Protein AF-0000000085032405 (afdb_homodimer)

Foldseek 3Di:
DVLALVLLVVCVVQVQKDFALPDFDADPVRFTARMDHHLLVQVVPVVNLVSFLVLLLVVCCVQVVVAQEEEEEPDQRVVSSVVNCVVVVHHYKYFYQWFDPDDPRQRIGDDDDLAGEYEYEHAEAELCVSSVSRVVSNVVVNYHYQAYEYAEYQQAPNNVVVCVVVVHDYYHSYYNLSSLVSCVVVVVDDPVSSVLNVVCSHPRRPRD/DVLALVLLVVCVVQVQKDFALPDFDADPVRFTARMDHHLLVQVVPVVNLVSFLVLLLVVCCVQVVVAQEEEAEPDQRVVSSVVNCVVVVHHYKYFYQWFDPDDPRQRIGDDDDLAGEYEYEHAEDELCVSRVSRVVSNVVVNYHYQAYEYAEYQQAPNNVVVCVVVVHDYYHSYYNLSSLVSCVVVVVDDPVSSVLNVVCSHPRRPRD

Radius of gyration: 22.58 Å; Cα contacts (8 Å, |Δi|>4): 851; chains: 2; bounding box: 47×70×52 Å

Structure (mmCIF, N/CA/C/O backbone):
data_AF-0000000085032405-model_v1
#
loop_
_entity.id
_entity.type
_entity.pdbx_description
1 polymer 'Orotate phosphoribosyltransferase'
#
loop_
_atom_site.group_PDB
_atom_site.id
_atom_site.type_symbol
_atom_site.label_atom_id
_atom_site.label_alt_id
_atom_site.label_comp_id
_atom_site.label_asym_id
_atom_site.label_entity_id
_atom_site.label_seq_id
_atom_site.pdbx_PDB_ins_code
_atom_site.Cartn_x
_atom_site.Cartn_y
_atom_site.Cartn_z
_atom_site.occupancy
_atom_site.B_iso_or_equiv
_atom_site.auth_seq_id
_atom_site.auth_comp_id
_atom_site.auth_asym_id
_atom_site.auth_atom_id
_atom_site.pdbx_PDB_model_num
ATOM 1 N N . MET A 1 1 ? -3.85 -12.906 -22.938 1 56.19 1 MET A N 1
ATOM 2 C CA . MET A 1 1 ? -2.646 -13.633 -23.344 1 56.19 1 MET A CA 1
ATOM 3 C C . MET A 1 1 ? -1.404 -12.766 -23.156 1 56.19 1 MET A C 1
ATOM 5 O O . MET A 1 1 ? -0.348 -13.266 -22.766 1 56.19 1 MET A O 1
ATOM 9 N N . GLU A 1 2 ? -1.451 -11.344 -23.359 1 80.38 2 GLU A N 1
ATOM 10 C CA . GLU A 1 2 ? -0.291 -10.477 -23.547 1 80.38 2 GLU A CA 1
ATOM 11 C C . GLU A 1 2 ? 0.461 -10.273 -22.234 1 80.38 2 GLU A C 1
ATOM 13 O O . GLU A 1 2 ? 1.678 -10.461 -22.172 1 80.38 2 GLU A O 1
ATOM 18 N N . PHE A 1 3 ? -0.269 -10.312 -21.031 1 94.56 3 PHE A N 1
ATOM 19 C CA . PHE A 1 3 ? 0.467 -9.984 -19.812 1 94.56 3 PHE A CA 1
ATOM 20 C C . PHE A 1 3 ? 0.967 -11.25 -19.125 1 94.56 3 PHE A C 1
ATOM 22 O O . PHE A 1 3 ? 1.973 -11.219 -18.406 1 94.56 3 PHE A O 1
ATOM 29 N N . GLU A 1 4 ? 0.32 -12.336 -19.406 1 97.12 4 GLU A N 1
ATOM 30 C CA . GLU A 1 4 ? 0.562 -13.578 -18.672 1 97.12 4 GLU A CA 1
ATOM 31 C C . GLU A 1 4 ? 1.997 -14.055 -18.859 1 97.12 4 GLU A C 1
ATOM 33 O O . GLU A 1 4 ? 2.723 -14.258 -17.875 1 97.12 4 GLU A O 1
ATOM 38 N N . GLN A 1 5 ? 2.441 -14.156 -20.078 1 97.69 5 GLN A N 1
ATOM 39 C CA . GLN A 1 5 ? 3.795 -14.625 -20.359 1 97.69 5 GLN A CA 1
ATOM 40 C C . GLN A 1 5 ? 4.828 -13.555 -20 1 97.69 5 GLN A C 1
ATOM 42 O O . GLN A 1 5 ? 5.914 -13.875 -19.516 1 97.69 5 GLN A O 1
ATOM 47 N N . THR A 1 6 ? 4.48 -12.328 -20.328 1 98.25 6 THR A N 1
ATOM 48 C CA . THR A 1 6 ? 5.379 -11.219 -20.031 1 98.25 6 THR A CA 1
ATOM 49 C C . THR A 1 6 ? 5.684 -11.148 -18.547 1 98.25 6 THR A C 1
ATOM 51 O O . THR A 1 6 ? 6.848 -11.047 -18.141 1 98.25 6 THR A O 1
ATOM 54 N N . VAL A 1 7 ? 4.633 -11.25 -17.719 1 98.75 7 VAL A N 1
ATOM 55 C CA . VAL A 1 7 ? 4.809 -11.125 -16.281 1 98.75 7 VAL A CA 1
ATOM 56 C C . VAL A 1 7 ? 5.527 -12.367 -15.742 1 98.75 7 VAL A C 1
ATOM 58 O O . VAL A 1 7 ? 6.367 -12.258 -14.844 1 98.75 7 VAL A O 1
ATOM 61 N N . ALA A 1 8 ? 5.215 -13.531 -16.281 1 98.56 8 ALA A N 1
ATOM 62 C CA . ALA A 1 8 ? 5.965 -14.727 -15.898 1 98.56 8 ALA A CA 1
ATOM 63 C C . ALA A 1 8 ? 7.461 -14.539 -16.156 1 98.56 8 ALA A C 1
ATOM 65 O O . ALA A 1 8 ? 8.281 -14.852 -15.289 1 98.56 8 ALA A O 1
ATOM 66 N N . ASN A 1 9 ? 7.816 -14.039 -17.328 1 98.12 9 ASN A N 1
ATOM 67 C CA . ASN A 1 9 ? 9.211 -13.742 -17.672 1 98.12 9 ASN A CA 1
ATOM 68 C C . ASN A 1 9 ? 9.812 -12.727 -16.703 1 98.12 9 ASN A C 1
ATOM 70 O O . ASN A 1 9 ? 10.953 -12.875 -16.281 1 98.12 9 ASN A O 1
ATOM 74 N N . ASP A 1 10 ? 9.07 -11.695 -16.422 1 98.69 10 ASP A N 1
ATOM 75 C CA . ASP A 1 10 ? 9.531 -10.648 -15.531 1 98.69 10 ASP A CA 1
ATOM 76 C C . ASP A 1 10 ? 9.867 -11.211 -14.148 1 98.69 10 ASP A C 1
ATOM 78 O O . ASP A 1 10 ? 10.906 -10.883 -13.578 1 98.69 10 ASP A O 1
ATOM 82 N N . LEU A 1 11 ? 8.938 -12.062 -13.594 1 98.81 11 LEU A N 1
ATOM 83 C CA . LEU A 1 11 ? 9.109 -12.625 -12.258 1 98.81 11 LEU A CA 1
ATOM 84 C C . LEU A 1 11 ? 10.383 -13.469 -12.188 1 98.81 11 LEU A C 1
ATOM 86 O O . LEU A 1 11 ? 11.109 -13.422 -11.188 1 98.81 11 LEU A O 1
ATOM 90 N N . LEU A 1 12 ? 10.641 -14.195 -13.227 1 98.19 12 LEU A N 1
ATOM 91 C CA . LEU A 1 12 ? 11.859 -15 -13.297 1 98.19 12 LEU A CA 1
ATOM 92 C C . LEU A 1 12 ? 13.086 -14.102 -13.445 1 98.19 12 LEU A C 1
ATOM 94 O O . LEU A 1 12 ? 14.094 -14.305 -12.766 1 98.19 12 LEU A O 1
ATOM 98 N N . ARG A 1 13 ? 13.008 -13.125 -14.281 1 98 13 ARG A N 1
ATOM 99 C CA . ARG A 1 13 ? 14.109 -12.227 -14.594 1 98 13 ARG A CA 1
ATOM 100 C C . ARG A 1 13 ? 14.602 -11.5 -13.344 1 98 13 ARG A C 1
ATOM 102 O O . ARG A 1 13 ? 15.812 -11.406 -13.109 1 98 13 ARG A O 1
ATOM 109 N N . ILE A 1 14 ? 13.688 -11.055 -12.547 1 98.38 14 ILE A N 1
ATOM 110 C CA . ILE A 1 14 ? 14.094 -10.25 -11.398 1 98.38 14 ILE A CA 1
ATOM 111 C C . ILE A 1 14 ? 14.242 -11.148 -10.164 1 98.38 14 ILE A C 1
ATOM 113 O O . ILE A 1 14 ? 14.461 -10.656 -9.055 1 98.38 14 ILE A O 1
ATOM 117 N N . ARG A 1 15 ? 13.969 -12.438 -10.281 1 97.69 15 ARG A N 1
ATOM 118 C CA . ARG A 1 15 ? 14.125 -13.453 -9.242 1 97.69 15 ARG A CA 1
ATOM 119 C C . ARG A 1 15 ? 13.094 -13.266 -8.133 1 97.69 15 ARG A C 1
ATOM 121 O O . ARG A 1 15 ? 13.375 -13.523 -6.965 1 97.69 15 ARG A O 1
ATOM 128 N N . ALA A 1 16 ? 11.977 -12.617 -8.539 1 98.69 16 ALA A N 1
ATOM 129 C CA . ALA A 1 16 ? 10.828 -12.648 -7.629 1 98.69 16 ALA A CA 1
ATOM 130 C C . ALA A 1 16 ? 10.328 -14.078 -7.441 1 98.69 16 ALA A C 1
ATOM 132 O O . ALA A 1 16 ? 9.773 -14.414 -6.391 1 98.69 16 ALA A O 1
ATOM 133 N N . VAL A 1 17 ? 10.516 -14.891 -8.43 1 98 17 VAL A N 1
ATOM 134 C CA . VAL A 1 17 ? 10.25 -16.328 -8.375 1 98 17 VAL A CA 1
ATOM 135 C C . VAL A 1 17 ? 11.516 -17.094 -8.719 1 98 17 VAL A C 1
ATOM 137 O O . VAL A 1 17 ? 12.195 -16.781 -9.695 1 98 17 VAL A O 1
ATOM 140 N N . THR A 1 18 ? 11.836 -18.031 -7.895 1 96.62 18 THR A N 1
ATOM 141 C CA . THR A 1 18 ? 12.977 -18.906 -8.125 1 96.62 18 THR A CA 1
ATOM 142 C C . THR A 1 18 ? 12.539 -20.375 -8.102 1 96.62 18 THR A C 1
ATOM 144 O O . THR A 1 18 ? 11.789 -20.781 -7.211 1 96.62 18 THR A O 1
ATOM 147 N N . LEU A 1 19 ? 12.977 -21.125 -9.07 1 96.12 19 LEU A N 1
ATOM 148 C CA . LEU A 1 19 ? 12.695 -22.562 -9.164 1 96.12 19 LEU A CA 1
ATOM 149 C C . LEU A 1 19 ? 13.938 -23.375 -8.828 1 96.12 19 LEU A C 1
ATOM 151 O O . LEU A 1 19 ? 15.016 -23.125 -9.367 1 96.12 19 LEU A O 1
ATOM 155 N N . ARG A 1 20 ? 13.719 -24.281 -7.895 1 94.19 20 ARG A N 1
ATOM 156 C CA . ARG A 1 20 ? 14.789 -25.203 -7.523 1 94.19 20 ARG A CA 1
ATOM 157 C C . ARG A 1 20 ? 14.25 -26.625 -7.332 1 94.19 20 ARG A C 1
ATOM 159 O O . ARG A 1 20 ? 14.227 -27.141 -6.211 1 94.19 20 ARG A O 1
ATOM 166 N N . PRO A 1 21 ? 13.969 -27.281 -8.359 1 93 21 PRO A N 1
ATOM 167 C CA . PRO A 1 21 ? 13.367 -28.609 -8.234 1 93 21 PRO A CA 1
ATOM 168 C C . PRO A 1 21 ? 14.336 -29.641 -7.648 1 93 21 PRO A C 1
ATOM 170 O O . PRO A 1 21 ? 13.906 -30.594 -6.988 1 93 21 PRO A O 1
ATOM 173 N N . ASP A 1 22 ? 15.633 -29.5 -7.797 1 93.44 22 ASP A N 1
ATOM 174 C CA . ASP A 1 22 ? 16.609 -30.5 -7.355 1 93.44 22 ASP A CA 1
ATOM 175 C C . ASP A 1 22 ? 17.125 -30.172 -5.953 1 93.44 22 ASP A C 1
ATOM 177 O O . ASP A 1 22 ? 17.734 -31.031 -5.301 1 93.44 22 ASP A O 1
ATOM 181 N N . HIS A 1 23 ? 16.969 -29.016 -5.484 1 94.19 23 HIS A N 1
ATOM 182 C CA . HIS A 1 23 ? 17.312 -28.562 -4.141 1 94.19 23 HIS A CA 1
ATOM 183 C C . HIS A 1 23 ? 16.172 -27.75 -3.523 1 94.19 23 HIS A C 1
ATOM 185 O O . HIS A 1 23 ? 16.297 -26.531 -3.363 1 94.19 23 HIS A O 1
ATOM 191 N N . PRO A 1 24 ? 15.172 -28.438 -3.148 1 95.62 24 PRO A N 1
ATOM 192 C CA . PRO A 1 24 ? 13.914 -27.781 -2.797 1 95.62 24 PRO A CA 1
ATOM 193 C C . PRO A 1 24 ? 14.039 -26.875 -1.573 1 95.62 24 PRO A C 1
ATOM 195 O O . PRO A 1 24 ? 14.93 -27.078 -0.74 1 95.62 24 PRO A O 1
ATOM 198 N N . PHE A 1 25 ? 13.195 -25.891 -1.532 1 96 25 PHE A N 1
ATOM 199 C CA . PHE A 1 25 ? 13.016 -25.047 -0.358 1 96 25 PHE A CA 1
ATOM 200 C C . PHE A 1 25 ? 12.164 -25.75 0.691 1 96 25 PHE A C 1
ATOM 202 O O . PHE A 1 25 ? 11.492 -26.734 0.388 1 96 25 PHE A O 1
ATOM 209 N N . THR A 1 26 ? 12.273 -25.297 1.871 1 93.88 26 THR A N 1
ATOM 210 C CA . THR A 1 26 ? 11.367 -25.719 2.936 1 93.88 26 THR A CA 1
ATOM 211 C C . THR A 1 26 ? 10.516 -24.547 3.416 1 93.88 26 THR A C 1
ATOM 213 O O . THR A 1 26 ? 11.047 -23.547 3.922 1 93.88 26 THR A O 1
ATOM 216 N N . TRP A 1 27 ? 9.328 -24.719 3.242 1 89.94 27 TRP A N 1
ATOM 217 C CA . TRP A 1 27 ? 8.406 -23.672 3.686 1 89.94 27 TRP A CA 1
ATOM 218 C C . TRP A 1 27 ? 8.18 -23.75 5.191 1 89.94 27 TRP A C 1
ATOM 220 O O . TRP A 1 27 ? 8.523 -24.75 5.828 1 89.94 27 TRP A O 1
ATOM 230 N N . ALA A 1 28 ? 7.664 -22.656 5.746 1 83.38 28 ALA A N 1
ATOM 231 C CA . ALA A 1 28 ? 7.406 -22.578 7.18 1 83.38 28 ALA A CA 1
ATOM 232 C C . ALA A 1 28 ? 6.52 -23.734 7.641 1 83.38 28 ALA A C 1
ATOM 234 O O . ALA A 1 28 ? 6.641 -24.203 8.773 1 83.38 28 ALA A O 1
ATOM 235 N N . SER A 1 29 ? 5.719 -24.234 6.816 1 84.44 29 SER A N 1
ATOM 236 C CA . SER A 1 29 ? 4.801 -25.344 7.105 1 84.44 29 SER A CA 1
ATOM 237 C C . SER A 1 29 ? 5.543 -26.672 7.172 1 84.44 29 SER A C 1
ATOM 239 O O . SER A 1 29 ? 4.977 -27.688 7.602 1 84.44 29 SER A O 1
ATOM 241 N N . GLY A 1 30 ? 6.781 -26.609 6.727 1 88.69 30 GLY A N 1
ATOM 242 C CA . GLY A 1 30 ? 7.543 -27.844 6.637 1 88.69 30 GLY A CA 1
ATOM 243 C C . GLY A 1 30 ? 7.484 -28.484 5.266 1 88.69 30 GLY A C 1
ATOM 244 O O . GLY A 1 30 ? 8.242 -29.406 4.969 1 88.69 30 GLY A O 1
ATOM 245 N N . ILE A 1 31 ? 6.672 -27.953 4.457 1 90.69 31 ILE A N 1
ATOM 246 C CA . ILE A 1 31 ? 6.496 -28.484 3.107 1 90.69 31 ILE A CA 1
ATOM 247 C C . ILE A 1 31 ? 7.734 -28.188 2.268 1 90.69 31 ILE A C 1
ATOM 249 O O . ILE A 1 31 ? 8.258 -27.078 2.299 1 90.69 31 ILE A O 1
ATOM 253 N N . LYS A 1 32 ? 8.203 -29.234 1.589 1 94 32 LYS A N 1
ATOM 254 C CA . LYS A 1 32 ? 9.25 -29.016 0.596 1 94 32 LYS A CA 1
ATOM 255 C C . LYS A 1 32 ? 8.672 -28.484 -0.709 1 94 32 LYS A C 1
ATOM 257 O O . LYS A 1 32 ? 7.652 -28.984 -1.193 1 94 32 LYS A O 1
ATOM 262 N N . ALA A 1 33 ? 9.289 -27.469 -1.162 1 95.56 33 ALA A N 1
ATOM 263 C CA . ALA A 1 33 ? 8.758 -26.844 -2.371 1 95.56 33 ALA A CA 1
ATOM 264 C C . ALA A 1 33 ? 9.875 -26.516 -3.359 1 95.56 33 ALA A C 1
ATOM 266 O O . ALA A 1 33 ? 10.945 -26.047 -2.963 1 95.56 33 ALA A O 1
ATOM 267 N N . PRO A 1 34 ? 9.688 -26.797 -4.602 1 96.56 34 PRO A N 1
ATOM 268 C CA . PRO A 1 34 ? 10.68 -26.469 -5.629 1 96.56 34 PRO A CA 1
ATOM 269 C C . PRO A 1 34 ? 10.648 -25 -6.039 1 96.56 34 PRO A C 1
ATOM 271 O O . PRO A 1 34 ? 11.336 -24.609 -6.988 1 96.56 34 PRO A O 1
ATOM 274 N N . ILE A 1 35 ? 9.859 -24.25 -5.414 1 96.56 35 ILE A N 1
ATOM 275 C CA . ILE A 1 35 ? 9.617 -22.875 -5.828 1 96.56 35 ILE A CA 1
ATOM 276 C C . ILE A 1 35 ? 9.633 -21.953 -4.605 1 96.56 35 ILE A C 1
ATOM 278 O O . ILE A 1 35 ? 9.117 -22.328 -3.545 1 96.56 35 ILE A O 1
ATOM 282 N N . TYR A 1 36 ? 10.234 -20.828 -4.766 1 96.12 36 TYR A N 1
ATOM 283 C CA . TYR A 1 36 ? 10.164 -19.734 -3.805 1 96.12 36 TYR A CA 1
ATOM 284 C C . TYR A 1 36 ? 9.719 -18.438 -4.484 1 96.12 36 TYR A C 1
ATOM 286 O O . TYR A 1 36 ? 10.141 -18.141 -5.602 1 96.12 36 TYR A O 1
ATOM 294 N N . THR A 1 37 ? 8.766 -17.734 -3.793 1 97.62 37 THR A N 1
ATOM 295 C CA . THR A 1 37 ? 8.195 -16.531 -4.391 1 97.62 37 THR A CA 1
ATOM 296 C C . THR A 1 37 ? 8.234 -15.367 -3.404 1 97.62 37 THR A C 1
ATOM 298 O O . THR A 1 37 ? 7.785 -15.492 -2.264 1 97.62 37 THR A O 1
ATOM 301 N N . ASP A 1 38 ? 8.773 -14.266 -3.795 1 97.12 38 ASP A N 1
ATOM 302 C CA . ASP A 1 38 ? 8.664 -12.977 -3.121 1 97.12 38 ASP A CA 1
ATOM 303 C C . ASP A 1 38 ? 8.242 -11.883 -4.098 1 97.12 38 ASP A C 1
ATOM 305 O O . ASP A 1 38 ? 9.086 -11.133 -4.598 1 97.12 38 ASP A O 1
ATOM 309 N N . ASN A 1 39 ? 6.961 -11.727 -4.203 1 98.31 39 ASN A N 1
ATOM 310 C CA . ASN A 1 39 ? 6.434 -10.797 -5.195 1 98.31 39 ASN A CA 1
ATOM 311 C C . ASN A 1 39 ? 6.578 -9.352 -4.742 1 98.31 39 ASN A C 1
ATOM 313 O O . ASN A 1 39 ? 6.352 -8.422 -5.523 1 98.31 39 ASN A O 1
ATOM 317 N N . ARG A 1 40 ? 6.969 -9.141 -3.471 1 98.31 40 ARG A N 1
ATOM 318 C CA . ARG A 1 40 ? 7.191 -7.781 -2.994 1 98.31 40 ARG A CA 1
ATOM 319 C C . ARG A 1 40 ? 8.367 -7.129 -3.723 1 98.31 40 ARG A C 1
ATOM 321 O O . ARG A 1 40 ? 8.484 -5.902 -3.744 1 98.31 40 ARG A O 1
ATOM 328 N N . LEU A 1 41 ? 9.188 -7.891 -4.402 1 98.62 41 LEU A N 1
ATOM 329 C CA . LEU A 1 41 ? 10.297 -7.359 -5.188 1 98.62 41 LEU A CA 1
ATOM 330 C C . LEU A 1 41 ? 9.789 -6.59 -6.398 1 98.62 41 LEU A C 1
ATOM 332 O O . LEU A 1 41 ? 10.453 -5.668 -6.883 1 98.62 41 LEU A O 1
ATOM 336 N N . THR A 1 42 ? 8.609 -6.926 -6.91 1 98.88 42 THR A N 1
ATOM 337 C CA . THR A 1 42 ? 8.109 -6.391 -8.172 1 98.88 42 THR A CA 1
ATOM 338 C C . THR A 1 42 ? 7.887 -4.883 -8.07 1 98.88 42 THR A C 1
ATOM 340 O O . THR A 1 42 ? 8.023 -4.164 -9.062 1 98.88 42 THR A O 1
ATOM 343 N N . ILE A 1 43 ? 7.633 -4.352 -6.902 1 98.94 43 ILE A N 1
ATOM 344 C CA . ILE A 1 43 ? 7.273 -2.947 -6.754 1 98.94 43 ILE A CA 1
ATOM 345 C C . ILE A 1 43 ? 8.5 -2.072 -6.984 1 98.94 43 ILE A C 1
ATOM 347 O O . ILE A 1 43 ? 8.375 -0.866 -7.211 1 98.94 43 ILE A O 1
ATOM 351 N N . SER A 1 44 ? 9.641 -2.688 -6.996 1 98.88 44 SER A N 1
ATOM 352 C CA . SER A 1 44 ? 10.891 -1.952 -7.145 1 98.88 44 SER A CA 1
ATOM 353 C C . SER A 1 44 ? 11.32 -1.866 -8.609 1 98.88 44 SER A C 1
ATOM 355 O O . SER A 1 44 ? 12.328 -1.243 -8.93 1 98.88 44 SER A O 1
ATOM 357 N N . TYR A 1 45 ? 10.578 -2.463 -9.508 1 98.88 45 TYR A N 1
ATOM 358 C CA . TYR A 1 45 ? 10.867 -2.459 -10.938 1 98.88 45 TYR A CA 1
ATOM 359 C C . TYR A 1 45 ? 9.719 -1.845 -11.727 1 98.88 45 TYR A C 1
ATOM 361 O O . TYR A 1 45 ? 8.727 -2.516 -12 1 98.88 45 TYR A O 1
ATOM 369 N N . PRO A 1 46 ? 9.93 -0.598 -12.164 1 98.88 46 PRO A N 1
ATOM 370 C CA . PRO A 1 46 ? 8.836 0.139 -12.805 1 98.88 46 PRO A CA 1
ATOM 371 C C . PRO A 1 46 ? 8.234 -0.61 -14 1 98.88 46 PRO A C 1
ATOM 373 O O . PRO A 1 46 ? 7.012 -0.67 -14.141 1 98.88 46 PRO A O 1
ATOM 376 N N . ASP A 1 47 ? 9.062 -1.224 -14.797 1 98.69 47 ASP A N 1
ATOM 377 C CA . ASP A 1 47 ? 8.539 -1.938 -15.961 1 98.69 47 ASP A CA 1
ATOM 378 C C . ASP A 1 47 ? 7.723 -3.156 -15.539 1 98.69 47 ASP A C 1
ATOM 380 O O . ASP A 1 47 ? 6.645 -3.404 -16.078 1 98.69 47 ASP A O 1
ATOM 384 N N . VAL A 1 48 ? 8.172 -3.871 -14.492 1 98.81 48 VAL A N 1
ATOM 385 C CA . VAL A 1 48 ? 7.531 -5.094 -14.023 1 98.81 48 VAL A CA 1
ATOM 386 C C . VAL A 1 48 ? 6.203 -4.758 -13.352 1 98.81 48 VAL A C 1
ATOM 388 O O . VAL A 1 48 ? 5.172 -5.367 -13.656 1 98.81 48 VAL A O 1
ATOM 391 N N . ARG A 1 49 ? 6.211 -3.746 -12.461 1 98.88 49 ARG A N 1
ATOM 392 C CA . ARG A 1 49 ? 4.977 -3.398 -11.766 1 98.88 49 ARG A CA 1
ATOM 393 C C . ARG A 1 49 ? 3.934 -2.867 -12.742 1 98.88 49 ARG A C 1
ATOM 395 O O . ARG A 1 49 ? 2.732 -3.07 -12.547 1 98.88 49 ARG A O 1
ATOM 402 N N . GLN A 1 50 ? 4.383 -2.229 -13.828 1 98.81 50 GLN A N 1
ATOM 403 C CA . GLN A 1 50 ? 3.453 -1.715 -14.828 1 98.81 50 GLN A CA 1
ATOM 404 C C . GLN A 1 50 ? 2.795 -2.852 -15.602 1 98.81 50 GLN A C 1
ATOM 406 O O . GLN A 1 50 ? 1.581 -2.84 -15.82 1 98.81 50 GLN A O 1
ATOM 411 N N . HIS A 1 51 ? 3.602 -3.865 -16 1 98.88 51 HIS A N 1
ATOM 412 C CA . HIS A 1 51 ? 3.016 -5.039 -16.641 1 98.88 51 HIS A CA 1
ATOM 413 C C . HIS A 1 51 ? 1.983 -5.703 -15.727 1 98.88 51 HIS A C 1
ATOM 415 O O . HIS A 1 51 ? 0.922 -6.125 -16.188 1 98.88 51 HIS A O 1
ATOM 421 N N . ILE A 1 52 ? 2.252 -5.711 -14.477 1 98.88 52 ILE A N 1
ATOM 422 C CA . ILE A 1 52 ? 1.403 -6.41 -13.523 1 98.88 52 ILE A CA 1
ATOM 423 C C . ILE A 1 52 ? 0.089 -5.652 -13.344 1 98.88 52 ILE A C 1
ATOM 425 O O . ILE A 1 52 ? -0.99 -6.215 -13.547 1 98.88 52 ILE A O 1
ATOM 429 N N . TYR A 1 53 ? 0.152 -4.316 -12.953 1 98.81 53 TYR A N 1
ATOM 430 C CA . TYR A 1 53 ? -1.104 -3.645 -12.633 1 98.81 53 TYR A CA 1
ATOM 431 C C . TYR A 1 53 ? -1.931 -3.41 -13.891 1 98.81 53 TYR A C 1
ATOM 433 O O . TYR A 1 53 ? -3.16 -3.324 -13.828 1 98.81 53 TYR A O 1
ATOM 441 N N . GLN A 1 54 ? -1.252 -3.34 -15.102 1 98.81 54 GLN A N 1
ATOM 442 C CA . GLN A 1 54 ? -2.008 -3.283 -16.344 1 98.81 54 GLN A CA 1
ATOM 443 C C . GLN A 1 54 ? -2.725 -4.602 -16.625 1 98.81 54 GLN A C 1
ATOM 445 O O . GLN A 1 54 ? -3.875 -4.613 -17.062 1 98.81 54 GLN A O 1
ATOM 450 N N . GLY A 1 55 ? -2.008 -5.699 -16.359 1 98.81 55 GLY A N 1
ATOM 451 C CA . GLY A 1 55 ? -2.648 -7.004 -16.469 1 98.81 55 GLY A CA 1
ATOM 452 C C . GLY A 1 55 ? -3.814 -7.172 -15.508 1 98.81 55 GLY A C 1
ATOM 453 O O . GLY A 1 55 ? -4.871 -7.676 -15.898 1 98.81 55 GLY A O 1
ATOM 454 N N . MET A 1 56 ? -3.646 -6.738 -14.273 1 98.88 56 MET A N 1
ATOM 455 C CA . MET A 1 56 ? -4.727 -6.789 -13.289 1 98.88 56 MET A CA 1
ATOM 456 C C . MET A 1 56 ? -5.918 -5.957 -13.75 1 98.88 56 MET A C 1
ATOM 458 O O . MET A 1 56 ? -7.066 -6.387 -13.625 1 98.88 56 MET A O 1
ATOM 462 N N . SER A 1 57 ? -5.602 -4.758 -14.242 1 98.88 57 SER A N 1
ATOM 463 C CA . SER A 1 57 ? -6.652 -3.861 -14.711 1 98.88 57 SER A CA 1
ATOM 464 C C . SER A 1 57 ? -7.434 -4.484 -15.859 1 98.88 57 SER A C 1
ATOM 466 O O . SER A 1 57 ? -8.656 -4.371 -15.922 1 98.88 57 SER A O 1
ATOM 468 N N . ASP A 1 58 ? -6.723 -5.137 -16.766 1 98.69 58 ASP A N 1
ATOM 469 C CA . ASP A 1 58 ? -7.363 -5.824 -17.875 1 98.69 58 ASP A CA 1
ATOM 470 C C . ASP A 1 58 ? -8.289 -6.938 -17.391 1 98.69 58 ASP A C 1
ATOM 472 O O . ASP A 1 58 ? -9.398 -7.098 -17.891 1 98.69 58 ASP A O 1
ATOM 476 N N . LEU A 1 59 ? -7.852 -7.715 -16.406 1 98.81 59 LEU A N 1
ATOM 477 C CA . LEU A 1 59 ? -8.664 -8.773 -15.828 1 98.81 59 LEU A CA 1
ATOM 478 C C . LEU A 1 59 ? -9.938 -8.203 -15.203 1 98.81 59 LEU A C 1
ATOM 480 O O . LEU A 1 59 ? -11.016 -8.773 -15.359 1 98.81 59 LEU A O 1
ATOM 484 N N . ILE A 1 60 ? -9.789 -7.082 -14.508 1 98.88 60 ILE A N 1
ATOM 485 C CA . ILE A 1 60 ? -10.938 -6.48 -13.836 1 98.88 60 ILE A CA 1
ATOM 486 C C . ILE A 1 60 ? -11.938 -5.973 -14.875 1 98.88 60 ILE A C 1
ATOM 488 O O . ILE A 1 60 ? -13.148 -6.164 -14.719 1 98.88 60 ILE A O 1
ATOM 492 N N . ARG A 1 61 ? -11.469 -5.348 -15.938 1 98.75 61 ARG A N 1
ATOM 493 C CA . ARG A 1 61 ? -12.352 -4.887 -17 1 98.75 61 ARG A CA 1
ATOM 494 C C . ARG A 1 61 ? -13.109 -6.051 -17.625 1 98.75 61 ARG A C 1
ATOM 496 O O . ARG A 1 61 ? -14.297 -5.926 -17.953 1 98.75 61 ARG A O 1
ATOM 503 N N . ARG A 1 62 ? -12.516 -7.191 -17.719 1 98.38 62 ARG A N 1
ATOM 504 C CA . ARG A 1 62 ? -13.078 -8.344 -18.422 1 98.38 62 ARG A CA 1
ATOM 505 C C . ARG A 1 62 ? -14.039 -9.109 -17.531 1 98.38 62 ARG A C 1
ATOM 507 O O . ARG A 1 62 ? -15.109 -9.539 -17.969 1 98.38 62 ARG A O 1
ATOM 514 N N . PHE A 1 63 ? -13.688 -9.242 -16.25 1 98.81 63 PHE A N 1
ATOM 515 C CA . PHE A 1 63 ? -14.422 -10.203 -15.43 1 98.81 63 PHE A CA 1
ATOM 516 C C . PHE A 1 63 ? -15.242 -9.484 -14.367 1 98.81 63 PHE A C 1
ATOM 518 O O . PHE A 1 63 ? -16.203 -10.047 -13.828 1 98.81 63 PHE A O 1
ATOM 525 N N . TYR A 1 64 ? -14.805 -8.25 -14.016 1 98.81 64 TYR A N 1
ATOM 526 C CA . TYR A 1 64 ? -15.453 -7.516 -12.93 1 98.81 64 TYR A CA 1
ATOM 527 C C . TYR A 1 64 ? -15.711 -6.066 -13.328 1 98.81 64 TYR A C 1
ATOM 529 O O . TYR A 1 64 ? -15.406 -5.145 -12.57 1 98.81 64 TYR A O 1
ATOM 537 N N . GLY A 1 65 ? -16.219 -5.898 -14.477 1 98.56 65 GLY A N 1
ATOM 538 C CA . GLY A 1 65 ? -16.375 -4.582 -15.07 1 98.56 65 GLY A CA 1
ATOM 539 C C . GLY A 1 65 ? -17.266 -3.668 -14.242 1 98.56 65 GLY A C 1
ATOM 540 O O . GLY A 1 65 ? -17.234 -2.445 -14.406 1 98.56 65 GLY A O 1
ATOM 541 N N . GLU A 1 66 ? -18.062 -4.141 -13.336 1 98.56 66 GLU A N 1
ATOM 542 C CA . GLU A 1 66 ? -19 -3.35 -12.523 1 98.56 66 GLU A CA 1
ATOM 543 C C . GLU A 1 66 ? -18.328 -2.869 -11.234 1 98.56 66 GLU A C 1
ATOM 545 O O . GLU A 1 66 ? -18.969 -2.223 -10.406 1 98.56 66 GLU A O 1
ATOM 550 N N . ALA A 1 67 ? -17.094 -3.143 -11.062 1 98.88 67 ALA A N 1
ATOM 551 C CA . ALA A 1 67 ? -16.391 -2.775 -9.836 1 98.88 67 ALA A CA 1
ATOM 552 C C . ALA A 1 67 ? -16.469 -1.271 -9.586 1 98.88 67 ALA A C 1
ATOM 554 O O . ALA A 1 67 ? -16.328 -0.476 -10.516 1 98.88 67 ALA A O 1
ATOM 555 N N . THR A 1 68 ? -16.672 -0.907 -8.336 1 98.88 68 THR A N 1
ATOM 556 C CA . THR A 1 68 ? -16.734 0.505 -7.973 1 98.88 68 THR A CA 1
ATOM 557 C C . THR A 1 68 ? -15.625 0.852 -6.98 1 98.88 68 THR A C 1
ATOM 559 O O . THR A 1 68 ? -15.336 2.029 -6.746 1 98.88 68 THR A O 1
ATOM 562 N N . VAL A 1 69 ? -14.992 -0.153 -6.363 1 98.94 69 VAL A N 1
ATOM 563 C CA . VAL A 1 69 ? -13.93 0.045 -5.387 1 98.94 69 VAL A CA 1
ATOM 564 C C . VAL A 1 69 ? -12.859 -1.028 -5.566 1 98.94 69 VAL A C 1
ATOM 566 O O . VAL A 1 69 ? -13.172 -2.186 -5.852 1 98.94 69 VAL A O 1
ATOM 569 N N . ILE A 1 70 ? -11.656 -0.686 -5.488 1 98.94 70 ILE A N 1
ATOM 570 C CA . ILE A 1 70 ? -10.523 -1.61 -5.477 1 98.94 70 ILE A CA 1
ATOM 571 C C . ILE A 1 70 ? -9.977 -1.743 -4.055 1 98.94 70 ILE A C 1
ATOM 573 O O . ILE A 1 70 ? -9.703 -0.741 -3.393 1 98.94 70 ILE A O 1
ATOM 577 N N . ALA A 1 71 ? -9.844 -2.924 -3.547 1 98.94 71 ALA A N 1
ATOM 578 C CA . ALA A 1 71 ? -9.336 -3.188 -2.203 1 98.94 71 ALA A CA 1
ATOM 579 C C . ALA A 1 71 ? -7.992 -3.904 -2.258 1 98.94 71 ALA A C 1
ATOM 581 O O . ALA A 1 71 ? -7.84 -4.898 -2.971 1 98.94 71 ALA A O 1
ATOM 582 N N . GLY A 1 72 ? -7.035 -3.346 -1.585 1 98.88 72 GLY A N 1
ATOM 583 C CA . GLY A 1 72 ? -5.762 -4.035 -1.438 1 98.88 72 GLY A CA 1
ATOM 584 C C . GLY A 1 72 ? -5.625 -4.75 -0.108 1 98.88 72 GLY A C 1
ATOM 585 O O . GLY A 1 72 ? -5.949 -4.191 0.941 1 98.88 72 GLY A O 1
ATOM 586 N N . THR A 1 73 ? -5.164 -5.965 -0.127 1 98.75 73 THR A N 1
ATOM 587 C CA . THR A 1 73 ? -4.867 -6.652 1.125 1 98.75 73 THR A CA 1
ATOM 588 C C . THR A 1 73 ? -3.58 -6.113 1.743 1 98.75 73 THR A C 1
ATOM 590 O O . THR A 1 73 ? -2.576 -5.941 1.05 1 98.75 73 THR A O 1
ATOM 593 N N . ALA A 1 74 ? -3.631 -5.734 3.006 1 97.38 74 ALA A N 1
ATOM 594 C CA . ALA A 1 74 ? -2.41 -5.324 3.695 1 97.38 74 ALA A CA 1
ATOM 595 C C . ALA A 1 74 ? -1.471 -6.512 3.896 1 97.38 74 ALA A C 1
ATOM 597 O O . ALA A 1 74 ? -1.902 -7.59 4.309 1 97.38 74 ALA A O 1
ATOM 598 N N . THR A 1 75 ? -0.262 -6.34 3.578 1 96.88 75 THR A N 1
ATOM 599 C CA . THR A 1 75 ? 0.426 -5.137 3.125 1 96.88 75 THR A CA 1
ATOM 600 C C . THR A 1 75 ? 0.817 -5.258 1.654 1 96.88 75 THR A C 1
ATOM 602 O O . THR A 1 75 ? 0.759 -4.281 0.907 1 96.88 75 THR A O 1
ATOM 605 N N . ALA A 1 76 ? 0.976 -6.535 1.216 1 97.75 76 ALA A N 1
ATOM 606 C CA . ALA A 1 76 ? 1.615 -6.77 -0.076 1 97.75 76 ALA A CA 1
ATOM 607 C C . ALA A 1 76 ? 0.67 -6.434 -1.226 1 97.75 76 ALA A C 1
ATOM 609 O O . ALA A 1 76 ? 1.115 -6.164 -2.344 1 97.75 76 ALA A O 1
ATOM 610 N N . GLY A 1 77 ? -0.59 -6.371 -0.983 1 98.75 77 GLY A N 1
ATOM 611 C CA . GLY A 1 77 ? -1.565 -6.07 -2.02 1 98.75 77 GLY A CA 1
ATOM 612 C C . GLY A 1 77 ? -1.77 -4.582 -2.23 1 98.75 77 GLY A C 1
ATOM 613 O O . GLY A 1 77 ? -2.318 -4.164 -3.254 1 98.75 77 GLY A O 1
ATOM 614 N N . ILE A 1 78 ? -1.317 -3.779 -1.365 1 98.94 78 ILE A N 1
ATOM 615 C CA . ILE A 1 78 ? -1.674 -2.367 -1.31 1 98.94 78 ILE A CA 1
ATOM 616 C C . ILE A 1 78 ? -1.033 -1.626 -2.48 1 98.94 78 ILE A C 1
ATOM 618 O O . ILE A 1 78 ? -1.703 -0.867 -3.186 1 98.94 78 ILE A O 1
ATOM 622 N N . PRO A 1 79 ? 0.244 -1.82 -2.811 1 98.94 79 PRO A N 1
ATOM 623 C CA . PRO A 1 79 ? 0.798 -1.083 -3.947 1 98.94 79 PRO A CA 1
ATOM 624 C C . PRO A 1 79 ? 0.075 -1.39 -5.258 1 98.94 79 PRO A C 1
ATOM 626 O O . PRO A 1 79 ? -0.219 -0.476 -6.035 1 98.94 79 PRO A O 1
ATOM 629 N N . HIS A 1 80 ? -0.229 -2.639 -5.461 1 99 80 HIS A N 1
ATOM 630 C CA . HIS A 1 80 ? -0.912 -3.053 -6.684 1 99 80 HIS A CA 1
ATOM 631 C C . HIS A 1 80 ? -2.318 -2.467 -6.754 1 99 80 HIS A C 1
ATOM 633 O O . HIS A 1 80 ? -2.748 -1.998 -7.809 1 99 80 HIS A O 1
ATOM 639 N N . ALA A 1 81 ? -2.982 -2.514 -5.621 1 99 81 ALA A N 1
ATOM 640 C CA . ALA A 1 81 ? -4.316 -1.918 -5.562 1 99 81 ALA A CA 1
ATOM 641 C C . ALA A 1 81 ? -4.262 -0.422 -5.859 1 99 81 ALA A C 1
ATOM 643 O O . ALA A 1 81 ? -5.156 0.122 -6.508 1 99 81 ALA A O 1
ATOM 644 N N . ALA A 1 82 ? -3.219 0.24 -5.363 1 98.94 82 ALA A N 1
ATOM 645 C CA . ALA A 1 82 ? -3.062 1.671 -5.613 1 98.94 82 ALA A CA 1
ATOM 646 C C . ALA A 1 82 ? -2.928 1.956 -7.105 1 98.94 82 ALA A C 1
ATOM 648 O O . ALA A 1 82 ? -3.637 2.809 -7.648 1 98.94 82 ALA A O 1
ATOM 649 N N . TRP A 1 83 ? -2.072 1.243 -7.77 1 98.94 83 TRP A N 1
ATOM 650 C CA . TRP A 1 83 ? -1.85 1.474 -9.195 1 98.94 83 TRP A CA 1
ATOM 651 C C . TRP A 1 83 ? -3.092 1.116 -10 1 98.94 83 TRP A C 1
ATOM 653 O O . TRP A 1 83 ? -3.473 1.847 -10.922 1 98.94 83 TRP A O 1
ATOM 663 N N . VAL A 1 84 ? -3.729 0.016 -9.641 1 98.94 84 VAL A N 1
ATOM 664 C CA . VAL A 1 84 ? -4.922 -0.424 -10.359 1 98.94 84 VAL A CA 1
ATOM 665 C C . VAL A 1 84 ? -6.043 0.595 -10.172 1 98.94 84 VAL A C 1
ATOM 667 O O . VAL A 1 84 ? -6.73 0.955 -11.133 1 98.94 84 VAL A O 1
ATOM 670 N N . ALA A 1 85 ? -6.25 1.017 -8.914 1 98.94 85 ALA A N 1
ATOM 671 C CA . ALA A 1 85 ? -7.297 1.997 -8.641 1 98.94 85 ALA A CA 1
ATOM 672 C C . ALA A 1 85 ? -7.09 3.268 -9.461 1 98.94 85 ALA A C 1
ATOM 674 O O . ALA A 1 85 ? -8.047 3.846 -9.977 1 98.94 85 ALA A O 1
ATOM 675 N N . GLU A 1 86 ? -5.852 3.68 -9.555 1 98.94 86 GLU A N 1
ATOM 676 C CA . GLU A 1 86 ? -5.547 4.871 -10.344 1 98.94 86 GLU A CA 1
ATOM 677 C C . GLU A 1 86 ? -5.805 4.633 -11.828 1 98.94 86 GLU A C 1
ATOM 679 O O . GLU A 1 86 ? -6.406 5.477 -12.5 1 98.94 86 GLU A O 1
ATOM 684 N N . GLU A 1 87 ? -5.328 3.506 -12.32 1 98.81 87 GLU A N 1
ATOM 685 C CA . GLU A 1 87 ? -5.508 3.152 -13.727 1 98.81 87 GLU A CA 1
ATOM 686 C C . GLU A 1 87 ? -6.988 3.125 -14.102 1 98.81 87 GLU A C 1
ATOM 688 O O . GLU A 1 87 ? -7.363 3.559 -15.195 1 98.81 87 GLU A O 1
ATOM 693 N N . LEU A 1 88 ? -7.824 2.637 -13.195 1 98.88 88 LEU A N 1
ATOM 694 C CA . LEU A 1 88 ? -9.242 2.451 -13.477 1 98.88 88 LEU A CA 1
ATOM 695 C C . LEU A 1 88 ? -10.047 3.672 -13.047 1 98.88 88 LEU A C 1
ATOM 697 O O . LEU A 1 88 ? -11.25 3.756 -13.312 1 98.88 88 LEU A O 1
ATOM 701 N N . GLY A 1 89 ? -9.398 4.605 -12.359 1 98.75 89 GLY A N 1
ATOM 702 C CA . GLY A 1 89 ? -10.078 5.793 -11.867 1 98.75 89 GLY A CA 1
ATOM 703 C C . GLY A 1 89 ? -11.109 5.488 -10.797 1 98.75 89 GLY A C 1
ATOM 704 O O . GLY A 1 89 ? -12.156 6.145 -10.727 1 98.75 89 GLY A O 1
ATOM 705 N N . LEU A 1 90 ? -10.891 4.457 -9.977 1 98.88 90 LEU A N 1
ATOM 706 C CA . LEU A 1 90 ? -11.852 4.012 -8.969 1 98.88 90 LEU A CA 1
ATOM 707 C C . LEU A 1 90 ? -11.352 4.32 -7.566 1 98.88 90 LEU A C 1
ATOM 709 O O . LEU A 1 90 ? -10.141 4.426 -7.34 1 98.88 90 LEU A O 1
ATOM 713 N N . PRO A 1 91 ? -12.258 4.453 -6.578 1 98.88 91 PRO A N 1
ATOM 714 C CA . PRO A 1 91 ? -11.875 4.508 -5.164 1 98.88 91 PRO A CA 1
ATOM 715 C C . PRO A 1 91 ? -11.062 3.293 -4.727 1 98.88 91 PRO A C 1
ATOM 717 O O . PRO A 1 91 ? -11.234 2.199 -5.266 1 98.88 91 PRO A O 1
ATOM 720 N N . MET A 1 92 ? -10.211 3.549 -3.803 1 98.88 92 MET A N 1
ATOM 721 C CA . MET A 1 92 ? -9.398 2.488 -3.221 1 98.88 92 MET A CA 1
ATOM 722 C C . MET A 1 92 ? -9.648 2.365 -1.723 1 98.88 92 MET A C 1
ATOM 724 O O . MET A 1 92 ? -9.938 3.359 -1.054 1 98.88 92 MET A O 1
ATOM 728 N N . ILE A 1 93 ? -9.586 1.14 -1.204 1 98.88 93 ILE A N 1
ATOM 729 C CA . ILE A 1 93 ? -9.477 0.851 0.221 1 98.88 93 ILE A CA 1
ATOM 730 C C . ILE A 1 93 ? -8.391 -0.199 0.449 1 98.88 93 ILE A C 1
ATOM 732 O O . ILE A 1 93 ? -7.883 -0.796 -0.504 1 98.88 93 ILE A O 1
ATOM 736 N N . TYR A 1 94 ? -7.93 -0.35 1.633 1 98.75 94 TYR A N 1
ATOM 737 C CA . TYR A 1 94 ? -7.148 -1.544 1.941 1 98.75 94 TYR A CA 1
ATOM 738 C C . TYR A 1 94 ? -7.664 -2.219 3.207 1 98.75 94 TYR A C 1
ATOM 740 O O . TYR A 1 94 ? -8.359 -1.594 4.016 1 98.75 94 TYR A O 1
ATOM 748 N N . VAL A 1 95 ? -7.438 -3.484 3.281 1 98.38 95 VAL A N 1
ATOM 749 C CA . VAL A 1 95 ? -7.977 -4.3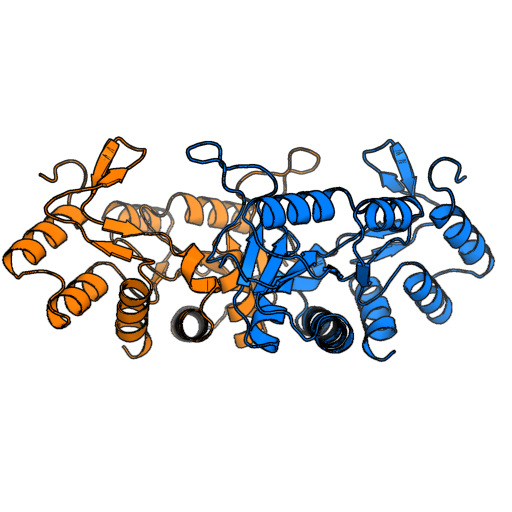36 4.336 1 98.38 95 VAL A CA 1
ATOM 750 C C . VAL A 1 95 ? -6.84 -4.84 5.223 1 98.38 95 VAL A C 1
ATOM 752 O O . VAL A 1 95 ? -5.941 -5.539 4.754 1 98.38 95 VAL A O 1
ATOM 755 N N . ARG A 1 96 ? -6.891 -4.516 6.508 1 96.56 96 ARG A N 1
ATOM 756 C CA . ARG A 1 96 ? -5.914 -4.992 7.48 1 96.56 96 ARG A CA 1
ATOM 757 C C . ARG A 1 96 ? -6.074 -6.488 7.73 1 96.56 96 ARG A C 1
ATOM 759 O O . ARG A 1 96 ? -7.176 -7.027 7.609 1 96.56 96 ARG A O 1
ATOM 766 N N . SER A 1 97 ? -5.016 -7.109 8.164 1 90.31 97 SER A N 1
ATOM 767 C CA . SER A 1 97 ? -5.039 -8.547 8.391 1 90.31 97 SER A CA 1
ATOM 768 C C . SER A 1 97 ? -5.797 -8.891 9.672 1 90.31 97 SER A C 1
ATOM 770 O O . SER A 1 97 ? -6.309 -10.008 9.812 1 90.31 97 SER A O 1
ATOM 772 N N . LYS A 1 98 ? -5.727 -8.016 10.602 1 86.06 98 LYS A N 1
ATOM 773 C CA . LYS A 1 98 ? -6.434 -8.148 11.867 1 86.06 98 LYS A CA 1
ATOM 774 C C . LYS A 1 98 ? -7.113 -6.84 12.266 1 86.06 98 LYS A C 1
ATOM 776 O O . LYS A 1 98 ? -6.703 -5.766 11.82 1 86.06 98 LYS A O 1
ATOM 781 N N . PRO A 1 99 ? -8.188 -7.066 13.055 1 76.5 99 PRO A N 1
ATOM 782 C CA . PRO A 1 99 ? -8.844 -5.84 13.516 1 76.5 99 PRO A CA 1
ATOM 783 C C . PRO A 1 99 ? -7.914 -4.945 14.328 1 76.5 99 PRO A C 1
ATOM 785 O O . PRO A 1 99 ? -6.965 -5.438 14.953 1 76.5 99 PRO A O 1
ATOM 788 N N . LYS A 1 100 ? -8.141 -3.627 14.281 1 68.44 100 LYS A N 1
ATOM 789 C CA . LYS A 1 100 ? -7.34 -2.678 15.047 1 68.44 100 LYS A CA 1
ATOM 790 C C . LYS A 1 100 ? -7.434 -2.965 16.547 1 68.44 100 LYS A C 1
ATOM 792 O O . LYS A 1 100 ? -8.453 -3.461 17.031 1 68.44 100 LYS A O 1
ATOM 797 N N . ASP A 1 101 ? -6.273 -2.939 17.266 1 58.69 101 ASP A N 1
ATOM 798 C CA . ASP A 1 101 ? -6.25 -3.207 18.703 1 58.69 101 ASP A CA 1
ATOM 799 C C . ASP A 1 101 ? -7.297 -2.365 19.438 1 58.69 101 ASP A C 1
ATOM 801 O O . ASP A 1 101 ? -7.945 -2.846 20.375 1 58.69 101 ASP A O 1
ATOM 805 N N . HIS A 1 102 ? -7.215 -0.946 19.188 1 53.88 102 HIS A N 1
ATOM 806 C CA . HIS A 1 102 ? -8.07 0.001 19.891 1 53.88 102 HIS A CA 1
ATOM 807 C C . HIS A 1 102 ? -9.188 0.509 19 1 53.88 102 HIS A C 1
ATOM 809 O O . HIS A 1 102 ? -8.961 0.823 17.828 1 53.88 102 HIS A O 1
ATOM 815 N N . GLY A 1 103 ? -10.617 0.141 19.281 1 48.62 103 GLY A N 1
ATOM 816 C CA . GLY A 1 103 ? -11.797 0.708 18.656 1 48.62 103 GLY A CA 1
ATOM 817 C C . GLY A 1 103 ? -12.734 -0.341 18.078 1 48.62 103 GLY A C 1
ATOM 818 O O . GLY A 1 103 ? -12.555 -1.537 18.312 1 48.62 103 GLY A O 1
ATOM 819 N N . GLN A 1 104 ? -13.789 0.091 17.438 1 52.28 104 GLN A N 1
ATOM 820 C CA . GLN A 1 104 ? -14.789 -0.755 16.797 1 52.28 104 GLN A CA 1
ATOM 821 C C . GLN A 1 104 ? -14.156 -1.641 15.727 1 52.28 104 GLN A C 1
ATOM 823 O O . GLN A 1 104 ? -13.438 -1.15 14.859 1 52.28 104 GLN A O 1
ATOM 828 N N . GLY A 1 105 ? -13.469 -2.613 15.82 1 61.34 105 GLY A N 1
ATOM 829 C CA . GLY A 1 105 ? -12.609 -3.641 15.25 1 61.34 105 GLY A CA 1
ATOM 830 C C . GLY A 1 105 ? -12.633 -3.668 13.734 1 61.34 105 GLY A C 1
ATOM 831 O O . GLY A 1 105 ? -12.812 -4.727 13.133 1 61.34 105 GLY A O 1
ATOM 832 N N . ARG A 1 106 ? -12.719 -2.414 13.094 1 82.56 106 ARG A N 1
ATOM 833 C CA . ARG A 1 106 ? -12.844 -2.389 11.641 1 82.56 106 ARG A CA 1
ATOM 834 C C . ARG A 1 106 ? -11.516 -2.705 10.969 1 82.56 106 ARG A C 1
ATOM 836 O O . ARG A 1 106 ? -10.461 -2.262 11.438 1 82.56 106 ARG A O 1
ATOM 843 N N . GLN A 1 107 ? -11.523 -3.479 10 1 94.12 107 GLN A N 1
ATOM 844 C CA . GLN A 1 107 ? -10.375 -3.934 9.219 1 94.12 107 GLN A CA 1
ATOM 845 C C . GLN A 1 107 ? -10.219 -3.115 7.941 1 94.12 107 GLN A C 1
ATOM 847 O O . GLN A 1 107 ? -9.18 -3.189 7.277 1 94.12 107 GLN A O 1
ATOM 852 N N . ILE A 1 108 ? -11.227 -2.246 7.707 1 97.19 108 ILE A N 1
ATOM 853 C CA . ILE A 1 108 ? -11.227 -1.546 6.426 1 97.19 108 ILE A CA 1
ATOM 854 C C . ILE A 1 108 ? -10.703 -0.122 6.613 1 97.19 108 ILE A C 1
ATOM 856 O O . ILE A 1 108 ? -11.148 0.593 7.516 1 97.19 108 ILE A O 1
ATOM 860 N N . GLU A 1 109 ? -9.75 0.25 5.801 1 97.94 109 GLU A N 1
ATOM 861 C CA . GLU A 1 109 ? -9.289 1.634 5.727 1 97.94 109 GLU A CA 1
ATOM 862 C C . GLU A 1 109 ? -9.734 2.297 4.43 1 97.94 109 GLU A C 1
ATOM 864 O O . GLU A 1 109 ? -9.625 1.704 3.354 1 97.94 109 GLU A O 1
ATOM 869 N N . GLY A 1 110 ? -10.102 3.498 4.48 1 98.19 110 GLY A N 1
ATOM 870 C CA . GLY A 1 110 ? -10.727 4.199 3.371 1 98.19 110 GLY A CA 1
ATOM 871 C C . GLY A 1 110 ? -12.227 4.34 3.525 1 98.19 110 GLY A C 1
ATOM 872 O O . GLY A 1 110 ? -12.75 4.305 4.645 1 98.19 110 GLY A O 1
ATOM 873 N N . VAL A 1 111 ? -12.852 4.68 2.412 1 98.06 111 VAL A N 1
ATOM 874 C CA . VAL A 1 111 ? -14.305 4.867 2.412 1 98.06 111 VAL A CA 1
ATOM 875 C C . VAL A 1 111 ? -14.969 3.715 1.664 1 98.06 111 VAL A C 1
ATOM 877 O O . VAL A 1 111 ? -14.68 3.48 0.488 1 98.06 111 VAL A O 1
ATOM 880 N N . LEU A 1 112 ? -15.82 2.992 2.381 1 97.12 112 LEU A N 1
ATOM 881 C CA . LEU A 1 112 ? -16.547 1.875 1.783 1 97.12 112 LEU A CA 1
ATOM 882 C C . LEU A 1 112 ? -18.047 2.082 1.897 1 97.12 112 LEU A C 1
ATOM 884 O O . LEU A 1 112 ? -18.625 1.942 2.982 1 97.12 112 LEU A O 1
ATOM 888 N N . ALA A 1 113 ? -18.641 2.393 0.776 1 94 113 ALA A N 1
ATOM 889 C CA . ALA A 1 113 ? -20.094 2.561 0.763 1 94 113 ALA A CA 1
ATOM 890 C C . ALA A 1 113 ? -20.812 1.21 0.838 1 94 113 ALA A C 1
ATOM 892 O O . ALA A 1 113 ? -20.281 0.2 0.36 1 94 113 ALA A O 1
ATOM 893 N N . PRO A 1 114 ? -22.016 1.149 1.392 1 89.56 114 PRO A N 1
ATOM 894 C CA . PRO A 1 114 ? -22.75 -0.112 1.518 1 89.56 114 PRO A CA 1
ATOM 895 C C . PRO A 1 114 ? -23.047 -0.761 0.167 1 89.56 114 PRO A C 1
ATOM 897 O O . PRO A 1 114 ? -23.094 -1.99 0.066 1 89.56 114 PRO A O 1
ATOM 900 N N . ASP A 1 115 ? -23.203 -0.005 -0.889 1 95 115 ASP A N 1
ATOM 901 C CA . ASP A 1 115 ? -23.547 -0.574 -2.186 1 95 115 ASP A CA 1
ATOM 902 C C . ASP A 1 115 ? -22.312 -0.778 -3.053 1 95 115 ASP A C 1
ATOM 904 O O . ASP A 1 115 ? -22.422 -1.047 -4.25 1 95 115 ASP A O 1
ATOM 908 N N . ALA A 1 116 ? -21.188 -0.714 -2.352 1 98.19 116 ALA A N 1
ATOM 909 C CA . ALA A 1 116 ? -19.938 -0.821 -3.098 1 98.19 116 ALA A CA 1
ATOM 910 C C . ALA A 1 116 ? -19.781 -2.217 -3.691 1 98.19 116 ALA A C 1
ATOM 912 O O . ALA A 1 116 ? -20.141 -3.213 -3.062 1 98.19 116 ALA A O 1
ATOM 913 N N . LYS A 1 117 ? -19.344 -2.33 -4.91 1 98.88 117 LYS A N 1
ATOM 914 C CA . LYS A 1 117 ? -18.891 -3.549 -5.582 1 98.88 117 LYS A CA 1
ATOM 915 C C . LYS A 1 117 ? -17.375 -3.613 -5.645 1 98.88 117 LYS A C 1
ATOM 917 O O . LYS A 1 117 ? -16.734 -2.859 -6.387 1 98.88 117 LYS A O 1
ATOM 922 N N . VAL A 1 118 ? -16.812 -4.582 -4.93 1 98.94 118 VAL A N 1
ATOM 923 C CA . VAL A 1 118 ? -15.391 -4.523 -4.594 1 98.94 118 VAL A CA 1
ATOM 924 C C . VAL A 1 118 ? -14.648 -5.656 -5.301 1 98.94 118 VAL A C 1
ATOM 926 O O . VAL A 1 118 ? -15.133 -6.785 -5.355 1 98.94 118 VAL A O 1
ATOM 929 N N . VAL A 1 119 ? -13.547 -5.34 -5.879 1 99 119 VAL A N 1
ATOM 930 C CA . VAL A 1 119 ? -12.555 -6.34 -6.262 1 99 119 VAL A CA 1
ATOM 931 C C . VAL A 1 119 ? -11.375 -6.293 -5.293 1 99 119 VAL A C 1
ATOM 933 O O . VAL A 1 119 ? -10.82 -5.223 -5.031 1 99 119 VAL A O 1
ATOM 936 N N . VAL A 1 120 ? -11.008 -7.414 -4.738 1 98.94 120 VAL A N 1
ATOM 937 C CA . VAL A 1 120 ? -9.906 -7.5 -3.783 1 98.94 120 VAL A CA 1
ATOM 938 C C . VAL A 1 120 ? -8.633 -7.93 -4.504 1 98.94 120 VAL A C 1
ATOM 940 O O . VAL A 1 120 ? -8.648 -8.875 -5.297 1 98.94 120 VAL A O 1
ATOM 943 N N . ILE A 1 121 ? -7.582 -7.184 -4.219 1 98.94 121 ILE A N 1
ATOM 944 C CA . ILE A 1 121 ? -6.312 -7.41 -4.902 1 98.94 121 ILE A CA 1
ATOM 945 C C . ILE A 1 121 ? -5.277 -7.926 -3.904 1 98.94 121 ILE A C 1
ATOM 947 O O . ILE A 1 121 ? -5.152 -7.398 -2.797 1 98.94 121 ILE A O 1
ATOM 951 N N . ASP A 1 122 ? -4.551 -8.914 -4.273 1 98.75 122 ASP A N 1
ATOM 952 C CA . ASP A 1 122 ? -3.395 -9.445 -3.562 1 98.75 122 ASP A CA 1
ATOM 953 C C . ASP A 1 122 ? -2.225 -9.68 -4.516 1 98.75 122 ASP A C 1
ATOM 955 O O . ASP A 1 122 ? -2.348 -9.461 -5.723 1 98.75 122 ASP A O 1
ATOM 959 N N . ASP A 1 123 ? -1.082 -10.023 -3.99 1 98.75 123 ASP A N 1
ATOM 960 C CA . ASP A 1 123 ? 0.047 -10.25 -4.887 1 98.75 123 ASP A CA 1
ATOM 961 C C . ASP A 1 123 ? 0.218 -11.734 -5.199 1 98.75 123 ASP A C 1
ATOM 963 O O . ASP A 1 123 ? 0.631 -12.094 -6.301 1 98.75 123 ASP A O 1
ATOM 967 N N . LEU A 1 124 ? -0.137 -12.602 -4.195 1 98.62 124 LEU A N 1
ATOM 968 C CA . LEU A 1 124 ? 0.144 -14.023 -4.324 1 98.62 124 LEU A CA 1
ATOM 969 C C . LEU A 1 124 ? -0.992 -14.859 -3.74 1 98.62 124 LEU A C 1
ATOM 971 O O . LEU A 1 124 ? -1.429 -14.617 -2.613 1 98.62 124 LEU A O 1
ATOM 975 N N . LEU A 1 125 ? -1.507 -15.812 -4.547 1 98.38 125 LEU A N 1
ATOM 976 C CA . LEU A 1 125 ? -2.514 -16.75 -4.07 1 98.38 125 LEU A CA 1
ATOM 977 C C . LEU A 1 125 ? -1.927 -18.156 -3.926 1 98.38 125 LEU A C 1
ATOM 979 O O . LEU A 1 125 ? -1.561 -18.781 -4.922 1 98.38 125 LEU A O 1
ATOM 983 N N . SER A 1 126 ? -1.833 -18.594 -2.729 1 95.62 126 SER A N 1
ATOM 984 C CA . SER A 1 126 ? -1.507 -20 -2.465 1 95.62 126 SER A CA 1
ATOM 985 C C . SER A 1 126 ? -2.768 -20.828 -2.248 1 95.62 126 SER A C 1
ATOM 987 O O . SER A 1 126 ? -3.377 -21.297 -3.209 1 95.62 126 SER A O 1
ATOM 989 N N . THR A 1 127 ? -3.26 -20.875 -0.992 1 95.31 127 THR A N 1
ATOM 990 C CA . THR A 1 127 ? -4.508 -21.578 -0.719 1 95.31 127 THR A CA 1
ATOM 991 C C . THR A 1 127 ? -5.699 -20.625 -0.824 1 95.31 127 THR A C 1
ATOM 993 O O . THR A 1 127 ? -6.844 -21.078 -0.919 1 95.31 127 THR A O 1
ATOM 996 N N . GLY A 1 128 ? -5.398 -19.391 -0.717 1 97.31 128 GLY A N 1
ATOM 997 C CA . GLY A 1 128 ? -6.441 -18.375 -0.766 1 97.31 128 GLY A CA 1
ATOM 998 C C . GLY A 1 128 ? -6.941 -17.969 0.606 1 97.31 128 GLY A C 1
ATOM 999 O O . GLY A 1 128 ? -7.781 -17.078 0.726 1 97.31 128 GLY A O 1
ATOM 1000 N N . GLY A 1 129 ? -6.402 -18.531 1.622 1 96.44 129 GLY A N 1
ATOM 1001 C CA . GLY A 1 129 ? -6.863 -18.266 2.975 1 96.44 129 GLY A CA 1
ATOM 1002 C C . GLY A 1 129 ? -6.781 -16.797 3.354 1 96.44 129 GLY A C 1
ATOM 1003 O O . GLY A 1 129 ? -7.77 -16.203 3.793 1 96.44 129 GLY A O 1
ATOM 1004 N N . SER A 1 130 ? -5.66 -16.156 3.16 1 96.19 130 SER A N 1
ATOM 1005 C CA . SER A 1 130 ? -5.438 -14.781 3.572 1 96.19 130 SER A CA 1
ATOM 1006 C C . SER A 1 130 ? -6.355 -13.828 2.818 1 96.19 130 SER A C 1
ATOM 1008 O O . SER A 1 130 ? -6.969 -12.938 3.42 1 96.19 130 SER A O 1
ATOM 1010 N N . VAL A 1 131 ? -6.5 -14 1.515 1 98.5 131 VAL A N 1
ATOM 1011 C CA . VAL A 1 131 ? -7.297 -13.062 0.729 1 98.5 131 VAL A CA 1
ATOM 1012 C C . VAL A 1 131 ? -8.781 -13.266 1.02 1 98.5 131 VAL A C 1
ATOM 1014 O O . VAL A 1 131 ? -9.555 -12.312 1.024 1 98.5 131 VAL A O 1
ATOM 1017 N N . LEU A 1 132 ? -9.203 -14.5 1.301 1 98.56 132 LEU A N 1
ATOM 1018 C CA . LEU A 1 132 ? -10.602 -14.766 1.631 1 98.56 132 LEU A CA 1
ATOM 1019 C C . LEU A 1 132 ? -10.961 -14.172 2.988 1 98.56 132 LEU A C 1
ATOM 1021 O O . LEU A 1 132 ? -12.094 -13.75 3.203 1 98.56 132 LEU A O 1
ATOM 1025 N N . ASN A 1 133 ? -9.977 -14.156 3.877 1 97.75 133 ASN A N 1
ATOM 1026 C CA . ASN A 1 133 ? -10.195 -13.43 5.121 1 97.75 133 ASN A CA 1
ATOM 1027 C C . ASN A 1 133 ? -10.469 -11.945 4.867 1 97.75 133 ASN A C 1
ATOM 1029 O O . ASN A 1 133 ? -11.328 -11.352 5.508 1 97.75 133 ASN A O 1
ATOM 1033 N N . ALA A 1 134 ? -9.727 -11.359 3.973 1 98.19 134 ALA A N 1
ATOM 1034 C CA . ALA A 1 134 ? -9.961 -9.969 3.594 1 98.19 134 ALA A CA 1
ATOM 1035 C C . ALA A 1 134 ? -11.336 -9.797 2.955 1 98.19 134 ALA A C 1
ATOM 1037 O O . ALA A 1 134 ? -12.039 -8.82 3.234 1 98.19 134 ALA A O 1
ATOM 1038 N N . VAL A 1 135 ? -11.695 -10.742 2.131 1 98.56 135 VAL A N 1
ATOM 1039 C CA . VAL A 1 135 ? -13.008 -10.742 1.489 1 98.56 135 VAL A CA 1
ATOM 1040 C C . VAL A 1 135 ? -14.102 -10.727 2.553 1 98.56 135 VAL A C 1
ATOM 1042 O O . VAL A 1 135 ? -15.031 -9.914 2.486 1 98.56 135 VAL A O 1
ATOM 1045 N N . LYS A 1 136 ? -13.977 -11.555 3.514 1 97.81 136 LYS A N 1
ATOM 1046 C CA . LYS A 1 136 ? -14.969 -11.648 4.582 1 97.81 136 LYS A CA 1
ATOM 1047 C C . LYS A 1 136 ? -15.07 -10.328 5.352 1 97.81 136 LYS A C 1
ATOM 1049 O O . LYS A 1 136 ? -16.172 -9.922 5.742 1 97.81 136 LYS A O 1
ATOM 1054 N N . ALA A 1 137 ? -13.945 -9.727 5.59 1 96.88 137 ALA A N 1
ATOM 1055 C CA . ALA A 1 137 ? -13.938 -8.438 6.285 1 96.88 137 ALA A CA 1
ATOM 1056 C C . ALA A 1 137 ? -14.719 -7.391 5.504 1 96.88 137 ALA A C 1
ATOM 1058 O O . ALA A 1 137 ? -15.477 -6.609 6.086 1 96.88 137 ALA A O 1
ATOM 1059 N N . VAL A 1 138 ? -14.562 -7.352 4.188 1 97.69 138 VAL A N 1
ATOM 1060 C CA . VAL A 1 138 ? -15.258 -6.41 3.322 1 97.69 138 VAL A CA 1
ATOM 1061 C C . VAL A 1 138 ? -16.75 -6.719 3.326 1 97.69 138 VAL A C 1
ATOM 1063 O O . VAL A 1 138 ? -17.578 -5.812 3.457 1 97.69 138 VAL A O 1
ATOM 1066 N N . GLN A 1 139 ? -17.062 -7.973 3.234 1 97.12 139 GLN A N 1
ATOM 1067 C CA . GLN A 1 139 ? -18.453 -8.398 3.215 1 97.12 139 GLN A CA 1
ATOM 1068 C C . GLN A 1 139 ? -19.141 -8.094 4.539 1 97.12 139 GLN A C 1
ATOM 1070 O O . GLN A 1 139 ? -20.328 -7.746 4.566 1 97.12 139 GLN A O 1
ATOM 1075 N N . LYS A 1 140 ? -18.453 -8.219 5.594 1 94.88 140 LYS A N 1
ATOM 1076 C CA . LYS A 1 140 ? -19 -7.93 6.922 1 94.88 140 LYS A CA 1
ATOM 1077 C C . LYS A 1 140 ? -19.438 -6.473 7.031 1 94.88 140 LYS A C 1
ATOM 1079 O O . LYS A 1 140 ? -20.344 -6.148 7.805 1 94.88 140 LYS A O 1
ATOM 1084 N N . GLU A 1 141 ? -18.812 -5.645 6.227 1 94.94 141 GLU A N 1
ATOM 1085 C CA . GLU A 1 141 ? -19.172 -4.227 6.234 1 94.94 141 GLU A CA 1
ATOM 1086 C C . GLU A 1 141 ? -20.344 -3.947 5.297 1 94.94 141 GLU A C 1
ATOM 1088 O O . GLU A 1 141 ? -20.719 -2.793 5.102 1 94.94 141 GLU A O 1
ATOM 1093 N N . GLY A 1 142 ? -20.844 -4.945 4.625 1 94.75 142 GLY A N 1
ATOM 1094 C CA . GLY A 1 142 ? -22.062 -4.824 3.85 1 94.75 142 GLY A CA 1
ATOM 1095 C C . GLY A 1 142 ? -21.812 -4.672 2.361 1 94.75 142 GLY A C 1
ATOM 1096 O O . GLY A 1 142 ? -22.766 -4.586 1.575 1 94.75 142 GLY A O 1
ATOM 1097 N N . ALA A 1 143 ? -20.594 -4.668 1.952 1 97.44 143 ALA A N 1
ATOM 1098 C CA . ALA A 1 143 ? -20.266 -4.484 0.54 1 97.44 143 ALA A CA 1
ATOM 1099 C C . ALA A 1 143 ? -20.266 -5.82 -0.2 1 97.44 143 ALA A C 1
ATOM 1101 O O . ALA A 1 143 ? -20.125 -6.879 0.416 1 97.44 143 ALA A O 1
ATOM 1102 N N . GLU A 1 144 ? -20.5 -5.766 -1.479 1 98.44 144 GLU A N 1
ATOM 1103 C CA . GLU A 1 144 ? -20.438 -6.93 -2.354 1 98.44 144 GLU A CA 1
ATOM 1104 C C . GLU A 1 144 ? -19.016 -7.113 -2.906 1 98.44 144 GLU A C 1
ATOM 1106 O O . GLU A 1 144 ? -18.438 -6.18 -3.469 1 98.44 144 GLU A O 1
ATOM 1111 N N . VAL A 1 145 ? -18.5 -8.25 -2.725 1 98.81 145 VAL A N 1
ATOM 1112 C CA . VAL A 1 145 ? -17.219 -8.57 -3.354 1 98.81 145 VAL A CA 1
ATOM 1113 C C . VAL A 1 145 ? -17.469 -9.336 -4.656 1 98.81 145 VAL A C 1
ATOM 1115 O O . VAL A 1 145 ? -18.047 -10.422 -4.648 1 98.81 145 VAL A O 1
ATOM 1118 N N . LEU A 1 146 ? -16.984 -8.734 -5.746 1 98.94 146 LEU A N 1
ATOM 1119 C CA . LEU A 1 146 ? -17.188 -9.336 -7.059 1 98.94 146 LEU A CA 1
ATOM 1120 C C . LEU A 1 146 ? -16.219 -10.484 -7.289 1 98.94 146 LEU A C 1
ATOM 1122 O O . LEU A 1 146 ? -16.547 -11.453 -7.98 1 98.94 146 LEU A O 1
ATOM 1126 N N . GLY A 1 147 ? -15.031 -10.367 -6.766 1 98.88 147 GLY A N 1
ATOM 1127 C CA . GLY A 1 147 ? -13.984 -11.359 -6.949 1 98.88 147 GLY A CA 1
ATOM 1128 C C . GLY A 1 147 ? -12.617 -10.875 -6.512 1 98.88 147 GLY A C 1
ATOM 1129 O O . GLY A 1 147 ? -12.5 -9.836 -5.848 1 98.88 147 GLY A O 1
ATOM 1130 N N . VAL A 1 148 ? -11.609 -11.703 -6.828 1 98.94 148 VAL A N 1
ATOM 1131 C CA . VAL A 1 148 ? -10.234 -11.445 -6.426 1 98.94 148 VAL A CA 1
ATOM 1132 C C . VAL A 1 148 ? -9.328 -11.461 -7.652 1 98.94 148 VAL A C 1
ATOM 1134 O O . VAL A 1 148 ? -9.5 -12.289 -8.547 1 98.94 148 VAL A O 1
ATOM 1137 N N . VAL A 1 149 ? -8.445 -10.492 -7.73 1 98.94 149 VAL A N 1
ATOM 1138 C CA . VAL A 1 149 ? -7.395 -10.469 -8.742 1 98.94 149 VAL A CA 1
ATOM 1139 C C . VAL A 1 149 ? -6.023 -10.43 -8.07 1 98.94 149 VAL A C 1
ATOM 1141 O O . VAL A 1 149 ? -5.84 -9.758 -7.059 1 98.94 149 VAL A O 1
ATOM 1144 N N . ALA A 1 150 ? -5.07 -11.156 -8.625 1 98.94 150 ALA A N 1
ATOM 1145 C CA . ALA A 1 150 ? -3.73 -11.195 -8.055 1 98.94 150 ALA A CA 1
ATOM 1146 C C . ALA A 1 150 ? -2.668 -11.312 -9.141 1 98.94 150 ALA A C 1
ATOM 1148 O O . ALA A 1 150 ? -2.996 -11.5 -10.312 1 98.94 150 ALA A O 1
ATOM 1149 N N . ASP A 1 151 ? -1.41 -11.094 -8.742 1 98.62 151 ASP A N 1
ATOM 1150 C CA . ASP A 1 151 ? -0.265 -11.203 -9.641 1 98.62 151 ASP A CA 1
ATOM 1151 C C . ASP A 1 151 ? -0.06 -12.648 -10.094 1 98.62 151 ASP A C 1
ATOM 1153 O O . ASP A 1 151 ? 0.067 -12.922 -11.289 1 98.62 151 ASP A O 1
ATOM 1157 N N . PHE A 1 152 ? -0.064 -13.508 -9.086 1 98.81 152 PHE A N 1
ATOM 1158 C CA . PHE A 1 152 ? 0.439 -14.867 -9.297 1 98.81 152 PHE A CA 1
ATOM 1159 C C . PHE A 1 152 ? -0.323 -15.859 -8.43 1 98.81 152 PHE A C 1
ATOM 1161 O O . PHE A 1 152 ? -0.704 -15.555 -7.301 1 98.81 152 PHE A O 1
ATOM 1168 N N . SER A 1 153 ? -0.538 -17.047 -8.922 1 98.5 153 SER A N 1
ATOM 1169 C CA . SER A 1 153 ? -1.059 -18.172 -8.148 1 98.5 153 SER A CA 1
ATOM 1170 C C . SER A 1 153 ? -0.212 -19.422 -8.359 1 98.5 153 SER A C 1
ATOM 1172 O O . SER A 1 153 ? 0.257 -19.688 -9.469 1 98.5 153 SER A O 1
ATOM 1174 N N . TYR A 1 154 ? -0.122 -20.234 -7.277 1 97.62 154 TYR A N 1
ATOM 1175 C CA . TYR A 1 154 ? 0.525 -21.531 -7.391 1 97.62 154 TYR A CA 1
ATOM 1176 C C . TYR A 1 154 ? -0.406 -22.547 -8.047 1 97.62 154 TYR A C 1
ATOM 1178 O O . TYR A 1 154 ? 0.029 -23.625 -8.445 1 97.62 154 TYR A O 1
ATOM 1186 N N . GLN A 1 155 ? -1.657 -22.203 -8.109 1 97.62 155 GLN A N 1
ATOM 1187 C CA . GLN A 1 155 ? -2.688 -23.078 -8.648 1 97.62 155 GLN A CA 1
ATOM 1188 C C . GLN A 1 155 ? -2.799 -24.359 -7.836 1 97.62 155 GLN A C 1
ATOM 1190 O O . GLN A 1 155 ? -2.902 -25.453 -8.398 1 97.62 155 GLN A O 1
ATOM 1195 N N . LEU A 1 156 ? -2.689 -24.203 -6.523 1 95.88 156 LEU A N 1
ATOM 1196 C CA . LEU A 1 156 ? -2.906 -25.344 -5.648 1 95.88 156 LEU A CA 1
ATOM 1197 C C . LEU A 1 156 ? -4.375 -25.75 -5.633 1 95.88 156 LEU A C 1
ATOM 1199 O O . LEU A 1 156 ? -5.262 -24.891 -5.668 1 95.88 156 LEU A O 1
ATOM 1203 N N . PRO A 1 157 ? -4.648 -27.016 -5.484 1 95.75 157 PRO A N 1
ATOM 1204 C CA . PRO A 1 157 ? -6.043 -27.453 -5.449 1 95.75 157 PRO A CA 1
ATOM 1205 C C . PRO A 1 157 ? -6.855 -26.766 -4.363 1 95.75 157 PRO A C 1
ATOM 1207 O O . PRO A 1 157 ? -8.023 -26.422 -4.578 1 95.75 157 PRO A O 1
ATOM 1210 N N . ALA A 1 158 ? -6.254 -26.531 -3.258 1 95.94 158 ALA A N 1
ATOM 1211 C CA . ALA A 1 158 ? -6.945 -25.906 -2.139 1 95.94 158 ALA A CA 1
ATOM 1212 C C . ALA A 1 158 ? -7.473 -24.531 -2.527 1 95.94 158 ALA A C 1
ATOM 1214 O O . ALA A 1 158 ? -8.5 -24.078 -2.006 1 95.94 158 ALA A O 1
ATOM 1215 N N . LEU A 1 159 ? -6.797 -23.844 -3.439 1 97.88 159 LEU A N 1
ATOM 1216 C CA . LEU A 1 159 ? -7.234 -22.516 -3.893 1 97.88 159 LEU A CA 1
ATOM 1217 C C . LEU A 1 159 ? -8.602 -22.609 -4.562 1 97.88 159 LEU A C 1
ATOM 1219 O O . LEU A 1 159 ? -9.531 -21.891 -4.172 1 97.88 159 LEU A O 1
ATOM 1223 N N . ASP A 1 160 ? -8.742 -23.484 -5.512 1 98.06 160 ASP A N 1
ATOM 1224 C CA . ASP A 1 160 ? -10.008 -23.656 -6.219 1 98.06 160 ASP A CA 1
ATOM 1225 C C . ASP A 1 160 ? -11.109 -24.109 -5.262 1 98.06 160 ASP A C 1
ATOM 1227 O O . ASP A 1 160 ? -12.242 -23.625 -5.34 1 98.06 160 ASP A O 1
ATOM 1231 N N . GLU A 1 161 ? -10.773 -25.016 -4.395 1 98.19 161 GLU A N 1
ATOM 1232 C CA . GLU A 1 161 ? -11.742 -25.531 -3.439 1 98.19 161 GLU A CA 1
ATOM 1233 C C . GLU A 1 161 ? -12.258 -24.438 -2.514 1 98.19 161 GLU A C 1
ATOM 1235 O O . GLU A 1 161 ? -13.461 -24.312 -2.297 1 98.19 161 GLU A O 1
ATOM 1240 N N . ASN A 1 162 ? -11.336 -23.656 -1.959 1 98.56 162 ASN A N 1
ATOM 1241 C CA . ASN A 1 162 ? -11.703 -22.609 -1.014 1 98.56 162 ASN A CA 1
ATOM 1242 C C . ASN A 1 162 ? -12.523 -21.516 -1.683 1 98.56 162 ASN A C 1
ATOM 1244 O O . ASN A 1 162 ? -13.461 -20.984 -1.083 1 98.56 162 ASN A O 1
ATOM 1248 N N . PHE A 1 163 ? -12.25 -21.156 -2.926 1 98.75 163 PHE A N 1
ATOM 1249 C CA . PHE A 1 163 ? -13.008 -20.141 -3.637 1 98.75 163 PHE A CA 1
ATOM 1250 C C . PHE A 1 163 ? -14.383 -20.656 -4.023 1 98.75 163 PHE A C 1
ATOM 1252 O O . PHE A 1 163 ? -15.367 -19.906 -3.973 1 98.75 163 PHE A O 1
ATOM 1259 N N . ALA A 1 164 ? -14.406 -21.922 -4.414 1 98.56 164 ALA A N 1
ATOM 1260 C CA . ALA A 1 164 ? -15.711 -22.531 -4.691 1 98.56 164 ALA A CA 1
ATOM 1261 C C . ALA A 1 164 ? -16.609 -22.516 -3.455 1 98.56 164 ALA A C 1
ATOM 1263 O O . ALA A 1 164 ? -17.781 -22.172 -3.539 1 98.56 164 ALA A O 1
ATOM 1264 N N . ALA A 1 165 ? -16.047 -22.844 -2.33 1 98.44 165 ALA A N 1
ATOM 1265 C CA . ALA A 1 165 ? -16.797 -22.859 -1.072 1 98.44 165 ALA A CA 1
ATOM 1266 C C . ALA A 1 165 ? -17.281 -21.469 -0.713 1 98.44 165 ALA A C 1
ATOM 1268 O O . ALA A 1 165 ? -18.359 -21.312 -0.119 1 98.44 165 ALA A O 1
ATOM 1269 N N . ALA A 1 166 ? -16.562 -20.453 -1.119 1 98.31 166 ALA A N 1
ATOM 1270 C CA . ALA A 1 166 ? -16.922 -19.062 -0.832 1 98.31 166 ALA A CA 1
ATOM 1271 C C . ALA A 1 166 ? -17.828 -18.484 -1.917 1 98.31 166 ALA A C 1
ATOM 1273 O O . ALA A 1 166 ? -18.281 -17.344 -1.817 1 98.31 166 ALA A O 1
ATOM 1274 N N . ASN A 1 167 ? -18.031 -19.281 -2.945 1 98.44 167 ASN A N 1
ATOM 1275 C CA . ASN A 1 167 ? -18.812 -18.828 -4.098 1 98.44 167 ASN A CA 1
ATOM 1276 C C . ASN A 1 167 ? -18.219 -17.562 -4.711 1 98.44 167 ASN A C 1
ATOM 1278 O O . ASN A 1 167 ? -18.938 -16.594 -4.938 1 98.44 167 AS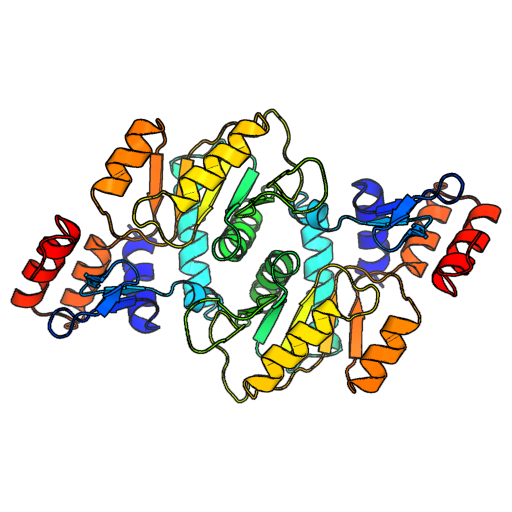N A O 1
ATOM 1282 N N . LEU A 1 168 ? -16.953 -17.547 -4.883 1 98.81 168 LEU A N 1
ATOM 1283 C CA . LEU A 1 168 ? -16.219 -16.438 -5.465 1 98.81 168 LEU A CA 1
ATOM 1284 C C . LEU A 1 168 ? -15.297 -16.922 -6.582 1 98.81 168 LEU A C 1
ATOM 1286 O O . LEU A 1 168 ? -14.891 -18.094 -6.602 1 98.81 168 LEU A O 1
ATOM 1290 N N . THR A 1 169 ? -14.992 -16.031 -7.48 1 98.88 169 THR A N 1
ATOM 1291 C CA . THR A 1 169 ? -14.016 -16.312 -8.523 1 98.88 169 THR A CA 1
ATOM 1292 C C . THR A 1 169 ? -12.742 -15.492 -8.312 1 98.88 169 THR A C 1
ATOM 1294 O O . THR A 1 169 ? -12.758 -14.477 -7.609 1 98.88 169 THR A O 1
ATOM 1297 N N . TYR A 1 170 ? -11.695 -15.992 -8.844 1 98.88 170 TYR A N 1
ATOM 1298 C CA . TYR A 1 170 ? -10.43 -15.273 -8.852 1 98.88 170 TYR A CA 1
ATOM 1299 C C . TYR A 1 170 ? -9.75 -15.375 -10.211 1 98.88 170 TYR A C 1
ATOM 1301 O O . TYR A 1 170 ? -10.023 -16.297 -10.984 1 98.88 170 TYR A O 1
ATOM 1309 N N . HIS A 1 171 ? -8.93 -14.375 -10.492 1 98.88 171 HIS A N 1
ATOM 1310 C CA . HIS A 1 171 ? -8.07 -14.344 -11.672 1 98.88 171 HIS A CA 1
ATOM 1311 C C . HIS A 1 171 ? -6.688 -13.797 -11.336 1 98.88 171 HIS A C 1
ATOM 1313 O O . HIS A 1 171 ? -6.562 -12.867 -10.547 1 98.88 171 HIS A O 1
ATOM 1319 N N . THR A 1 172 ? -5.656 -14.383 -11.906 1 98.88 172 THR A N 1
ATOM 1320 C CA . THR A 1 172 ? -4.297 -13.906 -11.695 1 98.88 172 THR A CA 1
ATOM 1321 C C . THR A 1 172 ? -3.65 -13.516 -13.023 1 98.88 172 THR A C 1
ATOM 1323 O O . THR A 1 172 ? -3.996 -14.07 -14.07 1 98.88 172 THR A O 1
ATOM 1326 N N . VAL A 1 173 ? -2.766 -12.555 -12.969 1 98.88 173 VAL A N 1
ATOM 1327 C CA . VAL A 1 173 ? -2.088 -12.094 -14.18 1 98.88 173 VAL A CA 1
ATOM 1328 C C . VAL A 1 173 ? -1.281 -13.242 -14.789 1 98.88 173 VAL A C 1
ATOM 1330 O O . VAL A 1 173 ? -1.268 -13.422 -16.016 1 98.88 173 VAL A O 1
ATOM 1333 N N . THR A 1 174 ? -0.607 -13.992 -13.898 1 98.81 174 THR A N 1
ATOM 1334 C CA . THR A 1 174 ? 0.094 -15.211 -14.305 1 98.81 174 THR A CA 1
ATOM 1335 C C . THR A 1 174 ? -0.012 -16.281 -13.227 1 98.81 174 THR A C 1
ATOM 1337 O O . THR A 1 174 ? -0.724 -16.109 -12.234 1 98.81 174 THR A O 1
ATOM 1340 N N . ASN A 1 175 ? 0.533 -17.391 -13.5 1 98.44 175 ASN A N 1
ATOM 1341 C CA . ASN A 1 175 ? 0.356 -18.531 -12.602 1 98.44 175 ASN A CA 1
ATOM 1342 C C . ASN A 1 175 ? 1.488 -19.531 -12.742 1 98.44 175 ASN A C 1
ATOM 1344 O O . ASN A 1 175 ? 2.346 -19.391 -13.617 1 98.44 175 ASN A O 1
ATOM 1348 N N . TYR A 1 176 ? 1.44 -20.5 -11.938 1 98.06 176 TYR A N 1
ATOM 1349 C CA . TYR A 1 176 ? 2.486 -21.516 -11.828 1 98.06 176 TYR A CA 1
ATOM 1350 C C . TYR A 1 176 ? 2.697 -22.219 -13.156 1 98.06 176 TYR A C 1
ATOM 1352 O O . TYR A 1 176 ? 3.834 -22.391 -13.609 1 98.06 176 TYR A O 1
ATOM 1360 N N . THR A 1 177 ? 1.646 -22.641 -13.836 1 96.94 177 THR A N 1
ATOM 1361 C CA . THR A 1 177 ? 1.732 -23.391 -15.086 1 96.94 177 THR A CA 1
ATOM 1362 C C . THR A 1 177 ? 2.424 -22.562 -16.156 1 96.94 177 THR A C 1
ATOM 1364 O O . THR A 1 177 ? 3.352 -23.047 -16.812 1 96.94 177 THR A O 1
ATOM 1367 N N . THR A 1 178 ? 1.971 -21.328 -16.328 1 97.69 178 THR A N 1
ATOM 1368 C CA . THR A 1 178 ? 2.578 -20.438 -17.312 1 97.69 178 THR A CA 1
ATOM 1369 C C . THR A 1 178 ? 4.047 -20.188 -16.969 1 97.69 178 THR A C 1
ATOM 1371 O O . THR A 1 178 ? 4.895 -20.141 -17.859 1 97.69 178 THR A O 1
ATOM 1374 N N . LEU A 1 179 ? 4.34 -20.016 -15.695 1 97.75 179 LEU A N 1
ATOM 1375 C CA . LEU A 1 179 ? 5.703 -19.766 -15.234 1 97.75 179 LEU A CA 1
ATOM 1376 C C . LEU A 1 179 ? 6.629 -20.922 -15.633 1 97.75 179 LEU A C 1
ATOM 1378 O O . LEU A 1 179 ? 7.746 -20.688 -16.094 1 97.75 179 LEU A O 1
ATOM 1382 N N . ILE A 1 180 ? 6.168 -22.125 -15.422 1 96.38 180 ILE A N 1
ATOM 1383 C CA . ILE A 1 180 ? 6.965 -23.297 -15.75 1 96.38 180 ILE A CA 1
ATOM 1384 C C . ILE A 1 180 ? 7.203 -23.359 -17.266 1 96.38 180 ILE A C 1
ATOM 1386 O O . ILE A 1 180 ? 8.305 -23.688 -17.703 1 96.38 180 ILE A O 1
ATOM 1390 N N . GLU A 1 181 ? 6.184 -23.062 -18.031 1 95.25 181 GLU A N 1
ATOM 1391 C CA . GLU A 1 181 ? 6.309 -23.047 -19.484 1 95.25 181 GLU A CA 1
ATOM 1392 C C . GLU A 1 181 ? 7.359 -22.031 -19.938 1 95.25 181 GLU A C 1
ATOM 1394 O O . GLU A 1 181 ? 8.188 -22.344 -20.797 1 95.25 181 GLU A O 1
ATOM 1399 N N . VAL A 1 182 ? 7.293 -20.875 -19.359 1 96.31 182 VAL A N 1
ATOM 1400 C CA . VAL A 1 182 ? 8.242 -19.812 -19.703 1 96.31 182 VAL A CA 1
ATOM 1401 C C . VAL A 1 182 ? 9.641 -20.219 -19.25 1 96.31 182 VAL A C 1
ATOM 1403 O O . VAL A 1 182 ? 10.617 -20 -19.984 1 96.31 182 VAL A O 1
ATOM 1406 N N . ALA A 1 183 ? 9.781 -20.797 -18.109 1 96.31 183 ALA A N 1
ATOM 1407 C CA . ALA A 1 183 ? 11.07 -21.266 -17.594 1 96.31 183 ALA A CA 1
ATOM 1408 C C . ALA A 1 183 ? 11.68 -22.312 -18.516 1 96.31 183 ALA A C 1
ATOM 1410 O O . ALA A 1 183 ? 12.898 -22.312 -18.734 1 96.31 183 ALA A O 1
ATOM 1411 N N . GLU A 1 184 ? 10.844 -23.188 -18.984 1 94.81 184 GLU A N 1
ATOM 1412 C CA . GLU A 1 184 ? 11.305 -24.203 -19.922 1 94.81 184 GLU A CA 1
ATOM 1413 C C . GLU A 1 184 ? 11.797 -23.562 -21.219 1 94.81 184 GLU A C 1
ATOM 1415 O O . GLU A 1 184 ? 12.867 -23.922 -21.734 1 94.81 184 GLU A O 1
ATOM 1420 N N . ARG A 1 185 ? 11.039 -22.656 -21.766 1 93.62 185 ARG A N 1
ATOM 1421 C CA . ARG A 1 185 ? 11.391 -21.969 -23 1 93.62 185 ARG A CA 1
ATOM 1422 C C . ARG A 1 185 ? 12.703 -21.219 -22.844 1 93.62 185 ARG A C 1
ATOM 1424 O O . ARG A 1 185 ? 13.484 -21.125 -23.797 1 93.62 185 ARG A O 1
ATOM 1431 N N . ASN A 1 186 ? 12.938 -20.734 -21.656 1 94.62 186 ASN A N 1
ATOM 1432 C CA . ASN A 1 186 ? 14.156 -19.984 -21.375 1 94.62 186 ASN A CA 1
ATOM 1433 C C . ASN A 1 186 ? 15.297 -20.906 -20.953 1 94.62 186 ASN A C 1
ATOM 1435 O O . ASN A 1 186 ? 16.359 -20.438 -20.516 1 94.62 186 ASN A O 1
ATOM 1439 N N . HIS A 1 187 ? 15.086 -22.203 -20.922 1 93.81 187 HIS A N 1
ATOM 1440 C CA . HIS A 1 187 ? 16.078 -23.219 -20.609 1 93.81 187 HIS A CA 1
ATOM 1441 C C . HIS A 1 187 ? 16.516 -23.156 -19.156 1 93.81 187 HIS A C 1
ATOM 1443 O O . HIS A 1 187 ? 17.672 -23.438 -18.828 1 93.81 187 HIS A O 1
ATOM 1449 N N . MET A 1 188 ? 15.555 -22.672 -18.359 1 93.56 188 MET A N 1
ATOM 1450 C CA . MET A 1 188 ? 15.828 -22.594 -16.922 1 93.56 188 MET A CA 1
ATOM 1451 C C . MET A 1 188 ? 15.477 -23.906 -16.234 1 93.56 188 MET A C 1
ATOM 1453 O O . MET A 1 188 ? 15.938 -24.172 -15.117 1 93.56 188 MET A O 1
ATOM 1457 N N . VAL A 1 189 ? 14.641 -24.703 -16.828 1 92.69 189 VAL A N 1
ATOM 1458 C CA . VAL A 1 189 ? 14.273 -26.031 -16.312 1 92.69 189 VAL A CA 1
ATOM 1459 C C . VAL A 1 189 ? 14.266 -27.047 -17.453 1 92.69 189 VAL A C 1
ATOM 1461 O O . VAL A 1 189 ? 13.969 -26.703 -18.594 1 92.69 189 VAL A O 1
ATOM 1464 N N . THR A 1 190 ? 14.656 -28.25 -17.062 1 91.38 190 THR A N 1
ATOM 1465 C CA . THR A 1 190 ? 14.664 -29.312 -18.047 1 91.38 190 THR A CA 1
ATOM 1466 C C . THR A 1 190 ? 13.281 -29.953 -18.156 1 91.38 190 THR A C 1
ATOM 1468 O O . THR A 1 190 ? 12.414 -29.734 -17.312 1 91.38 190 THR A O 1
ATOM 1471 N N . TYR A 1 191 ? 13.211 -30.688 -19.219 1 87.75 191 TYR A N 1
ATOM 1472 C CA . TYR A 1 191 ? 11.961 -31.422 -19.422 1 87.75 191 TYR A CA 1
ATOM 1473 C C . TYR A 1 191 ? 11.68 -32.344 -18.234 1 87.75 191 TYR A C 1
ATOM 1475 O O . TYR A 1 191 ? 10.539 -32.406 -17.766 1 87.75 191 TYR A O 1
ATOM 1483 N N . ALA A 1 192 ? 12.711 -33.031 -17.75 1 88.06 192 ALA A N 1
ATOM 1484 C CA . ALA A 1 192 ? 12.562 -33.938 -16.609 1 88.06 192 ALA A CA 1
ATOM 1485 C C . ALA A 1 192 ? 12.156 -33.188 -15.352 1 88.06 192 ALA A C 1
ATOM 1487 O O . ALA A 1 192 ? 11.312 -33.656 -14.57 1 88.06 192 ALA A O 1
ATOM 1488 N N . GLN A 1 193 ? 12.688 -32.031 -15.219 1 92.62 193 GLN A N 1
ATOM 1489 C CA . GLN A 1 193 ? 12.367 -31.203 -14.055 1 92.62 193 GLN A CA 1
ATOM 1490 C C . GLN A 1 193 ? 10.938 -30.672 -14.133 1 92.62 193 GLN A C 1
ATOM 1492 O O . GLN A 1 193 ? 10.273 -30.516 -13.109 1 92.62 193 GLN A O 1
ATOM 1497 N N . LYS A 1 194 ? 10.531 -30.406 -15.328 1 92.62 194 LYS A N 1
ATOM 1498 C CA . LYS A 1 194 ? 9.195 -29.875 -15.555 1 92.62 194 LYS A CA 1
ATOM 1499 C C . LYS A 1 194 ? 8.117 -30.797 -15 1 92.62 194 LYS A C 1
ATOM 1501 O O . LYS A 1 194 ? 7.164 -30.344 -14.375 1 92.62 194 LYS A O 1
ATOM 1506 N N . ASP A 1 195 ? 8.25 -32.094 -15.258 1 91.5 195 ASP A N 1
ATOM 1507 C CA . ASP A 1 195 ? 7.277 -33.062 -14.758 1 91.5 195 ASP A CA 1
ATOM 1508 C C . ASP A 1 195 ? 7.223 -33.031 -13.234 1 91.5 195 ASP A C 1
ATOM 1510 O O . ASP A 1 195 ? 6.141 -33.094 -12.641 1 91.5 195 ASP A O 1
ATOM 1514 N N . SER A 1 196 ? 8.352 -33 -12.695 1 92.44 196 SER A N 1
ATOM 1515 C CA . SER A 1 196 ? 8.43 -32.938 -11.242 1 92.44 196 SER A CA 1
ATOM 1516 C C . SER A 1 196 ? 7.781 -31.672 -10.695 1 92.44 196 SER A C 1
ATOM 1518 O O . SER A 1 196 ? 7.105 -31.703 -9.672 1 92.44 196 SER A O 1
ATOM 1520 N N . LEU A 1 197 ? 8 -30.578 -11.383 1 94.75 197 LEU A N 1
ATOM 1521 C CA . LEU A 1 197 ? 7.398 -29.312 -10.984 1 94.75 197 LEU A CA 1
ATOM 1522 C C . LEU A 1 197 ? 5.879 -29.391 -11.047 1 94.75 197 LEU A C 1
ATOM 1524 O O . LEU A 1 197 ? 5.195 -28.953 -10.117 1 94.75 197 LEU A O 1
ATOM 1528 N N . HIS A 1 198 ? 5.359 -29.953 -12.047 1 94.06 198 HIS A N 1
ATOM 1529 C CA . HIS A 1 198 ? 3.914 -30.078 -12.172 1 94.06 198 HIS A CA 1
ATOM 1530 C C . HIS A 1 198 ? 3.355 -31.047 -11.125 1 94.06 198 HIS A C 1
ATOM 1532 O O . HIS A 1 198 ? 2.242 -30.844 -10.633 1 94.06 198 HIS A O 1
ATOM 1538 N N . ALA A 1 199 ? 4.145 -32.062 -10.805 1 92.81 199 ALA A N 1
ATOM 1539 C CA . ALA A 1 199 ? 3.715 -33.031 -9.773 1 92.81 199 ALA A CA 1
ATOM 1540 C C . ALA A 1 199 ? 3.609 -32.344 -8.414 1 92.81 199 ALA A C 1
ATOM 1542 O O . ALA A 1 199 ? 2.717 -32.656 -7.625 1 92.81 199 ALA A O 1
ATOM 1543 N N . TRP A 1 200 ? 4.488 -31.453 -8.148 1 94.44 200 TRP A N 1
ATOM 1544 C CA . TRP A 1 200 ? 4.473 -30.75 -6.875 1 94.44 200 TRP A CA 1
ATOM 1545 C C . TRP A 1 200 ? 3.178 -29.969 -6.703 1 94.44 200 TRP A C 1
ATOM 1547 O O . TRP A 1 200 ? 2.537 -30.031 -5.652 1 94.44 200 TRP A O 1
ATOM 1557 N N . ARG A 1 201 ? 2.842 -29.188 -7.711 1 93.19 201 ARG A N 1
ATOM 1558 C CA . ARG A 1 201 ? 1.661 -28.328 -7.656 1 93.19 201 ARG A CA 1
ATOM 1559 C C . ARG A 1 201 ? 0.408 -29.141 -7.352 1 93.19 201 ARG A C 1
ATOM 1561 O O . ARG A 1 201 ? -0.485 -28.672 -6.641 1 93.19 201 ARG A O 1
ATOM 1568 N N . LYS A 1 202 ? 0.327 -30.391 -7.785 1 93.12 202 LYS A N 1
ATOM 1569 C CA . LYS A 1 202 ? -0.847 -31.25 -7.645 1 93.12 202 LYS A CA 1
ATOM 1570 C C . LYS A 1 202 ? -0.949 -31.812 -6.23 1 93.12 202 LYS A C 1
ATOM 1572 O O . LYS A 1 202 ? -2.051 -32.031 -5.719 1 93.12 202 LYS A O 1
ATOM 1577 N N . ASP A 1 203 ? 0.225 -32.094 -5.684 1 92.62 203 ASP A N 1
ATOM 1578 C CA . ASP A 1 203 ? 0.225 -32.688 -4.352 1 92.62 203 ASP A CA 1
ATOM 1579 C C . ASP A 1 203 ? 1.503 -32.312 -3.594 1 92.62 203 ASP A C 1
ATOM 1581 O O . ASP A 1 203 ? 2.336 -33.188 -3.332 1 92.62 203 ASP A O 1
ATOM 1585 N N . PRO A 1 204 ? 1.522 -31.062 -3.113 1 90.94 204 PRO A N 1
ATOM 1586 C CA . PRO A 1 204 ? 2.744 -30.594 -2.453 1 90.94 204 PRO A CA 1
ATOM 1587 C C . PRO A 1 204 ? 3.092 -31.406 -1.21 1 90.94 204 PRO A C 1
ATOM 1589 O O . PRO A 1 204 ? 4.27 -31.656 -0.938 1 90.94 204 PRO A O 1
ATOM 1592 N N . ALA A 1 205 ? 2.145 -31.859 -0.484 1 89.12 205 ALA A N 1
ATOM 1593 C CA . ALA A 1 205 ? 2.373 -32.562 0.784 1 89.12 205 ALA A CA 1
ATOM 1594 C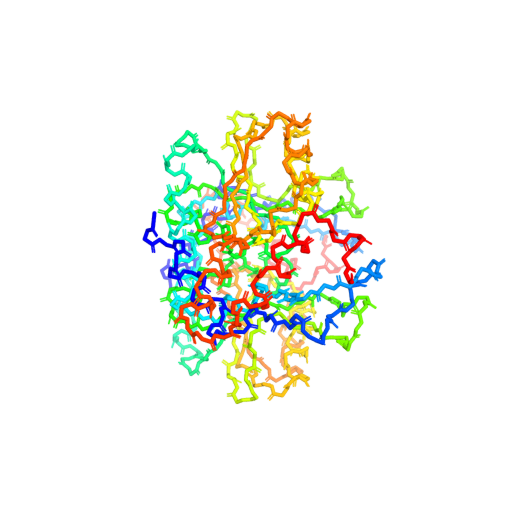 C . ALA A 1 205 ? 3.082 -33.875 0.566 1 89.12 205 ALA A C 1
ATOM 1596 O O . ALA A 1 205 ? 3.773 -34.375 1.459 1 89.12 205 ALA A O 1
ATOM 1597 N N . ASN A 1 206 ? 2.934 -34.469 -0.581 1 89.19 206 ASN A N 1
ATOM 1598 C CA . ASN A 1 206 ? 3.498 -35.781 -0.847 1 89.19 206 ASN A CA 1
ATOM 1599 C C . ASN A 1 206 ? 4.535 -35.719 -1.964 1 89.19 206 ASN A C 1
ATOM 1601 O O . ASN A 1 206 ? 4.824 -36.75 -2.598 1 89.19 206 ASN A O 1
ATOM 1605 N N . TRP A 1 207 ? 4.934 -34.562 -2.217 1 88.75 207 TRP A N 1
ATOM 1606 C CA . TRP A 1 207 ? 5.953 -34.375 -3.242 1 88.75 207 TRP A CA 1
ATOM 1607 C C . TRP A 1 207 ? 7.328 -34.812 -2.738 1 88.75 207 TRP A C 1
ATOM 1609 O O . TRP A 1 207 ? 7.695 -34.531 -1.599 1 88.75 207 TRP A O 1
ATOM 1619 N N . GLY A 1 208 ? 8.18 -35.406 -3.646 1 77.06 208 GLY A N 1
ATOM 1620 C CA . GLY A 1 208 ? 9.508 -35.906 -3.363 1 77.06 208 GLY A CA 1
ATOM 1621 C C . GLY A 1 208 ? 9.703 -37.344 -3.816 1 77.06 208 GLY A C 1
ATOM 1622 O O . GLY A 1 208 ? 8.734 -38.031 -4.141 1 77.06 208 GLY A O 1
ATOM 1623 N N . MET B 1 1 ? 2.834 26.344 -3.887 1 56.19 1 MET B N 1
ATOM 1624 C CA . MET B 1 1 ? 1.649 27.094 -3.49 1 56.19 1 MET B CA 1
ATOM 1625 C C . MET B 1 1 ? 0.378 26.406 -3.979 1 56.19 1 MET B C 1
ATOM 1627 O O . MET B 1 1 ? -0.608 26.328 -3.244 1 56.19 1 MET B O 1
ATOM 1631 N N . GLU B 1 2 ? 0.365 25.703 -5.27 1 80.75 2 GLU B N 1
ATOM 1632 C CA . GLU B 1 2 ? -0.848 25.266 -5.957 1 80.75 2 GLU B CA 1
ATOM 1633 C C . GLU B 1 2 ? -1.476 24.062 -5.262 1 80.75 2 GLU B C 1
ATOM 1635 O O . GLU B 1 2 ? -2.67 24.078 -4.953 1 80.75 2 GLU B O 1
ATOM 1640 N N . PHE B 1 3 ? -0.623 23.156 -4.574 1 94.38 3 PHE B N 1
ATOM 1641 C CA . PHE B 1 3 ? -1.25 21.969 -4.027 1 94.38 3 PHE B CA 1
ATOM 1642 C C . PHE B 1 3 ? -1.629 22.172 -2.564 1 94.38 3 PHE B C 1
ATOM 1644 O O . PHE B 1 3 ? -2.572 21.547 -2.068 1 94.38 3 PHE B O 1
ATOM 1651 N N . GLU B 1 4 ? -0.959 23.078 -1.94 1 97 4 GLU B N 1
ATOM 1652 C CA . GLU B 1 4 ? -1.076 23.25 -0.496 1 97 4 GLU B CA 1
ATOM 1653 C C . GLU B 1 4 ? -2.5 23.625 -0.098 1 97 4 GLU B C 1
ATOM 1655 O O . GLU B 1 4 ? -3.123 22.953 0.719 1 97 4 GLU B O 1
ATOM 1660 N N . GLN B 1 5 ? -3.049 24.641 -0.723 1 97.62 5 GLN B N 1
ATOM 1661 C CA . GLN B 1 5 ? -4.402 25.078 -0.405 1 97.62 5 GLN B CA 1
ATOM 1662 C C . GLN B 1 5 ? -5.445 24.109 -0.941 1 97.62 5 GLN B C 1
ATOM 1664 O O . GLN B 1 5 ? -6.469 23.859 -0.298 1 97.62 5 GLN B O 1
ATOM 1669 N N . THR B 1 6 ? -5.188 23.625 -2.135 1 98.25 6 THR B N 1
ATOM 1670 C CA . THR B 1 6 ? -6.102 22.672 -2.756 1 98.25 6 THR B CA 1
ATOM 1671 C C . THR B 1 6 ? -6.277 21.438 -1.876 1 98.25 6 THR B C 1
ATOM 1673 O O . THR B 1 6 ? -7.402 21.016 -1.609 1 98.25 6 THR B O 1
ATOM 1676 N N . VAL B 1 7 ? -5.148 20.891 -1.385 1 98.75 7 VAL B N 1
ATOM 1677 C CA . VAL B 1 7 ? -5.203 19.672 -0.589 1 98.75 7 VAL B CA 1
ATOM 1678 C C . VAL B 1 7 ? -5.816 19.969 0.778 1 98.75 7 VAL B C 1
ATOM 1680 O O . VAL B 1 7 ? -6.57 19.156 1.318 1 98.75 7 VAL B O 1
ATOM 1683 N N . ALA B 1 8 ? -5.5 21.125 1.342 1 98.56 8 ALA B N 1
ATOM 1684 C CA . ALA B 1 8 ? -6.156 21.516 2.586 1 98.56 8 ALA B CA 1
ATOM 1685 C C . ALA B 1 8 ? -7.676 21.531 2.424 1 98.56 8 ALA B C 1
ATOM 1687 O O . ALA B 1 8 ? -8.406 21.016 3.268 1 98.56 8 ALA B O 1
ATOM 1688 N N . ASN B 1 9 ? -8.148 22.156 1.337 1 98.12 9 ASN B N 1
ATOM 1689 C CA . ASN B 1 9 ? -9.578 22.172 1.032 1 98.12 9 ASN B CA 1
ATOM 1690 C C . ASN B 1 9 ? -10.141 20.766 0.864 1 98.12 9 ASN B C 1
ATOM 1692 O O . ASN B 1 9 ? -11.234 20.469 1.347 1 98.12 9 ASN B O 1
ATOM 1696 N N . ASP B 1 10 ? -9.422 19.953 0.152 1 98.69 10 ASP B N 1
ATOM 1697 C CA . ASP B 1 10 ? -9.852 18.578 -0.09 1 98.69 10 ASP B CA 1
ATOM 1698 C C . ASP B 1 10 ? -10.039 17.828 1.224 1 98.69 10 ASP B C 1
ATOM 1700 O O . ASP B 1 10 ? -11.039 17.125 1.406 1 98.69 10 ASP B O 1
ATOM 1704 N N . LEU B 1 11 ? -9.023 17.953 2.152 1 98.81 11 LEU B N 1
ATOM 1705 C CA . LEU B 1 11 ? -9.055 17.234 3.422 1 98.81 11 LEU B CA 1
ATOM 1706 C C . LEU B 1 11 ? -10.273 17.625 4.246 1 98.81 11 LEU B C 1
ATOM 1708 O O . LEU B 1 11 ? -10.906 16.781 4.879 1 98.81 11 LEU B O 1
ATOM 1712 N N . LEU B 1 12 ? -10.586 18.891 4.211 1 98.19 12 LEU B N 1
ATOM 1713 C CA . LEU B 1 12 ? -11.773 19.391 4.91 1 98.19 12 LEU B CA 1
ATOM 1714 C C . LEU B 1 12 ? -13.047 18.906 4.227 1 98.19 12 LEU B C 1
ATOM 1716 O O . LEU B 1 12 ? -13.977 18.453 4.887 1 98.19 12 LEU B O 1
ATOM 1720 N N . ARG B 1 13 ? -13.094 18.953 2.938 1 98 13 ARG B N 1
ATOM 1721 C CA . ARG B 1 13 ? -14.266 18.609 2.139 1 98 13 ARG B CA 1
ATOM 1722 C C . ARG B 1 13 ? -14.672 17.156 2.369 1 98 13 ARG B C 1
ATOM 1724 O O . ARG B 1 13 ? -15.859 16.859 2.545 1 98 13 ARG B O 1
ATOM 1731 N N . ILE B 1 14 ? -13.711 16.297 2.418 1 98.38 14 ILE B N 1
ATOM 1732 C CA . ILE B 1 14 ? -14.047 14.875 2.518 1 98.38 14 ILE B CA 1
ATOM 1733 C C . ILE B 1 14 ? -14.039 14.445 3.984 1 98.38 14 ILE B C 1
ATOM 1735 O O . ILE B 1 14 ? -14.18 13.258 4.289 1 98.38 14 ILE B O 1
ATOM 1739 N N . ARG B 1 15 ? -13.719 15.336 4.922 1 97.69 15 ARG B N 1
ATOM 1740 C CA . ARG B 1 15 ? -13.727 15.133 6.367 1 97.69 15 ARG B CA 1
ATOM 1741 C C . ARG B 1 15 ? -12.609 14.195 6.801 1 97.69 15 ARG B C 1
ATOM 1743 O O . ARG B 1 15 ? -12.773 13.422 7.746 1 97.69 15 ARG B O 1
ATOM 1750 N N . ALA B 1 16 ? -11.57 14.156 5.938 1 98.69 16 ALA B N 1
ATOM 1751 C CA . ALA B 1 16 ? -10.344 13.516 6.414 1 98.69 16 ALA B CA 1
ATOM 1752 C C . ALA B 1 16 ? -9.758 14.258 7.609 1 98.69 16 ALA B C 1
ATOM 1754 O O . ALA B 1 16 ? -9.102 13.664 8.461 1 98.69 16 ALA B O 1
ATOM 1755 N N . VAL B 1 17 ? -10 15.547 7.656 1 98 17 VAL B N 1
ATOM 1756 C CA . VAL B 1 17 ? -9.664 16.391 8.797 1 98 17 VAL B CA 1
ATOM 1757 C C . VAL B 1 17 ? -10.922 17.078 9.32 1 98 17 VAL B C 1
ATOM 1759 O O . VAL B 1 17 ? -11.711 17.625 8.531 1 98 17 VAL B O 1
ATOM 1762 N N . THR B 1 18 ? -11.125 16.969 10.586 1 96.56 18 THR B N 1
ATOM 1763 C CA . THR B 1 18 ? -12.234 17.641 11.25 1 96.56 18 THR B CA 1
ATOM 1764 C C . THR B 1 18 ? -11.734 18.547 12.375 1 96.56 18 THR B C 1
ATOM 1766 O O . THR B 1 18 ? -10.883 18.125 13.172 1 96.56 18 THR B O 1
ATOM 1769 N N . LEU B 1 19 ? -12.219 19.75 12.422 1 96.19 19 LEU B N 1
ATOM 1770 C CA . LEU B 1 19 ? -11.883 20.703 13.469 1 96.19 19 LEU B CA 1
ATOM 1771 C C . LEU B 1 19 ? -13.047 20.891 14.438 1 96.19 19 LEU B C 1
ATOM 1773 O O . LEU B 1 19 ? -14.18 21.109 14.016 1 96.19 19 LEU B O 1
ATOM 1777 N N . ARG B 1 20 ? -12.711 20.719 15.695 1 94.25 20 ARG B N 1
ATOM 1778 C CA . ARG B 1 20 ? -13.695 20.953 16.75 1 94.25 20 ARG B CA 1
ATOM 1779 C C . ARG B 1 20 ? -13.078 21.688 17.922 1 94.25 20 ARG B C 1
ATOM 1781 O O . ARG B 1 20 ? -12.93 21.125 19.016 1 94.25 20 ARG B O 1
ATOM 1788 N N . PRO B 1 21 ? -12.852 22.922 17.797 1 93.06 21 PRO B N 1
ATOM 1789 C CA . PRO B 1 21 ? -12.18 23.656 18.859 1 93.06 21 PRO B CA 1
ATOM 1790 C C . PRO B 1 21 ? -13.039 23.797 20.109 1 93.06 21 PRO B C 1
ATOM 1792 O O . PRO B 1 21 ? -12.508 23.859 21.219 1 93.06 21 PRO B O 1
ATOM 1795 N N . ASP B 1 22 ? -14.352 23.766 20.047 1 93.5 22 ASP B N 1
ATOM 1796 C CA . ASP B 1 22 ? -15.234 23.984 21.188 1 93.5 22 ASP B CA 1
ATOM 1797 C C . ASP B 1 22 ? -15.641 22.656 21.828 1 93.5 22 ASP B C 1
ATOM 1799 O O . ASP B 1 22 ? -16.141 22.625 22.953 1 93.5 22 ASP B O 1
ATOM 1803 N N . HIS B 1 23 ? -15.492 21.578 21.188 1 94.31 23 HIS B N 1
ATOM 1804 C CA . HIS B 1 23 ? -15.734 20.234 21.672 1 94.31 23 HIS B CA 1
ATOM 1805 C C . HIS B 1 23 ? -14.594 19.297 21.312 1 94.31 23 HIS B C 1
ATOM 1807 O O . HIS B 1 23 ? -14.75 18.422 20.453 1 94.31 23 HIS B O 1
ATOM 1813 N N . PRO B 1 24 ? -13.531 19.453 21.984 1 95.69 24 PRO B N 1
ATOM 1814 C CA . PRO B 1 24 ? -12.273 18.828 21.562 1 95.69 24 PRO B CA 1
ATOM 1815 C C . PRO B 1 24 ? -12.328 17.312 21.609 1 95.69 24 PRO B C 1
ATOM 1817 O O . PRO B 1 24 ? -13.133 16.734 22.344 1 95.69 24 PRO B O 1
ATOM 1820 N N . PHE B 1 25 ? -11.531 16.703 20.766 1 96.06 25 PHE B N 1
ATOM 1821 C CA . PHE B 1 25 ? -11.273 15.258 20.797 1 96.06 25 PHE B CA 1
ATOM 1822 C C . PHE B 1 25 ? -10.305 14.906 21.922 1 96.06 25 PHE B C 1
ATOM 1824 O O . PHE B 1 25 ? -9.617 15.781 22.453 1 96.06 25 PHE B O 1
ATOM 1831 N N . THR B 1 26 ? -10.328 13.68 22.281 1 93.88 26 THR B N 1
ATOM 1832 C CA . THR B 1 26 ? -9.312 13.141 23.172 1 93.88 26 THR B CA 1
ATOM 1833 C C . THR B 1 26 ? -8.469 12.086 22.469 1 93.88 26 THR B C 1
ATOM 1835 O O . THR B 1 26 ? -8.992 11.055 22.031 1 93.88 26 THR B O 1
ATOM 1838 N N . TRP B 1 27 ? -7.293 12.383 22.391 1 89.94 27 TRP B N 1
ATOM 1839 C CA . TRP B 1 27 ? -6.383 11.438 21.766 1 89.94 27 TRP B CA 1
ATOM 1840 C C . TRP B 1 27 ? -6.016 10.312 22.719 1 89.94 27 TRP B C 1
ATOM 1842 O O . TRP B 1 27 ? -6.25 10.406 23.922 1 89.94 27 TRP B O 1
ATOM 1852 N N . ALA B 1 28 ? -5.504 9.242 22.141 1 83.44 28 ALA B N 1
ATOM 1853 C CA . ALA B 1 28 ? -5.113 8.07 22.922 1 83.44 28 ALA B CA 1
ATOM 1854 C C . ALA B 1 28 ? -4.145 8.453 24.047 1 83.44 28 ALA B C 1
ATOM 1856 O O . ALA B 1 28 ? -4.141 7.84 25.109 1 83.44 28 ALA B O 1
ATOM 1857 N N . SER B 1 29 ? -3.395 9.445 23.859 1 84.44 29 SER B N 1
ATOM 1858 C CA . SER B 1 29 ? -2.412 9.938 24.828 1 84.44 29 SER B CA 1
ATOM 1859 C C . SER B 1 29 ? -3.086 10.656 25.984 1 84.44 29 SER B C 1
ATOM 1861 O O . SER B 1 29 ? -2.445 10.961 26.984 1 84.44 29 SER B O 1
ATOM 1863 N N . GLY B 1 30 ? -4.359 10.914 25.766 1 88.75 30 GLY B N 1
ATOM 1864 C CA . GLY B 1 30 ? -5.074 11.711 26.766 1 88.75 30 GLY B CA 1
ATOM 1865 C C . GLY B 1 30 ? -5.109 13.188 26.422 1 88.75 30 GLY B C 1
ATOM 1866 O O . GLY B 1 30 ? -5.855 13.953 27.047 1 88.75 30 GLY B O 1
ATOM 1867 N N . ILE B 1 31 ? -4.398 13.531 25.453 1 90.69 31 ILE B N 1
ATOM 1868 C CA . ILE B 1 31 ? -4.324 14.93 25.031 1 90.69 31 ILE B CA 1
ATOM 1869 C C . ILE B 1 31 ? -5.645 15.352 24.406 1 90.69 31 ILE B C 1
ATOM 1871 O O . ILE B 1 31 ? -6.211 14.625 23.594 1 90.69 31 ILE B O 1
ATOM 1875 N N . LYS B 1 32 ? -6.133 16.516 24.859 1 94.06 32 LYS B N 1
ATOM 1876 C CA . LYS B 1 32 ? -7.273 17.125 24.172 1 94.06 32 LYS B CA 1
ATOM 1877 C C . LYS B 1 32 ? -6.84 17.844 22.906 1 94.06 32 LYS B C 1
ATOM 1879 O O . LYS B 1 32 ? -5.852 18.594 22.922 1 94.06 32 LYS B O 1
ATOM 1884 N N . ALA B 1 33 ? -7.539 17.547 21.891 1 95.56 33 ALA B N 1
ATOM 1885 C CA . ALA B 1 33 ? -7.148 18.156 20.625 1 95.56 33 ALA B CA 1
ATOM 1886 C C . ALA B 1 33 ? -8.367 18.688 19.859 1 95.56 33 ALA B C 1
ATOM 1888 O O . ALA B 1 33 ? -9.414 18.031 19.828 1 95.56 33 ALA B O 1
ATOM 1889 N N . PRO B 1 34 ? -8.281 19.844 19.312 1 96.56 34 PRO B N 1
ATOM 1890 C CA . PRO B 1 34 ? -9.375 20.406 18.516 1 96.56 34 PRO B CA 1
ATOM 1891 C C . PRO B 1 34 ? -9.445 19.828 17.109 1 96.56 34 PRO B C 1
ATOM 1893 O O . PRO B 1 34 ? -10.234 20.312 16.281 1 96.56 34 PRO B O 1
ATOM 1896 N N . ILE B 1 35 ? -8.633 18.922 16.812 1 96.56 35 ILE B N 1
ATOM 1897 C CA . ILE B 1 35 ? -8.5 18.406 15.453 1 96.56 35 ILE B CA 1
ATOM 1898 C C . ILE B 1 35 ? -8.445 16.891 15.477 1 96.56 35 ILE B C 1
ATOM 1900 O O . ILE B 1 35 ? -7.82 16.297 16.359 1 96.56 35 ILE B O 1
ATOM 1904 N N . TYR B 1 36 ? -9.117 16.297 14.547 1 96.12 36 TYR B N 1
ATOM 1905 C CA . TYR B 1 36 ? -9.008 14.867 14.258 1 96.12 36 TYR B CA 1
ATOM 1906 C C . TYR B 1 36 ? -8.688 14.633 12.781 1 96.12 36 TYR B C 1
ATOM 1908 O O . TYR B 1 36 ? -9.227 15.312 11.906 1 96.12 36 TYR B O 1
ATOM 1916 N N . THR B 1 37 ? -7.719 13.695 12.562 1 97.56 37 THR B N 1
ATOM 1917 C CA . THR B 1 37 ? -7.254 13.453 11.203 1 97.56 37 THR B CA 1
ATOM 1918 C C . THR B 1 37 ? -7.258 11.961 10.883 1 97.56 37 THR B C 1
ATOM 1920 O O . THR B 1 37 ? -6.703 11.156 11.641 1 97.56 37 THR B O 1
ATOM 1923 N N . ASP B 1 38 ? -7.883 11.57 9.828 1 97.12 38 ASP B N 1
ATOM 1924 C CA . ASP B 1 38 ? -7.77 10.25 9.203 1 97.12 38 ASP B CA 1
ATOM 1925 C C . ASP B 1 38 ? -7.488 10.367 7.711 1 97.12 38 ASP B C 1
ATOM 1927 O O . ASP B 1 38 ? -8.406 10.273 6.891 1 97.12 38 ASP B O 1
ATOM 1931 N N . ASN B 1 39 ? -6.23 10.422 7.41 1 98.31 39 ASN B N 1
ATOM 1932 C CA . ASN B 1 39 ? -5.836 10.664 6.023 1 98.31 39 ASN B CA 1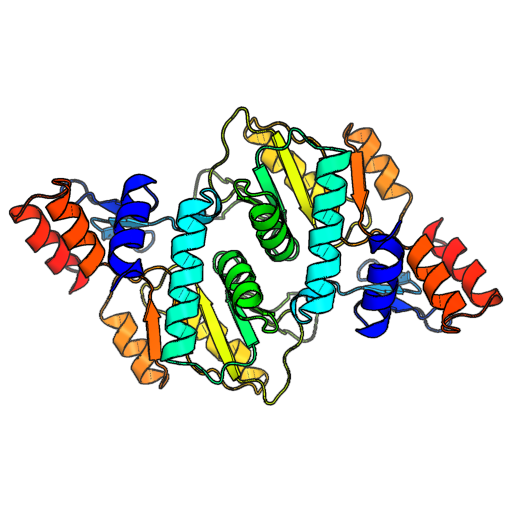
ATOM 1933 C C . ASN B 1 39 ? -6.004 9.414 5.172 1 98.31 39 ASN B C 1
ATOM 1935 O O . ASN B 1 39 ? -5.891 9.469 3.945 1 98.31 39 ASN B O 1
ATOM 1939 N N . ARG B 1 40 ? -6.293 8.258 5.816 1 98.31 40 ARG B N 1
ATOM 1940 C CA . ARG B 1 40 ? -6.531 7.039 5.051 1 98.31 40 ARG B CA 1
ATOM 1941 C C . ARG B 1 40 ? -7.789 7.164 4.199 1 98.31 40 ARG B C 1
ATOM 1943 O O . ARG B 1 40 ? -7.965 6.422 3.23 1 98.31 40 ARG B O 1
ATOM 1950 N N . LEU B 1 41 ? -8.633 8.125 4.469 1 98.62 41 LEU B N 1
ATOM 1951 C CA . LEU B 1 41 ? -9.828 8.367 3.672 1 98.62 41 LEU B CA 1
ATOM 1952 C C . LEU B 1 41 ? -9.469 8.875 2.279 1 98.62 41 LEU B C 1
ATOM 1954 O O . LEU B 1 41 ? -10.211 8.656 1.321 1 98.62 41 LEU B O 1
ATOM 1958 N N . THR B 1 42 ? -8.328 9.531 2.123 1 98.88 42 THR B N 1
ATOM 1959 C CA . THR B 1 42 ? -7.973 10.227 0.889 1 98.88 42 THR B CA 1
ATOM 1960 C C . THR B 1 42 ? -7.805 9.234 -0.257 1 98.88 42 THR B C 1
ATOM 1962 O O . THR B 1 42 ? -8.062 9.562 -1.415 1 98.88 42 THR B O 1
ATOM 1965 N N . ILE B 1 43 ? -7.473 7.992 0.011 1 98.94 43 ILE B N 1
ATOM 1966 C CA . ILE B 1 43 ? -7.164 7.027 -1.038 1 98.94 43 ILE B CA 1
ATOM 1967 C C . ILE B 1 43 ? -8.445 6.621 -1.761 1 98.94 43 ILE B C 1
ATOM 1969 O O . ILE B 1 43 ? -8.398 6.07 -2.863 1 98.94 43 ILE B O 1
ATOM 1973 N N . SER B 1 44 ? -9.555 6.957 -1.18 1 98.88 44 SER B N 1
ATOM 1974 C CA . SER B 1 44 ? -10.844 6.566 -1.736 1 98.88 44 SER B CA 1
ATOM 1975 C C . SER B 1 44 ? -11.398 7.648 -2.654 1 98.88 44 SER B C 1
ATOM 1977 O O . SER B 1 44 ? -12.461 7.477 -3.252 1 98.88 44 SER B O 1
ATOM 1979 N N . TYR B 1 45 ? -10.719 8.758 -2.799 1 98.88 45 TYR B N 1
ATOM 1980 C CA . TYR B 1 45 ? -11.141 9.875 -3.643 1 98.88 45 TYR B CA 1
ATOM 1981 C C . TYR B 1 45 ? -10.102 10.172 -4.711 1 98.88 45 TYR B C 1
ATOM 1983 O O . TYR B 1 45 ? -9.102 10.852 -4.441 1 98.88 45 TYR B O 1
ATOM 1991 N N . PRO B 1 46 ? -10.398 9.75 -5.941 1 98.88 46 PRO B N 1
ATOM 1992 C CA . PRO B 1 46 ? -9.406 9.859 -7.012 1 98.88 46 PRO B CA 1
ATOM 1993 C C . PRO B 1 46 ? -8.883 11.281 -7.195 1 98.88 46 PRO B C 1
ATOM 1995 O O . PRO B 1 46 ? -7.676 11.484 -7.344 1 98.88 46 PRO B O 1
ATOM 1998 N N . ASP B 1 47 ? -9.734 12.258 -7.125 1 98.69 47 ASP B N 1
ATOM 1999 C CA . ASP B 1 47 ? -9.297 13.633 -7.316 1 98.69 47 ASP B CA 1
ATOM 2000 C C . ASP B 1 47 ? -8.391 14.078 -6.168 1 98.69 47 ASP B C 1
ATOM 2002 O O . ASP B 1 47 ? -7.355 14.711 -6.395 1 98.69 47 ASP B O 1
ATOM 2006 N N . VAL B 1 48 ? -8.711 13.672 -4.926 1 98.81 48 VAL B N 1
ATOM 2007 C CA . VAL B 1 48 ? -7.98 14.078 -3.732 1 98.81 48 VAL B CA 1
ATOM 2008 C C . VAL B 1 48 ? -6.609 13.406 -3.711 1 98.81 48 VAL B C 1
ATOM 2010 O O . VAL B 1 48 ? -5.59 14.062 -3.508 1 98.81 48 VAL B O 1
ATOM 2013 N N . ARG B 1 49 ? -6.59 12.078 -3.965 1 98.88 49 ARG B N 1
ATOM 2014 C CA . ARG B 1 49 ? -5.312 11.367 -3.93 1 98.88 49 ARG B CA 1
ATOM 2015 C C . ARG B 1 49 ? -4.387 11.859 -5.039 1 98.88 49 ARG B C 1
ATOM 2017 O O . ARG B 1 49 ? -3.164 11.883 -4.867 1 98.88 49 ARG B O 1
ATOM 2024 N N . GLN B 1 50 ? -4.961 12.312 -6.164 1 98.81 50 GLN B N 1
ATOM 2025 C CA . GLN B 1 50 ? -4.148 12.836 -7.262 1 98.81 50 GLN B CA 1
ATOM 2026 C C . GLN B 1 50 ? -3.512 14.172 -6.891 1 98.81 50 GLN B C 1
ATOM 2028 O O . GLN B 1 50 ? -2.324 14.383 -7.145 1 98.81 50 GLN B O 1
ATOM 2033 N N . HIS B 1 51 ? -4.297 15.062 -6.258 1 98.88 51 HIS B N 1
ATOM 2034 C CA . HIS B 1 51 ? -3.717 16.312 -5.77 1 98.88 51 HIS B CA 1
ATOM 2035 C C . HIS B 1 51 ? -2.58 16.047 -4.789 1 98.88 51 HIS B C 1
ATOM 2037 O O . HIS B 1 51 ? -1.549 16.719 -4.828 1 98.88 51 HIS B O 1
ATOM 2043 N N . ILE B 1 52 ? -2.73 15.047 -4.004 1 98.88 52 ILE B N 1
ATOM 2044 C CA . ILE B 1 52 ? -1.769 14.75 -2.947 1 98.88 52 ILE B CA 1
ATOM 2045 C C . ILE B 1 52 ? -0.479 14.211 -3.561 1 98.88 52 ILE B C 1
ATOM 2047 O O . ILE B 1 52 ? 0.602 14.758 -3.336 1 98.88 52 ILE B O 1
ATOM 2051 N N . TYR B 1 53 ? -0.575 13.078 -4.375 1 98.81 53 TYR B N 1
ATOM 2052 C CA . TYR B 1 53 ? 0.674 12.469 -4.824 1 98.81 53 TYR B CA 1
ATOM 2053 C C . TYR B 1 53 ? 1.372 13.359 -5.848 1 98.81 53 TYR B C 1
ATOM 2055 O O . TYR B 1 53 ? 2.596 13.312 -5.988 1 98.81 53 TYR B O 1
ATOM 2063 N N . GLN B 1 54 ? 0.588 14.242 -6.574 1 98.81 54 GLN B N 1
ATOM 2064 C CA . GLN B 1 54 ? 1.226 15.227 -7.445 1 98.81 54 GLN B CA 1
ATOM 2065 C C . GLN B 1 54 ? 1.973 16.281 -6.629 1 98.81 54 GLN B C 1
ATOM 2067 O O . GLN B 1 54 ? 3.078 16.688 -6.992 1 98.81 54 GLN B O 1
ATOM 2072 N N . GLY B 1 55 ? 1.334 16.719 -5.543 1 98.81 55 GLY B N 1
ATOM 2073 C CA . GLY B 1 55 ? 2.018 17.625 -4.633 1 98.81 55 GLY B CA 1
ATOM 2074 C C . GLY B 1 55 ? 3.275 17.031 -4.027 1 98.81 55 GLY B C 1
ATOM 2075 O O . GLY B 1 55 ? 4.312 17.688 -3.961 1 98.81 55 GLY B O 1
ATOM 2076 N N . MET B 1 56 ? 3.197 15.781 -3.605 1 98.88 56 MET B N 1
ATOM 2077 C CA . MET B 1 56 ? 4.363 15.086 -3.066 1 98.88 56 MET B CA 1
ATOM 2078 C C . MET B 1 56 ? 5.469 14.984 -4.113 1 98.88 56 MET B C 1
ATOM 2080 O O . MET B 1 56 ? 6.641 15.195 -3.799 1 98.88 56 MET B O 1
ATOM 2084 N N . SER B 1 57 ? 5.051 14.625 -5.324 1 98.88 57 SER B N 1
ATOM 2085 C CA . SER B 1 57 ? 6.02 14.492 -6.41 1 98.88 57 SER B CA 1
ATOM 2086 C C . SER B 1 57 ? 6.719 15.82 -6.688 1 98.88 57 SER B C 1
ATOM 2088 O O . SER B 1 57 ? 7.926 15.852 -6.926 1 98.88 57 SER B O 1
ATOM 2090 N N . ASP B 1 58 ? 5.961 16.906 -6.66 1 98.69 58 ASP B N 1
ATOM 2091 C CA . ASP B 1 58 ? 6.527 18.234 -6.852 1 98.69 58 ASP B CA 1
ATOM 2092 C C . ASP B 1 58 ? 7.539 18.562 -5.758 1 98.69 58 ASP B C 1
ATOM 2094 O O . ASP B 1 58 ? 8.609 19.109 -6.035 1 98.69 58 ASP B O 1
ATOM 2098 N N . LEU B 1 59 ? 7.234 18.25 -4.508 1 98.81 59 LEU B N 1
ATOM 2099 C CA . LEU B 1 59 ? 8.141 18.469 -3.391 1 98.81 59 LEU B CA 1
ATOM 2100 C C . LEU B 1 59 ? 9.438 17.688 -3.576 1 98.81 59 LEU B C 1
ATOM 2102 O O . LEU B 1 59 ? 10.523 18.203 -3.318 1 98.81 59 LEU B O 1
ATOM 2106 N N . ILE B 1 60 ? 9.305 16.453 -4.027 1 98.88 60 ILE B N 1
ATOM 2107 C CA . ILE B 1 60 ? 10.477 15.602 -4.199 1 98.88 60 ILE B CA 1
ATOM 2108 C C . ILE B 1 60 ? 11.352 16.156 -5.32 1 98.88 60 ILE B C 1
ATOM 2110 O O . ILE B 1 60 ? 12.578 16.203 -5.188 1 98.88 60 ILE B O 1
ATOM 2114 N N . ARG B 1 61 ? 10.758 16.594 -6.414 1 98.75 61 ARG B N 1
ATOM 2115 C CA . ARG B 1 61 ? 11.523 17.188 -7.504 1 98.75 61 ARG B CA 1
ATOM 2116 C C . ARG B 1 61 ? 12.273 18.422 -7.031 1 98.75 61 ARG B C 1
ATOM 2118 O O . ARG B 1 61 ? 13.422 18.656 -7.43 1 98.75 61 ARG B O 1
ATOM 2125 N N . ARG B 1 62 ? 11.719 19.172 -6.137 1 98.38 62 ARG B N 1
ATOM 2126 C CA . ARG B 1 62 ? 12.266 20.453 -5.703 1 98.38 62 ARG B CA 1
ATOM 2127 C C . ARG B 1 62 ? 13.336 20.25 -4.641 1 98.38 62 ARG B C 1
ATOM 2129 O O . ARG B 1 62 ? 14.383 20.906 -4.68 1 98.38 62 ARG B O 1
ATOM 2136 N N . PHE B 1 63 ? 13.117 19.312 -3.74 1 98.81 63 PHE B N 1
ATOM 2137 C CA . PHE B 1 63 ? 13.969 19.281 -2.555 1 98.81 63 PHE B CA 1
ATOM 2138 C C . PHE B 1 63 ? 14.852 18.047 -2.551 1 98.81 63 PHE B C 1
ATOM 2140 O O . PHE B 1 63 ? 15.875 18.016 -1.865 1 98.81 63 PHE B O 1
ATOM 2147 N N . TYR B 1 64 ? 14.391 17 -3.27 1 98.81 64 TYR B N 1
ATOM 2148 C CA . TYR B 1 64 ? 15.102 15.719 -3.246 1 98.81 64 TYR B CA 1
ATOM 2149 C C . TYR B 1 64 ? 15.258 15.156 -4.656 1 98.81 64 TYR B C 1
ATOM 2151 O O . TYR B 1 64 ? 14.977 13.977 -4.895 1 98.81 64 TYR B O 1
ATOM 2159 N N . GLY B 1 65 ? 15.648 15.977 -5.531 1 98.56 65 GLY B N 1
ATOM 2160 C CA . GLY B 1 65 ? 15.703 15.641 -6.945 1 98.56 65 GLY B CA 1
ATOM 2161 C C . 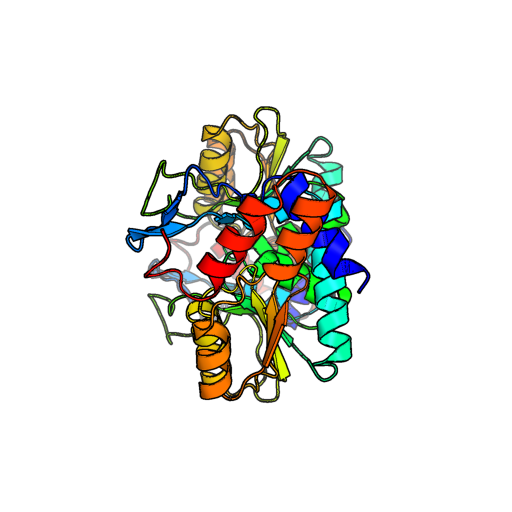GLY B 1 65 ? 16.609 14.469 -7.25 1 98.56 65 GLY B C 1
ATOM 2162 O O . GLY B 1 65 ? 16.5 13.844 -8.305 1 98.56 65 GLY B O 1
ATOM 2163 N N . GLU B 1 66 ? 17.516 14.086 -6.402 1 98.56 66 GLU B N 1
ATOM 2164 C CA . GLU B 1 66 ? 18.469 13 -6.621 1 98.56 66 GLU B CA 1
ATOM 2165 C C . GLU B 1 66 ? 17.906 11.664 -6.156 1 98.56 66 GLU B C 1
ATOM 2167 O O . GLU B 1 66 ? 18.594 10.641 -6.207 1 98.56 66 GLU B O 1
ATOM 2172 N N . ALA B 1 67 ? 16.703 11.633 -5.707 1 98.88 67 ALA B N 1
ATOM 2173 C CA . ALA B 1 67 ? 16.094 10.406 -5.188 1 98.88 67 ALA B CA 1
ATOM 2174 C C . ALA B 1 67 ? 16.125 9.297 -6.23 1 98.88 67 ALA B C 1
ATOM 2176 O O . ALA B 1 67 ? 15.867 9.539 -7.41 1 98.88 67 ALA B O 1
ATOM 2177 N N . THR B 1 68 ? 16.438 8.094 -5.777 1 98.88 68 THR B N 1
ATOM 2178 C CA . THR B 1 68 ? 16.453 6.949 -6.676 1 98.88 68 THR B CA 1
ATOM 2179 C C . THR B 1 68 ? 15.43 5.902 -6.25 1 98.88 68 THR B C 1
ATOM 2181 O O . THR B 1 68 ? 15.117 4.988 -7.012 1 98.88 68 THR B O 1
ATOM 2184 N N . VAL B 1 69 ? 14.906 6.012 -5.023 1 98.94 69 VAL B N 1
ATOM 2185 C CA . VAL B 1 69 ? 13.93 5.07 -4.488 1 98.94 69 VAL B CA 1
ATOM 2186 C C . VAL B 1 69 ? 12.891 5.824 -3.652 1 98.94 69 VAL B C 1
ATOM 2188 O O . VAL B 1 69 ? 13.234 6.773 -2.941 1 98.94 69 VAL B O 1
ATOM 2191 N N . ILE B 1 70 ? 11.68 5.488 -3.764 1 98.94 70 ILE B N 1
ATOM 2192 C CA . ILE B 1 70 ? 10.602 5.996 -2.926 1 98.94 70 ILE B CA 1
ATOM 2193 C C . ILE B 1 70 ? 10.195 4.934 -1.906 1 98.94 70 ILE B C 1
ATOM 2195 O O . ILE B 1 70 ? 9.938 3.781 -2.27 1 98.94 70 ILE B O 1
ATOM 2199 N N . ALA B 1 71 ? 10.164 5.258 -0.663 1 98.94 71 ALA B N 1
ATOM 2200 C CA . ALA B 1 71 ? 9.789 4.332 0.407 1 98.94 71 ALA B CA 1
ATOM 2201 C C . ALA B 1 71 ? 8.477 4.75 1.064 1 98.94 71 ALA B C 1
ATOM 2203 O O . ALA B 1 71 ? 8.312 5.91 1.446 1 98.94 71 ALA B O 1
ATOM 2204 N N . GLY B 1 72 ? 7.559 3.838 1.111 1 98.88 72 GLY B N 1
ATOM 2205 C CA . GLY B 1 72 ? 6.336 4.082 1.861 1 98.88 72 GLY B CA 1
ATOM 2206 C C . GLY B 1 72 ? 6.352 3.465 3.246 1 98.88 72 GLY B C 1
ATOM 2207 O O . GLY B 1 72 ? 6.754 2.311 3.412 1 98.88 72 GLY B O 1
ATOM 2208 N N . THR B 1 73 ? 5.945 4.199 4.234 1 98.75 73 THR B N 1
ATOM 2209 C CA . THR B 1 73 ? 5.797 3.617 5.562 1 98.75 73 THR B CA 1
ATOM 2210 C C . THR B 1 73 ? 4.547 2.744 5.633 1 98.75 73 THR B C 1
ATOM 2212 O O . THR B 1 73 ? 3.473 3.148 5.18 1 98.75 73 THR B O 1
ATOM 2215 N N . ALA B 1 74 ? 4.699 1.515 6.094 1 97.44 74 ALA B N 1
ATOM 2216 C CA . ALA B 1 74 ? 3.527 0.672 6.309 1 97.44 74 ALA B CA 1
ATOM 2217 C C . ALA B 1 74 ? 2.676 1.203 7.461 1 97.44 74 ALA B C 1
ATOM 2219 O O . ALA B 1 74 ? 3.201 1.555 8.516 1 97.44 74 ALA B O 1
ATOM 2220 N N . THR B 1 75 ? 1.433 1.298 7.258 1 96.88 75 THR B N 1
ATOM 2221 C CA . THR B 1 75 ? 0.656 0.878 6.094 1 96.88 75 THR B CA 1
ATOM 2222 C C . THR B 1 75 ? 0.14 2.088 5.324 1 96.88 75 THR B C 1
ATOM 2224 O O . THR B 1 75 ? 0.094 2.072 4.09 1 96.88 75 THR B O 1
ATOM 2227 N N . ALA B 1 76 ? -0.017 3.221 6.066 1 97.75 76 ALA B N 1
ATOM 2228 C CA . ALA B 1 76 ? -0.763 4.348 5.516 1 97.75 76 ALA B CA 1
ATOM 2229 C C . ALA B 1 76 ? 0.061 5.09 4.465 1 97.75 76 ALA B C 1
ATOM 2231 O O . ALA B 1 76 ? -0.492 5.785 3.611 1 97.75 76 ALA B O 1
ATOM 2232 N N . GLY B 1 77 ? 1.339 4.922 4.453 1 98.75 77 GLY B N 1
ATOM 2233 C CA . GLY B 1 77 ? 2.203 5.598 3.498 1 98.75 77 GLY B CA 1
ATOM 2234 C C . GLY B 1 77 ? 2.32 4.863 2.176 1 98.75 77 GLY B C 1
ATOM 2235 O O . GLY B 1 77 ? 2.756 5.441 1.177 1 98.75 77 GLY B O 1
ATOM 2236 N N . ILE B 1 78 ? 1.91 3.666 2.113 1 98.94 78 ILE B N 1
ATOM 2237 C CA . ILE B 1 78 ? 2.207 2.773 0.999 1 98.94 78 ILE B CA 1
ATOM 2238 C C . ILE B 1 78 ? 1.433 3.219 -0.24 1 98.94 78 ILE B C 1
ATOM 2240 O O . ILE B 1 78 ? 2.004 3.344 -1.325 1 98.94 78 ILE B O 1
ATOM 2244 N N . PRO B 1 79 ? 0.138 3.537 -0.172 1 98.94 79 PRO B N 1
ATOM 2245 C CA . PRO B 1 79 ? -0.545 3.959 -1.396 1 98.94 79 PRO B CA 1
ATOM 2246 C C . PRO B 1 79 ? 0.069 5.215 -2.012 1 98.94 79 PRO B C 1
ATOM 2248 O O . PRO B 1 79 ? 0.248 5.285 -3.229 1 98.94 79 PRO B O 1
ATOM 2251 N N . HIS B 1 80 ? 0.403 6.156 -1.174 1 99 80 HIS B N 1
ATOM 2252 C CA . HIS B 1 80 ? 0.989 7.402 -1.647 1 99 80 HIS B CA 1
ATOM 2253 C C . HIS B 1 80 ? 2.355 7.164 -2.281 1 99 80 HIS B C 1
ATOM 2255 O O . HIS B 1 80 ? 2.664 7.73 -3.332 1 99 80 HIS B O 1
ATOM 2261 N N . ALA B 1 81 ? 3.121 6.332 -1.619 1 99 81 ALA B N 1
ATOM 2262 C CA . ALA B 1 81 ? 4.426 5.98 -2.174 1 99 81 ALA B CA 1
ATOM 2263 C C . ALA B 1 81 ? 4.281 5.297 -3.529 1 99 81 ALA B C 1
ATOM 2265 O O . ALA B 1 81 ? 5.086 5.52 -4.438 1 99 81 ALA B O 1
ATOM 2266 N N . ALA B 1 82 ? 3.264 4.457 -3.658 1 98.94 82 ALA B N 1
ATOM 2267 C CA . ALA B 1 82 ? 3.02 3.768 -4.926 1 98.94 82 ALA B CA 1
ATOM 2268 C C . ALA B 1 82 ? 2.738 4.766 -6.047 1 98.94 82 ALA B C 1
ATOM 2270 O O . ALA B 1 82 ? 3.359 4.703 -7.109 1 98.94 82 ALA B O 1
ATOM 2271 N N . TRP B 1 83 ? 1.857 5.688 -5.805 1 98.94 83 TRP B N 1
ATOM 2272 C CA . TRP B 1 83 ? 1.496 6.656 -6.832 1 98.94 83 TRP B CA 1
ATOM 2273 C C . TRP B 1 83 ? 2.674 7.57 -7.156 1 98.94 83 TRP B C 1
ATOM 2275 O O . TRP B 1 83 ? 2.936 7.867 -8.328 1 98.94 83 TRP B O 1
ATOM 2285 N N . VAL B 1 84 ? 3.387 7.992 -6.125 1 98.94 84 VAL B N 1
ATOM 2286 C CA . VAL B 1 84 ? 4.527 8.883 -6.324 1 98.94 84 VAL B CA 1
ATOM 2287 C C . VAL B 1 84 ? 5.617 8.164 -7.113 1 98.94 84 VAL B C 1
ATOM 2289 O O . VAL B 1 84 ? 6.195 8.727 -8.047 1 98.94 84 VAL B O 1
ATOM 2292 N N . ALA B 1 85 ? 5.918 6.922 -6.707 1 98.94 85 ALA B N 1
ATOM 2293 C CA . ALA B 1 85 ? 6.941 6.152 -7.41 1 98.94 85 ALA B CA 1
ATOM 2294 C C . ALA B 1 85 ? 6.605 6.012 -8.891 1 98.94 85 ALA B C 1
ATOM 2296 O O . ALA B 1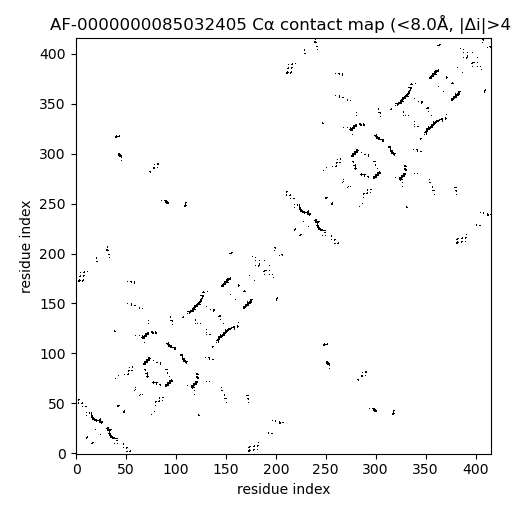 85 ? 7.488 6.109 -9.75 1 98.94 85 ALA B O 1
ATOM 2297 N N . GLU B 1 86 ? 5.34 5.77 -9.156 1 98.94 86 GLU B N 1
ATOM 2298 C CA . GLU B 1 86 ? 4.91 5.648 -10.547 1 98.94 86 GLU B CA 1
ATOM 2299 C C . GLU B 1 86 ? 5.043 6.977 -11.281 1 98.94 86 GLU B C 1
ATOM 2301 O O . GLU B 1 86 ? 5.539 7.02 -12.414 1 98.94 86 GLU B O 1
ATOM 2306 N N . GLU B 1 87 ? 4.574 8.039 -10.648 1 98.81 87 GLU B N 1
ATOM 2307 C CA . GLU B 1 87 ? 4.641 9.375 -11.242 1 98.81 87 GLU B CA 1
ATOM 2308 C C . GLU B 1 87 ? 6.078 9.758 -11.578 1 98.81 87 GLU B C 1
ATOM 2310 O O . GLU B 1 87 ? 6.332 10.375 -12.617 1 98.81 87 GLU B O 1
ATOM 2315 N N . LEU B 1 88 ? 7.016 9.375 -10.719 1 98.88 88 LEU B N 1
ATOM 2316 C CA . LEU B 1 88 ? 8.414 9.781 -10.883 1 98.88 88 LEU B CA 1
ATOM 2317 C C . LEU B 1 88 ? 9.195 8.727 -11.656 1 98.88 88 LEU B C 1
ATOM 2319 O O . LEU B 1 88 ? 10.367 8.938 -11.992 1 98.88 88 LEU B O 1
ATOM 2323 N N . GLY B 1 89 ? 8.57 7.578 -11.922 1 98.75 89 GLY B N 1
ATOM 2324 C CA . GLY B 1 89 ? 9.242 6.492 -12.625 1 98.75 89 GLY B CA 1
ATOM 2325 C C . GLY B 1 89 ? 10.375 5.879 -11.828 1 98.75 89 GLY B C 1
ATOM 2326 O O . GLY B 1 89 ? 11.391 5.461 -12.398 1 98.75 89 GLY B O 1
ATOM 2327 N N . LEU B 1 90 ? 10.281 5.859 -10.492 1 98.88 90 LEU B N 1
ATOM 2328 C CA . LEU B 1 90 ? 11.344 5.383 -9.617 1 98.88 90 LEU B CA 1
ATOM 2329 C C . LEU B 1 90 ? 10.961 4.062 -8.961 1 98.88 90 LEU B C 1
ATOM 2331 O O . LEU B 1 90 ? 9.773 3.77 -8.797 1 98.88 90 LEU B O 1
ATOM 2335 N N . PRO B 1 91 ? 11.945 3.242 -8.555 1 98.88 91 PRO B N 1
ATOM 2336 C CA . PRO B 1 91 ? 11.688 2.076 -7.703 1 98.88 91 PRO B CA 1
ATOM 2337 C C . PRO B 1 91 ? 10.977 2.438 -6.402 1 98.88 91 PRO B C 1
ATOM 2339 O O . PRO B 1 91 ? 11.148 3.545 -5.887 1 98.88 91 PRO B O 1
ATOM 2342 N N . MET B 1 92 ? 10.211 1.507 -5.961 1 98.88 92 MET B N 1
ATOM 2343 C CA . MET B 1 92 ? 9.492 1.66 -4.695 1 98.88 92 MET B CA 1
ATOM 2344 C C . MET B 1 92 ? 9.891 0.565 -3.711 1 98.88 92 MET B C 1
ATOM 2346 O O . MET B 1 92 ? 10.195 -0.558 -4.117 1 98.88 92 MET B O 1
ATOM 2350 N N . ILE B 1 93 ? 9.93 0.905 -2.422 1 98.88 93 ILE B N 1
ATOM 2351 C CA . ILE B 1 93 ? 9.961 -0.048 -1.318 1 98.88 93 ILE B CA 1
ATOM 2352 C C . ILE B 1 93 ? 8.945 0.367 -0.251 1 98.88 93 ILE B C 1
ATOM 2354 O O . ILE B 1 93 ? 8.383 1.462 -0.314 1 98.88 93 ILE B O 1
ATOM 2358 N N . TYR B 1 94 ? 8.609 -0.499 0.627 1 98.75 94 TYR B N 1
ATOM 2359 C CA . TYR B 1 94 ? 7.91 -0.045 1.826 1 98.75 94 TYR B CA 1
ATOM 2360 C C . TYR B 1 94 ? 8.562 -0.608 3.082 1 98.75 94 TYR B C 1
ATOM 2362 O O . TYR B 1 94 ? 9.297 -1.599 3.018 1 98.75 94 TYR B O 1
ATOM 2370 N N . VAL B 1 95 ? 8.414 0.101 4.145 1 98.38 95 VAL B N 1
ATOM 2371 C CA . VAL B 1 95 ? 9.078 -0.189 5.41 1 98.38 95 VAL B CA 1
ATOM 2372 C C . VAL B 1 95 ? 8.047 -0.634 6.449 1 98.38 95 VAL B C 1
ATOM 2374 O O . VAL B 1 95 ? 7.141 0.125 6.797 1 98.38 95 VAL B O 1
ATOM 2377 N N . ARG B 1 96 ? 8.203 -1.852 6.969 1 96.56 96 ARG B N 1
ATOM 2378 C CA . ARG B 1 96 ? 7.336 -2.371 8.023 1 96.56 96 ARG B CA 1
ATOM 2379 C C . ARG B 1 96 ? 7.582 -1.645 9.344 1 96.56 96 ARG B C 1
ATOM 2381 O O . ARG B 1 96 ? 8.688 -1.165 9.594 1 96.56 96 ARG B O 1
ATOM 2388 N N . SER B 1 97 ? 6.598 -1.666 10.188 1 90.38 97 SER B N 1
ATOM 2389 C CA . SER B 1 97 ? 6.703 -0.96 11.461 1 90.38 97 SER B CA 1
ATOM 2390 C C . SER B 1 97 ? 7.586 -1.723 12.445 1 90.38 97 SER B C 1
ATOM 2392 O O . SER B 1 97 ? 8.156 -1.131 13.367 1 90.38 97 SER B O 1
ATOM 2394 N N . LYS B 1 98 ? 7.582 -2.984 12.32 1 86.12 98 LYS B N 1
ATOM 2395 C CA . LYS B 1 98 ? 8.414 -3.867 13.133 1 86.12 98 LYS B CA 1
ATOM 2396 C C . LYS B 1 98 ? 9.062 -4.953 12.273 1 86.12 98 LYS B C 1
ATOM 2398 O O . LYS B 1 98 ? 8.57 -5.281 11.195 1 86.12 98 LYS B O 1
ATOM 2403 N N . PRO B 1 99 ? 10.211 -5.383 12.828 1 77.12 99 PRO B N 1
ATOM 2404 C CA . PRO B 1 99 ? 10.852 -6.473 12.086 1 77.12 99 PRO B CA 1
ATOM 2405 C C . PRO B 1 99 ? 9.961 -7.703 11.961 1 77.12 99 PRO B C 1
ATOM 2407 O O . PRO B 1 99 ? 9.094 -7.93 12.812 1 77.12 99 PRO B O 1
ATOM 2410 N N . LYS B 1 100 ? 10.125 -8.445 10.875 1 68.69 100 LYS B N 1
ATOM 2411 C CA . LYS B 1 100 ? 9.359 -9.672 10.664 1 68.69 100 LYS B CA 1
ATOM 2412 C C . LYS B 1 100 ? 9.602 -10.672 11.789 1 68.69 100 LYS B C 1
ATOM 2414 O O . LYS B 1 100 ? 10.68 -10.703 12.383 1 68.69 100 LYS B O 1
ATOM 2419 N N . ASP B 1 101 ? 8.516 -11.32 12.312 1 58.69 101 ASP B N 1
ATOM 2420 C CA . ASP B 1 101 ? 8.633 -12.289 13.398 1 58.69 101 ASP B CA 1
ATOM 2421 C C . ASP B 1 101 ? 9.703 -13.336 13.094 1 58.69 101 ASP B C 1
ATOM 2423 O O . ASP B 1 101 ? 10.445 -13.75 13.984 1 58.69 101 ASP B O 1
ATOM 2427 N N . HIS B 1 102 ? 9.547 -14 11.859 1 54.28 102 HIS B N 1
ATOM 2428 C CA . HIS B 1 102 ? 10.445 -15.086 11.484 1 54.28 102 HIS B CA 1
ATOM 2429 C C . HIS B 1 102 ? 11.484 -14.625 10.469 1 54.28 102 HIS B C 1
ATOM 2431 O O . HIS B 1 102 ? 11.164 -13.875 9.539 1 54.28 102 HIS B O 1
ATOM 2437 N N . GLY B 1 103 ? 12.961 -14.633 10.805 1 48.94 103 GLY B N 1
ATOM 2438 C CA . GLY B 1 103 ? 14.086 -14.43 9.898 1 48.94 103 GLY B CA 1
ATOM 2439 C C . GLY B 1 103 ? 14.977 -13.273 10.305 1 48.94 103 GLY B C 1
ATOM 2440 O O . GLY B 1 103 ? 14.82 -12.703 11.383 1 48.94 103 GLY B O 1
ATOM 2441 N N . GLN B 1 104 ? 16.016 -12.922 9.539 1 52.66 104 GLN B N 1
ATOM 2442 C CA . GLN B 1 104 ? 16.906 -11.781 9.711 1 52.66 104 GLN B CA 1
ATOM 2443 C C . GLN B 1 104 ? 16.125 -10.469 9.703 1 52.66 104 GLN B C 1
ATOM 2445 O O . GLN B 1 104 ? 15.375 -10.188 8.766 1 52.66 104 GLN B O 1
ATOM 2450 N N . GLY B 1 105 ? 15.5 -10 10.625 1 60.97 105 GLY B N 1
ATOM 2451 C CA . GLY B 1 105 ? 14.422 -9.094 10.992 1 60.97 105 GLY B CA 1
ATOM 2452 C C . GLY B 1 105 ? 14.367 -7.852 10.117 1 60.97 105 GLY B C 1
ATOM 2453 O O . GLY B 1 105 ? 14.414 -6.727 10.625 1 60.97 105 GLY B O 1
ATOM 2454 N N . ARG B 1 106 ? 14.453 -8.094 8.75 1 82.62 106 ARG B N 1
ATOM 2455 C CA . ARG B 1 106 ? 14.453 -6.949 7.848 1 82.62 106 ARG B CA 1
ATOM 2456 C C . ARG B 1 106 ? 13.086 -6.277 7.812 1 82.62 106 ARG B C 1
ATOM 2458 O O . ARG B 1 106 ? 12.055 -6.953 7.852 1 82.62 106 ARG B O 1
ATOM 2465 N N . GLN B 1 107 ? 13.07 -5.035 7.84 1 94.12 107 GLN B N 1
ATOM 2466 C CA . GLN B 1 107 ? 11.875 -4.191 7.836 1 94.12 107 GLN B CA 1
ATOM 2467 C C . GLN B 1 107 ? 11.562 -3.691 6.43 1 94.12 107 GLN B C 1
ATOM 2469 O O . GLN B 1 107 ? 10.477 -3.162 6.18 1 94.12 107 GLN B O 1
ATOM 2474 N N . ILE B 1 108 ? 12.516 -3.99 5.512 1 97.19 108 ILE B N 1
ATOM 2475 C CA . ILE B 1 108 ? 12.367 -3.406 4.18 1 97.19 108 ILE B CA 1
ATOM 2476 C C . ILE B 1 108 ? 11.805 -4.449 3.219 1 97.19 108 ILE B C 1
ATOM 2478 O O . ILE B 1 108 ? 12.297 -5.582 3.164 1 97.19 108 ILE B O 1
ATOM 2482 N N . GLU B 1 109 ? 10.773 -4.074 2.514 1 97.94 109 GLU B N 1
ATOM 2483 C CA . GLU B 1 109 ? 10.242 -4.887 1.421 1 97.94 109 GLU B CA 1
ATOM 2484 C C . GLU B 1 109 ? 10.539 -4.25 0.066 1 97.94 109 GLU B C 1
ATOM 2486 O O . GLU B 1 109 ? 10.359 -3.041 -0.109 1 97.94 109 GLU B O 1
ATOM 2491 N N . GLY B 1 110 ? 10.844 -5.02 -0.887 1 98.19 110 GLY B N 1
ATOM 2492 C CA . GLY B 1 110 ? 11.336 -4.547 -2.172 1 98.19 110 GLY B CA 1
ATOM 2493 C C . GLY B 1 110 ? 12.836 -4.691 -2.326 1 98.19 110 GLY B C 1
ATOM 2494 O O . GLY B 1 110 ? 13.461 -5.527 -1.666 1 98.19 110 GLY B O 1
ATOM 2495 N N . VAL B 1 111 ? 13.352 -3.98 -3.324 1 98 111 VAL B N 1
ATOM 2496 C CA . VAL B 1 111 ? 14.781 -4.027 -3.604 1 98 111 VAL B CA 1
ATOM 2497 C C . VAL B 1 111 ? 15.43 -2.701 -3.209 1 98 111 VAL B C 1
ATOM 2499 O O . VAL B 1 111 ? 15.047 -1.643 -3.707 1 98 111 VAL B O 1
ATOM 2502 N N . LEU B 1 112 ? 16.375 -2.787 -2.283 1 97.06 112 LEU B N 1
ATOM 2503 C CA . LEU B 1 112 ? 17.094 -1.599 -1.831 1 97.06 112 LEU B CA 1
ATOM 2504 C C . LEU B 1 112 ? 18.594 -1.748 -2.057 1 97.06 112 LEU B C 1
ATOM 2506 O O . LEU B 1 112 ? 19.266 -2.496 -1.34 1 97.06 112 LEU B O 1
ATOM 2510 N N . ALA B 1 113 ? 19.062 -1.03 -3.039 1 93.94 113 ALA B N 1
ATOM 2511 C CA . ALA B 1 113 ? 20.5 -1.058 -3.307 1 93.94 113 ALA B CA 1
ATOM 2512 C C . ALA B 1 113 ? 21.281 -0.257 -2.26 1 93.94 113 ALA B C 1
ATOM 2514 O O . ALA B 1 113 ? 20.75 0.718 -1.711 1 93.94 113 ALA B O 1
ATOM 2515 N N . PRO B 1 114 ? 22.531 -0.601 -1.978 1 89.62 114 PRO B N 1
ATOM 2516 C CA . PRO B 1 114 ? 23.312 0.107 -0.971 1 89.62 114 PRO B CA 1
ATOM 2517 C C . PRO B 1 114 ? 23.531 1.582 -1.312 1 89.62 114 PRO B C 1
ATOM 2519 O O . PRO B 1 114 ? 23.625 2.42 -0.411 1 89.62 114 PRO B O 1
ATOM 2522 N N . ASP B 1 115 ? 23.547 1.961 -2.559 1 94.81 115 ASP B N 1
ATOM 2523 C CA . ASP B 1 115 ? 23.812 3.348 -2.934 1 94.81 115 ASP B CA 1
ATOM 2524 C C . ASP B 1 115 ? 22.5 4.102 -3.189 1 94.81 115 ASP B C 1
ATOM 2526 O O . ASP B 1 115 ? 22.516 5.211 -3.727 1 94.81 115 ASP B O 1
ATOM 2530 N N . ALA B 1 116 ? 21.453 3.463 -2.715 1 98.19 116 ALA B N 1
ATOM 2531 C CA . ALA B 1 116 ? 20.156 4.066 -2.975 1 98.19 116 ALA B CA 1
ATOM 2532 C C . ALA B 1 116 ? 20 5.379 -2.215 1 98.19 116 ALA B C 1
ATOM 2534 O O . ALA B 1 116 ? 20.453 5.508 -1.08 1 98.19 116 ALA B O 1
ATOM 2535 N N . LYS B 1 117 ? 19.453 6.387 -2.818 1 98.88 117 LYS B N 1
ATOM 2536 C CA . LYS B 1 117 ? 19 7.637 -2.219 1 98.88 117 LYS B CA 1
ATOM 2537 C C . LYS B 1 117 ? 17.484 7.66 -2.064 1 98.88 117 LYS B C 1
ATOM 2539 O O . LYS B 1 117 ? 16.75 7.758 -3.055 1 98.88 117 LYS B O 1
ATOM 2544 N N . VAL B 1 118 ? 17.047 7.66 -0.832 1 98.94 118 VAL B N 1
ATOM 2545 C CA . VAL B 1 118 ? 15.664 7.301 -0.543 1 98.94 118 VAL B CA 1
ATOM 2546 C C . VAL B 1 118 ? 14.906 8.516 -0.011 1 98.94 118 VAL B C 1
ATOM 2548 O O . VAL B 1 118 ? 15.438 9.273 0.804 1 98.94 118 VAL B O 1
ATOM 2551 N N . VAL B 1 119 ? 13.742 8.734 -0.502 1 99 119 VAL B N 1
ATOM 2552 C CA . VAL B 1 119 ? 12.766 9.609 0.144 1 99 119 VAL B CA 1
ATOM 2553 C C . VAL B 1 119 ? 11.68 8.766 0.802 1 99 119 VAL B C 1
ATOM 2555 O O . VAL B 1 119 ? 11.102 7.883 0.166 1 99 119 VAL B O 1
ATOM 2558 N N . VAL B 1 120 ? 11.414 8.992 2.051 1 98.94 120 VAL B N 1
ATOM 2559 C CA . VAL B 1 120 ? 10.406 8.242 2.799 1 98.94 120 VAL B CA 1
ATOM 2560 C C . VAL B 1 120 ? 9.094 9.016 2.814 1 98.94 120 VAL B C 1
ATOM 2562 O O . VAL B 1 120 ? 9.078 10.227 3.066 1 98.94 120 VAL B O 1
ATOM 2565 N N . ILE B 1 121 ? 8.039 8.281 2.502 1 98.94 121 ILE B N 1
ATOM 2566 C CA . ILE B 1 121 ? 6.727 8.906 2.381 1 98.94 121 ILE B CA 1
ATOM 2567 C C . ILE B 1 121 ? 5.809 8.383 3.484 1 98.94 121 ILE B C 1
ATOM 2569 O O . ILE B 1 121 ? 5.758 7.184 3.746 1 98.94 121 ILE B O 1
ATOM 2573 N N . ASP B 1 122 ? 5.098 9.25 4.109 1 98.75 122 ASP B N 1
ATOM 2574 C CA . ASP B 1 122 ? 4.031 8.969 5.062 1 98.75 122 ASP B CA 1
ATOM 2575 C C . ASP B 1 122 ? 2.793 9.812 4.77 1 98.75 122 ASP B C 1
ATOM 2577 O O . ASP B 1 122 ? 2.799 10.633 3.85 1 98.75 122 ASP B O 1
ATOM 2581 N N . ASP B 1 123 ? 1.722 9.555 5.469 1 98.75 123 ASP B N 1
ATOM 2582 C CA . ASP B 1 123 ? 0.53 10.359 5.195 1 98.75 123 ASP B CA 1
ATOM 2583 C C . ASP B 1 123 ? 0.396 11.5 6.199 1 98.75 123 ASP B C 1
ATOM 2585 O O . ASP B 1 123 ? -0.11 12.57 5.859 1 98.75 123 ASP B O 1
ATOM 2589 N N . LEU B 1 124 ? 0.879 11.258 7.453 1 98.62 124 LEU B N 1
ATOM 2590 C CA . LEU B 1 124 ? 0.65 12.211 8.523 1 98.62 124 LEU B CA 1
ATOM 2591 C C . LEU B 1 124 ? 1.869 12.305 9.438 1 98.62 124 LEU B C 1
ATOM 2593 O O . LEU B 1 124 ? 2.396 11.289 9.883 1 98.62 124 LEU B O 1
ATOM 2597 N N . LEU B 1 125 ? 2.348 13.555 9.664 1 98.38 125 LEU B N 1
ATOM 2598 C CA . LEU B 1 125 ? 3.434 13.797 10.609 1 98.38 125 LEU B CA 1
ATOM 2599 C C . LEU B 1 125 ? 2.926 14.516 11.852 1 98.38 125 LEU B C 1
ATOM 2601 O O . LEU B 1 125 ? 2.492 15.664 11.773 1 98.38 125 LEU B O 1
ATOM 2605 N N . SER B 1 126 ? 2.965 13.836 12.938 1 95.62 126 SER B N 1
ATOM 2606 C CA . SER B 1 126 ? 2.727 14.477 14.234 1 95.62 126 SER B CA 1
ATOM 2607 C C . SER B 1 126 ? 4.039 14.867 14.906 1 95.62 126 SER B C 1
ATOM 2609 O O . SER B 1 126 ? 4.586 15.938 14.633 1 9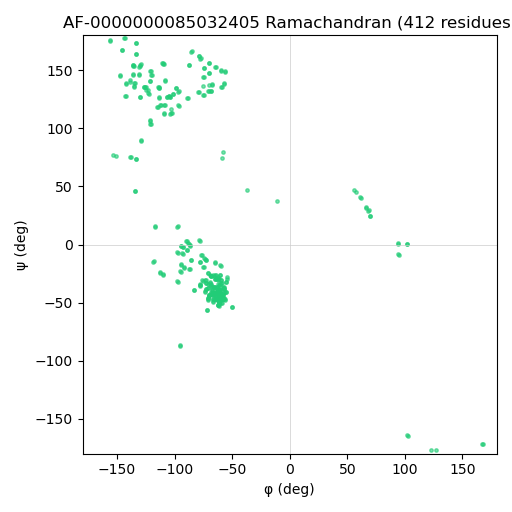5.62 126 SER B O 1
ATOM 2611 N N . THR B 1 127 ? 4.648 13.93 15.656 1 95.25 127 THR B N 1
ATOM 2612 C CA . THR B 1 127 ? 5.949 14.203 16.266 1 95.25 127 THR B CA 1
ATOM 2613 C C . THR B 1 127 ? 7.082 13.75 15.344 1 95.25 127 THR B C 1
ATOM 2615 O O . THR B 1 127 ? 8.234 14.148 15.531 1 95.25 127 THR B O 1
ATOM 2618 N N . GLY B 1 128 ? 6.738 12.906 14.461 1 97.25 128 GLY B N 1
ATOM 2619 C CA . GLY B 1 128 ? 7.727 12.375 13.539 1 97.25 128 GLY B CA 1
ATOM 2620 C C . GLY B 1 128 ? 8.336 11.062 14.008 1 97.25 128 GLY B C 1
ATOM 2621 O O . GLY B 1 128 ? 9.141 10.453 13.297 1 97.25 128 GLY B O 1
ATOM 2622 N N . GLY B 1 129 ? 7.906 10.578 15.109 1 96.38 129 GLY B N 1
ATOM 2623 C CA . GLY B 1 129 ? 8.477 9.367 15.68 1 96.38 129 GLY B CA 1
ATOM 2624 C C . GLY B 1 129 ? 8.359 8.164 14.758 1 96.38 129 GLY B C 1
ATOM 2625 O O . GLY B 1 129 ? 9.359 7.5 14.469 1 96.38 129 GLY B O 1
ATOM 2626 N N . SER B 1 130 ? 7.203 7.883 14.242 1 96.19 130 SER B N 1
ATOM 2627 C CA . SER B 1 130 ? 6.957 6.699 13.422 1 96.19 130 SER B CA 1
ATOM 2628 C C . SER B 1 130 ? 7.762 6.75 12.125 1 96.19 130 SER B C 1
ATOM 2630 O O . SER B 1 130 ? 8.383 5.762 11.742 1 96.19 130 SER B O 1
ATOM 2632 N N . VAL B 1 131 ? 7.793 7.891 11.453 1 98.5 131 VAL B N 1
ATOM 2633 C CA . VAL B 1 131 ? 8.469 7.969 10.164 1 98.5 131 VAL B CA 1
ATOM 2634 C C . VAL B 1 131 ? 9.984 7.93 10.367 1 98.5 131 VAL B C 1
ATOM 2636 O O . VAL B 1 131 ? 10.711 7.375 9.547 1 98.5 131 VAL B O 1
ATOM 2639 N N . LEU B 1 132 ? 10.492 8.484 11.469 1 98.5 132 LEU B N 1
ATOM 2640 C CA . LEU B 1 132 ? 11.922 8.453 11.758 1 98.5 132 LEU B CA 1
ATOM 2641 C C . LEU B 1 132 ? 12.375 7.031 12.078 1 98.5 132 LEU B C 1
ATOM 2643 O O . LEU B 1 132 ? 13.508 6.652 11.766 1 98.5 132 LEU B O 1
ATOM 2647 N N . ASN B 1 133 ? 11.469 6.27 12.695 1 97.75 133 ASN B N 1
ATOM 2648 C CA . ASN B 1 133 ? 11.773 4.852 12.859 1 97.75 133 ASN B CA 1
ATOM 2649 C C . ASN B 1 133 ? 11.945 4.156 11.508 1 97.75 133 ASN B C 1
ATOM 2651 O O . ASN B 1 133 ? 12.836 3.32 11.352 1 97.75 133 ASN B O 1
ATOM 2655 N N . ALA B 1 134 ? 11.109 4.48 10.57 1 98.19 134 ALA B N 1
ATOM 2656 C CA . ALA B 1 134 ? 11.234 3.939 9.219 1 98.19 134 ALA B CA 1
ATOM 2657 C C . ALA B 1 134 ? 12.539 4.398 8.57 1 98.19 134 ALA B C 1
ATOM 2659 O O . ALA B 1 134 ? 13.219 3.613 7.902 1 98.19 134 ALA B O 1
ATOM 2660 N N . VAL B 1 135 ? 12.875 5.645 8.789 1 98.56 135 VAL B N 1
ATOM 2661 C CA . VAL B 1 135 ? 14.117 6.207 8.281 1 98.56 135 VAL B CA 1
ATOM 2662 C C . VAL B 1 135 ? 15.305 5.406 8.812 1 98.56 135 VAL B C 1
ATOM 2664 O O . VAL B 1 135 ? 16.188 5.004 8.047 1 98.56 135 VAL B O 1
ATOM 2667 N N . LYS B 1 136 ? 15.297 5.148 10.062 1 97.81 136 LYS B N 1
ATOM 2668 C CA . LYS B 1 136 ? 16.391 4.406 10.688 1 97.81 136 LYS B CA 1
ATOM 2669 C C . LYS B 1 136 ? 16.5 3 10.109 1 97.81 136 LYS B C 1
ATOM 2671 O O . LYS B 1 136 ? 17.609 2.486 9.922 1 97.81 136 LYS B O 1
ATOM 2676 N N . ALA B 1 137 ? 15.375 2.395 9.875 1 96.88 137 ALA B N 1
ATOM 2677 C CA . ALA B 1 137 ? 15.375 1.061 9.281 1 96.88 137 ALA B CA 1
ATOM 2678 C C . ALA B 1 137 ? 16.031 1.07 7.91 1 96.88 137 ALA B C 1
ATOM 2680 O O . ALA B 1 137 ? 16.797 0.164 7.578 1 96.88 137 ALA B O 1
ATOM 2681 N N . VAL B 1 138 ? 15.758 2.076 7.09 1 97.69 138 VAL B N 1
ATOM 2682 C CA . VAL B 1 138 ? 16.328 2.215 5.758 1 97.69 138 VAL B CA 1
ATOM 2683 C C . VAL B 1 138 ? 17.828 2.465 5.863 1 97.69 138 VAL B C 1
ATOM 2685 O O . VAL B 1 138 ? 18.625 1.842 5.152 1 97.69 138 VAL B O 1
ATOM 2688 N N . GLN B 1 139 ? 18.188 3.312 6.773 1 97.06 139 GLN B N 1
ATOM 2689 C CA . GLN B 1 139 ? 19.594 3.65 6.969 1 97.06 139 GLN B CA 1
ATOM 2690 C C . GLN B 1 139 ? 20.375 2.445 7.469 1 97.06 139 GLN B C 1
ATOM 2692 O O . GLN B 1 139 ? 21.547 2.266 7.102 1 97.06 139 GLN B O 1
ATOM 2697 N N . LYS B 1 140 ? 19.797 1.665 8.266 1 94.81 140 LYS B N 1
ATOM 2698 C CA . LYS B 1 140 ? 20.438 0.467 8.797 1 94.81 140 LYS B CA 1
ATOM 2699 C C . LYS B 1 140 ? 20.812 -0.494 7.672 1 94.81 140 LYS B C 1
ATOM 2701 O O . LYS B 1 140 ? 21.766 -1.271 7.805 1 94.81 140 LYS B O 1
ATOM 2706 N N . GLU B 1 141 ? 20.078 -0.393 6.586 1 94.88 141 GLU B N 1
ATOM 2707 C CA . GLU B 1 141 ? 20.375 -1.248 5.441 1 94.88 141 GLU B CA 1
ATOM 2708 C C . GLU B 1 141 ? 21.438 -0.626 4.543 1 94.88 141 GLU B C 1
ATOM 2710 O O . GLU B 1 141 ? 21.75 -1.158 3.475 1 94.88 141 GLU B O 1
ATOM 2715 N N . GLY B 1 142 ? 21.922 0.527 4.879 1 94.75 142 GLY B N 1
ATOM 2716 C CA . GLY B 1 142 ? 23.078 1.119 4.199 1 94.75 142 GLY B CA 1
ATOM 2717 C C . GLY B 1 142 ? 22.688 2.191 3.199 1 94.75 142 GLY B C 1
ATOM 2718 O O . GLY B 1 142 ? 23.547 2.801 2.568 1 94.75 142 GLY B O 1
ATOM 2719 N N . ALA B 1 143 ? 21.422 2.459 3.059 1 97.44 143 ALA B N 1
ATOM 2720 C CA . ALA B 1 143 ? 20.969 3.449 2.088 1 97.44 143 ALA B CA 1
ATOM 2721 C C . ALA B 1 143 ? 20.953 4.852 2.693 1 97.44 143 ALA B C 1
ATOM 2723 O O . ALA B 1 143 ? 20.922 5.004 3.916 1 97.44 143 ALA B O 1
ATOM 2724 N N . GLU B 1 144 ? 21.078 5.836 1.859 1 98.44 144 GLU B N 1
ATOM 2725 C CA . GLU B 1 144 ? 20.969 7.234 2.256 1 98.44 144 GLU B CA 1
ATOM 2726 C C . GLU B 1 144 ? 19.531 7.723 2.195 1 98.44 144 GLU B C 1
ATOM 2728 O O . GLU B 1 144 ? 18.859 7.57 1.17 1 98.44 144 GLU B O 1
ATOM 2733 N N . VAL B 1 145 ? 19.078 8.25 3.246 1 98.81 145 VAL B N 1
ATOM 2734 C CA . VAL B 1 145 ? 17.766 8.891 3.236 1 98.81 145 VAL B CA 1
ATOM 2735 C C . VAL B 1 145 ? 17.922 10.391 3.023 1 98.81 145 VAL B C 1
ATOM 2737 O O . VAL B 1 145 ? 18.562 11.078 3.832 1 98.81 145 VAL B O 1
ATOM 2740 N N . LEU B 1 146 ? 17.328 10.859 1.937 1 98.94 146 LEU B N 1
ATOM 2741 C CA . LEU B 1 146 ? 17.438 12.273 1.593 1 98.94 146 LEU B CA 1
ATOM 2742 C C . LEU B 1 146 ? 16.5 13.117 2.451 1 98.94 146 LEU B C 1
ATOM 2744 O O . LEU B 1 146 ? 16.797 14.273 2.754 1 98.94 146 LEU B O 1
ATOM 2748 N N . GLY B 1 147 ? 15.359 12.578 2.781 1 98.94 147 GLY B N 1
ATOM 2749 C CA . GLY B 1 147 ? 14.352 13.281 3.553 1 98.94 147 GLY B CA 1
ATOM 2750 C C . GLY B 1 147 ? 13 12.586 3.557 1 98.94 147 GLY B C 1
ATOM 2751 O O . GLY B 1 147 ? 12.898 11.422 3.154 1 98.94 147 GLY B O 1
ATOM 2752 N N . VAL B 1 148 ? 12.016 13.297 4.117 1 98.94 148 VAL B N 1
ATOM 2753 C CA . VAL B 1 148 ? 10.672 12.758 4.285 1 98.94 148 VAL B CA 1
ATOM 2754 C C . VAL B 1 148 ? 9.656 13.695 3.631 1 98.94 148 VAL B C 1
ATOM 2756 O O . VAL B 1 148 ? 9.781 14.922 3.725 1 98.94 148 VAL B O 1
ATOM 2759 N N . VAL B 1 149 ? 8.734 13.117 2.902 1 98.94 149 VAL B N 1
ATOM 2760 C CA . VAL B 1 149 ? 7.598 13.852 2.357 1 98.94 149 VAL B CA 1
ATOM 2761 C C . VAL B 1 149 ? 6.297 13.242 2.863 1 98.94 149 VAL B C 1
ATOM 2763 O O . VAL B 1 149 ? 6.176 12.016 2.967 1 98.94 149 VAL B O 1
ATOM 2766 N N . ALA B 1 150 ? 5.328 14.086 3.178 1 98.94 150 ALA B N 1
ATOM 2767 C CA . ALA B 1 150 ? 4.047 13.594 3.678 1 98.94 150 ALA B CA 1
ATOM 2768 C C . ALA B 1 150 ? 2.896 14.484 3.207 1 98.94 150 ALA B C 1
ATOM 2770 O O . ALA B 1 150 ? 3.123 15.53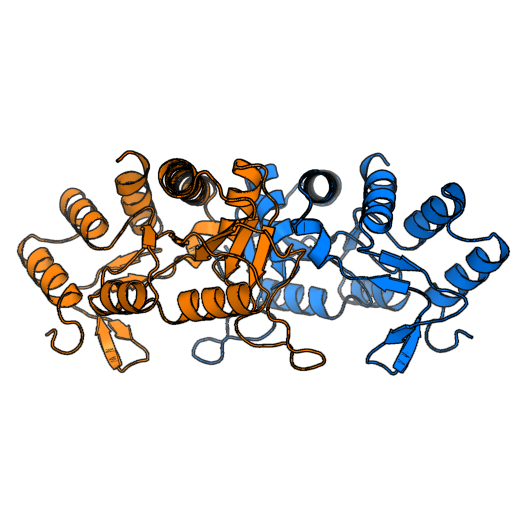9 2.615 1 98.94 150 ALA B O 1
ATOM 2771 N N . ASP B 1 151 ? 1.674 13.969 3.391 1 98.62 151 ASP B N 1
ATOM 2772 C CA . ASP B 1 151 ? 0.457 14.695 3.033 1 98.62 151 ASP B CA 1
ATOM 2773 C C . ASP B 1 151 ? 0.27 15.93 3.918 1 98.62 151 ASP B C 1
ATOM 2775 O O . ASP B 1 151 ? 0.045 17.031 3.414 1 98.62 151 ASP B O 1
ATOM 2779 N N . PHE B 1 152 ? 0.412 15.664 5.227 1 98.81 152 PHE B N 1
ATOM 2780 C CA . PHE B 1 152 ? -0.047 16.641 6.211 1 98.81 152 PHE B CA 1
ATOM 2781 C C . PHE B 1 152 ? 0.834 16.594 7.453 1 98.81 152 PHE B C 1
ATOM 2783 O O . PHE B 1 152 ? 1.307 15.539 7.859 1 98.81 152 PHE B O 1
ATOM 2790 N N . SER B 1 153 ? 1.049 17.719 8.07 1 98.5 153 SER B N 1
ATOM 2791 C CA . SER B 1 153 ? 1.686 17.828 9.383 1 98.5 153 SER B CA 1
ATOM 2792 C C . SER B 1 153 ? 0.881 18.719 10.32 1 98.5 153 SER B C 1
ATOM 2794 O O . SER B 1 153 ? 0.329 19.734 9.891 1 98.5 153 SER B O 1
ATOM 2796 N N . TYR B 1 154 ? 0.925 18.344 11.617 1 97.56 154 TYR B N 1
ATOM 2797 C CA . TYR B 1 154 ? 0.33 19.203 12.633 1 97.56 154 TYR B CA 1
ATOM 2798 C C . TYR B 1 154 ? 1.243 20.391 12.953 1 97.56 154 TYR B C 1
ATOM 2800 O O . TYR B 1 154 ? 0.822 21.344 13.609 1 97.56 154 TYR B O 1
ATOM 2808 N N . GLN B 1 155 ? 2.461 20.281 12.523 1 97.62 155 GLN B N 1
ATOM 2809 C CA . GLN B 1 155 ? 3.477 21.281 12.797 1 97.62 155 GLN B CA 1
ATOM 2810 C C . GLN B 1 155 ? 3.717 21.438 14.297 1 97.62 155 GLN B C 1
ATOM 2812 O O . GLN B 1 155 ? 3.812 22.547 14.805 1 97.62 155 GLN B O 1
ATOM 2817 N N . LEU B 1 156 ? 3.727 20.297 14.969 1 95.88 156 LEU B N 1
ATOM 2818 C CA . LEU B 1 156 ? 4.074 20.312 16.391 1 95.88 156 LEU B CA 1
ATOM 2819 C C . LEU B 1 156 ? 5.555 20.625 16.578 1 95.88 156 LEU B C 1
ATOM 2821 O O . LEU B 1 156 ? 6.395 20.156 15.805 1 95.88 156 LEU B O 1
ATOM 2825 N N . PRO B 1 157 ? 5.891 21.281 17.641 1 95.81 157 PRO B N 1
ATOM 2826 C CA . PRO B 1 157 ? 7.301 21.594 17.891 1 95.81 157 PRO B CA 1
ATOM 2827 C C . PRO B 1 157 ? 8.18 20.344 17.938 1 95.81 157 PRO B C 1
ATOM 2829 O O . PRO B 1 157 ? 9.305 20.359 17.438 1 95.81 157 PRO B O 1
ATOM 2832 N N . ALA B 1 158 ? 7.668 19.312 18.484 1 95.88 158 ALA B N 1
ATOM 2833 C CA . ALA B 1 158 ? 8.43 18.078 18.609 1 95.88 158 ALA B CA 1
ATOM 2834 C C . ALA B 1 158 ? 8.859 17.562 17.234 1 95.88 158 ALA B C 1
ATOM 2836 O O . ALA B 1 158 ? 9.906 16.922 17.109 1 95.88 158 ALA B O 1
ATOM 2837 N N . LEU B 1 159 ? 8.07 17.828 16.188 1 97.81 159 LEU B N 1
ATOM 2838 C CA . LEU B 1 159 ? 8.406 17.406 14.836 1 97.81 159 LEU B CA 1
ATOM 2839 C C . LEU B 1 159 ? 9.711 18.047 14.375 1 97.81 159 LEU B C 1
ATOM 2841 O O . LEU B 1 159 ? 10.641 17.344 13.961 1 97.81 159 LEU B O 1
ATOM 2845 N N . ASP B 1 160 ? 9.797 19.328 14.477 1 98.06 160 ASP B N 1
ATOM 2846 C CA . ASP B 1 160 ? 11 20.062 14.078 1 98.06 160 ASP B CA 1
ATOM 2847 C C . ASP B 1 160 ? 12.203 19.625 14.914 1 98.06 160 ASP B C 1
ATOM 2849 O O . ASP B 1 160 ? 13.297 19.438 14.375 1 98.06 160 ASP B O 1
ATOM 2853 N N . GLU B 1 161 ? 11.992 19.484 16.188 1 98.19 161 GLU B N 1
ATOM 2854 C CA . GLU B 1 161 ? 13.07 19.094 17.094 1 98.19 161 GLU B CA 1
ATOM 2855 C C . GLU B 1 161 ? 13.609 17.719 16.75 1 98.19 161 GLU B C 1
ATOM 2857 O O . GLU B 1 161 ? 14.828 17.516 16.672 1 98.19 161 GLU B O 1
ATOM 2862 N N . ASN B 1 162 ? 12.711 16.766 16.531 1 98.56 162 ASN B N 1
ATOM 2863 C CA . ASN B 1 162 ? 13.117 15.391 16.25 1 98.56 162 ASN B CA 1
ATOM 2864 C C . ASN B 1 162 ? 13.828 15.281 14.898 1 98.56 162 ASN B C 1
ATOM 2866 O O . ASN B 1 162 ? 14.789 14.523 14.758 1 98.56 162 ASN B O 1
ATOM 2870 N N . PHE B 1 163 ? 13.414 16.031 13.898 1 98.75 163 PHE B N 1
ATOM 2871 C CA . PHE B 1 163 ? 14.062 16 12.594 1 98.75 163 PHE B CA 1
ATOM 2872 C C . PHE B 1 163 ? 15.422 16.688 12.641 1 98.75 163 PHE B C 1
ATOM 2874 O O . PHE B 1 163 ? 16.375 16.234 12 1 98.75 163 PHE B O 1
ATOM 2881 N N . ALA B 1 164 ? 15.469 17.766 13.406 1 98.56 164 ALA B N 1
ATOM 2882 C CA . ALA B 1 164 ? 16.766 18.422 13.594 1 98.56 164 ALA B CA 1
ATOM 2883 C C . ALA B 1 164 ? 17.766 17.469 14.25 1 98.56 164 ALA B C 1
ATOM 2885 O O . ALA B 1 164 ? 18.922 17.375 13.82 1 98.56 164 ALA B O 1
ATOM 2886 N N . ALA B 1 165 ? 17.344 16.766 15.242 1 98.44 165 ALA B N 1
ATOM 2887 C CA . ALA B 1 165 ? 18.188 15.812 15.953 1 98.44 165 ALA B CA 1
ATOM 2888 C C . ALA B 1 165 ? 18.656 14.695 15.023 1 98.44 165 ALA B C 1
ATOM 2890 O O . ALA B 1 165 ? 19.766 14.18 15.164 1 98.44 165 ALA B O 1
ATOM 2891 N N . ALA B 1 166 ? 17.844 14.367 14.039 1 98.31 166 ALA B N 1
ATOM 2892 C CA . ALA B 1 166 ? 18.156 13.305 13.094 1 98.31 166 ALA B CA 1
ATOM 2893 C C . ALA B 1 166 ? 18.938 13.852 11.898 1 98.31 166 ALA B C 1
ATOM 2895 O O . ALA B 1 166 ? 19.359 13.094 11.016 1 98.31 166 ALA B O 1
ATOM 2896 N N . ASN B 1 167 ? 19.109 15.156 11.883 1 98.44 167 ASN B N 1
ATOM 2897 C CA . ASN B 1 167 ? 19.75 15.828 10.758 1 98.44 167 ASN B CA 1
ATOM 2898 C C . ASN B 1 167 ? 19.047 15.508 9.445 1 98.44 167 ASN B C 1
ATOM 2900 O O . ASN B 1 167 ? 19.703 15.117 8.469 1 98.44 167 ASN B O 1
ATOM 2904 N N . LEU B 1 168 ? 17.766 15.586 9.43 1 98.81 168 LEU B N 1
ATOM 2905 C CA . LEU B 1 168 ? 16.922 15.328 8.266 1 98.81 168 LEU B CA 1
ATOM 2906 C C . LEU B 1 168 ? 15.93 16.469 8.055 1 98.81 168 LEU B C 1
ATOM 2908 O O . LEU B 1 168 ? 15.578 17.172 9 1 98.81 168 LEU B O 1
ATOM 2912 N N . THR B 1 169 ? 15.516 16.609 6.832 1 98.88 169 THR B N 1
ATOM 2913 C CA . THR B 1 169 ? 14.461 17.562 6.504 1 98.88 169 THR B CA 1
ATOM 2914 C C . THR B 1 169 ? 13.18 16.828 6.105 1 98.88 169 THR B C 1
ATOM 2916 O O . THR B 1 169 ? 13.219 15.656 5.738 1 98.88 169 THR B O 1
ATOM 2919 N N . TYR B 1 170 ? 12.109 17.516 6.266 1 98.88 170 TYR B N 1
ATOM 2920 C CA . TYR B 1 170 ? 10.82 17.031 5.805 1 98.88 170 TYR B CA 1
ATOM 2921 C C . TYR B 1 170 ? 10.023 18.125 5.117 1 98.88 170 TYR B C 1
ATOM 2923 O O . TYR B 1 170 ? 10.266 19.312 5.355 1 98.88 170 TYR B O 1
ATOM 2931 N N . HIS B 1 171 ? 9.141 17.703 4.234 1 98.88 171 HIS B N 1
ATOM 2932 C CA . HIS B 1 171 ? 8.172 18.578 3.58 1 98.88 171 HIS B CA 1
ATOM 2933 C C . HIS B 1 171 ? 6.805 17.906 3.48 1 98.88 171 HIS B C 1
ATOM 2935 O O . HIS B 1 171 ? 6.711 16.703 3.238 1 98.88 171 HIS B O 1
ATOM 2941 N N . THR B 1 172 ? 5.75 18.672 3.68 1 98.88 172 THR B N 1
ATOM 2942 C CA . THR B 1 172 ? 4.391 18.156 3.553 1 98.88 172 THR B CA 1
ATOM 2943 C C . THR B 1 172 ? 3.613 18.938 2.498 1 98.88 172 THR B C 1
ATOM 2945 O O . THR B 1 172 ? 3.885 20.109 2.26 1 98.88 172 THR B O 1
ATOM 2948 N N . VAL B 1 173 ? 2.697 18.266 1.849 1 98.88 173 VAL B N 1
ATOM 2949 C CA . VAL B 1 173 ? 1.891 18.906 0.814 1 98.88 173 VAL B CA 1
ATOM 2950 C C . VAL B 1 173 ? 1.084 20.062 1.421 1 98.88 173 VAL B C 1
ATOM 2952 O O . VAL B 1 173 ? 0.962 21.125 0.818 1 98.88 173 VAL B O 1
ATOM 2955 N N . THR B 1 174 ? 0.535 19.781 2.617 1 98.81 174 THR B N 1
ATOM 2956 C CA . THR B 1 174 ? -0.146 20.812 3.393 1 98.81 174 THR B CA 1
ATOM 2957 C C . THR B 1 174 ? 0.106 20.625 4.887 1 98.81 174 THR B C 1
ATOM 2959 O O . THR B 1 174 ? 0.901 19.781 5.281 1 98.81 174 THR B O 1
ATOM 2962 N N . ASN B 1 175 ? -0.412 21.5 5.648 1 98.44 175 ASN B N 1
ATOM 2963 C CA . ASN B 1 175 ? -0.103 21.5 7.074 1 98.44 175 ASN B CA 1
ATOM 2964 C C . ASN B 1 175 ? -1.198 22.172 7.887 1 98.44 175 ASN B C 1
ATOM 2966 O O . ASN B 1 175 ? -2.137 22.75 7.324 1 98.44 175 ASN B O 1
ATOM 2970 N N . TYR B 1 176 ? -1.038 22.125 9.133 1 98.06 176 TYR B N 1
ATOM 2971 C CA . TYR B 1 176 ? -2.023 22.609 10.094 1 98.06 176 TYR B CA 1
ATOM 2972 C C . TYR B 1 176 ? -2.322 24.094 9.867 1 98.06 176 TYR B C 1
ATOM 2974 O O . TYR B 1 176 ? -3.486 24.5 9.82 1 98.06 176 TYR B O 1
ATOM 2982 N N . THR B 1 177 ? -1.315 24.922 9.703 1 97 177 THR B N 1
ATOM 2983 C CA . THR B 1 177 ? -1.48 26.375 9.547 1 97 177 THR B CA 1
ATOM 2984 C C . THR B 1 177 ? -2.301 26.688 8.297 1 97 177 THR B C 1
ATOM 2986 O O . THR B 1 177 ? -3.26 27.453 8.352 1 97 177 THR B O 1
ATOM 2989 N N . THR B 1 178 ? -1.916 26.078 7.176 1 97.69 178 THR B N 1
ATOM 2990 C CA . THR B 1 178 ? -2.646 26.281 5.926 1 97.69 178 THR B CA 1
ATOM 2991 C C . THR B 1 178 ? -4.09 25.797 6.066 1 97.69 178 THR B C 1
ATOM 2993 O O . THR B 1 178 ? -5.012 26.438 5.562 1 97.69 178 THR B O 1
ATOM 2996 N N . LEU B 1 179 ? -4.277 24.672 6.727 1 97.81 179 LEU B N 1
ATOM 2997 C CA . LEU B 1 179 ? -5.605 24.109 6.926 1 97.81 179 LEU B CA 1
ATOM 2998 C C . LEU B 1 179 ? -6.508 25.078 7.68 1 97.81 179 LEU B C 1
ATOM 3000 O O . LEU B 1 179 ? -7.672 25.25 7.316 1 97.81 179 LEU B O 1
ATOM 3004 N N . ILE B 1 180 ? -5.973 25.672 8.719 1 96.38 180 ILE B N 1
ATOM 3005 C CA . ILE B 1 180 ? -6.742 26.609 9.523 1 96.38 180 ILE B CA 1
ATOM 3006 C C . ILE B 1 180 ? -7.109 27.828 8.68 1 96.38 180 ILE B C 1
ATOM 3008 O O . ILE B 1 180 ? -8.227 28.344 8.781 1 96.38 180 ILE B O 1
ATOM 3012 N N . GLU B 1 181 ? -6.184 28.297 7.891 1 95.25 181 GLU B N 1
ATOM 3013 C CA . GLU B 1 181 ? -6.441 29.438 7.012 1 95.25 181 GLU B CA 1
ATOM 3014 C C . GLU B 1 181 ? -7.574 29.141 6.035 1 95.25 181 GLU B C 1
ATOM 3016 O O . GLU B 1 181 ? -8.461 29.969 5.824 1 95.25 181 GLU B O 1
ATOM 3021 N N . VAL B 1 182 ? -7.504 27.969 5.453 1 96.31 182 VAL B N 1
ATOM 3022 C CA . VAL B 1 182 ? -8.523 27.547 4.5 1 96.31 182 VAL B CA 1
ATOM 3023 C C . VAL B 1 182 ? -9.867 27.391 5.219 1 96.31 182 VAL B C 1
ATOM 3025 O O . VAL B 1 182 ? -10.906 27.781 4.691 1 96.31 182 VAL B O 1
ATOM 3028 N N . ALA B 1 183 ? -9.867 26.828 6.395 1 96.31 183 ALA B N 1
ATOM 3029 C CA . ALA B 1 183 ? -11.086 26.641 7.184 1 96.31 183 ALA B CA 1
ATOM 3030 C C . ALA B 1 183 ? -11.734 27.984 7.512 1 96.31 183 ALA B C 1
ATOM 3032 O O . ALA B 1 183 ? -12.961 28.109 7.496 1 96.31 183 ALA B O 1
ATOM 3033 N N . GLU B 1 184 ? -10.891 28.938 7.848 1 94.81 184 GLU B N 1
ATOM 3034 C CA . GLU B 1 184 ? -11.391 30.281 8.117 1 94.81 184 GLU B CA 1
ATOM 3035 C C . GLU B 1 184 ? -12.031 30.891 6.875 1 94.81 184 GLU B C 1
ATOM 3037 O O . GLU B 1 184 ? -13.125 31.453 6.941 1 94.81 184 GLU B O 1
ATOM 3042 N N . ARG B 1 185 ? -11.359 30.797 5.758 1 93.56 185 ARG B N 1
ATOM 3043 C CA . ARG B 1 185 ? -11.859 31.328 4.492 1 93.56 185 ARG B CA 1
ATOM 3044 C C . ARG B 1 185 ? -13.188 30.703 4.113 1 93.56 185 ARG B C 1
ATOM 3046 O O . ARG B 1 185 ? -14.055 31.359 3.539 1 93.56 185 ARG B O 1
ATOM 3053 N N . ASN B 1 186 ? -13.344 29.453 4.473 1 94.69 186 ASN B N 1
ATOM 3054 C CA . ASN B 1 186 ? -14.562 28.719 4.164 1 94.69 186 ASN B CA 1
ATOM 3055 C C . ASN B 1 186 ? -15.617 28.906 5.254 1 94.69 186 ASN B C 1
ATOM 3057 O O . ASN B 1 186 ? -16.656 28.219 5.242 1 94.69 186 ASN B O 1
ATOM 3061 N N . HIS B 1 187 ? -15.336 29.672 6.277 1 93.81 187 HIS B N 1
ATOM 3062 C CA . HIS B 1 187 ? -16.25 30.031 7.367 1 93.81 187 HIS B CA 1
ATOM 3063 C C . HIS B 1 187 ? -16.547 28.812 8.234 1 93.81 187 HIS B C 1
ATOM 3065 O O . HIS B 1 187 ? -17.672 28.672 8.75 1 93.81 187 HIS B O 1
ATOM 3071 N N . MET B 1 188 ? -15.547 27.938 8.258 1 93.62 188 MET B N 1
ATOM 3072 C CA . MET B 1 188 ? -15.695 26.75 9.086 1 93.62 188 MET B CA 1
ATOM 3073 C C . MET B 1 188 ? -15.227 27.016 10.516 1 93.62 188 MET B C 1
ATOM 3075 O O . MET B 1 188 ? -15.57 26.281 11.438 1 93.62 188 MET B O 1
ATOM 3079 N N . VAL B 1 189 ? -14.406 28.016 10.703 1 92.69 189 VAL B N 1
ATOM 3080 C CA . VAL B 1 189 ? -13.938 28.422 12.023 1 92.69 189 VAL B CA 1
ATOM 3081 C C . VAL B 1 189 ? -13.984 29.953 12.141 1 92.69 189 VAL B C 1
ATOM 3083 O O . VAL B 1 189 ? -13.805 30.656 11.148 1 92.69 189 VAL B O 1
ATOM 3086 N N . THR B 1 190 ? -14.273 30.359 13.359 1 91.5 190 THR B N 1
ATOM 3087 C CA . THR B 1 190 ? -14.32 31.781 13.617 1 91.5 190 THR B CA 1
ATOM 3088 C C . THR B 1 190 ? -12.922 32.312 13.938 1 91.5 190 THR B C 1
ATOM 3090 O O . THR B 1 190 ? -11.992 31.547 14.172 1 91.5 190 THR B O 1
ATOM 3093 N N . TYR B 1 191 ? -12.914 33.594 13.875 1 87.88 191 TYR B N 1
ATOM 3094 C CA . TYR B 1 191 ? -11.656 34.25 14.219 1 87.88 191 TYR B CA 1
ATOM 3095 C C . TYR B 1 191 ? -11.219 33.875 15.633 1 87.88 191 TYR B C 1
ATOM 3097 O O . TYR B 1 191 ? -10.039 33.594 15.867 1 87.88 191 TYR B O 1
ATOM 3105 N N . ALA B 1 192 ? -12.164 33.875 16.594 1 88.19 192 ALA B N 1
ATOM 3106 C CA . ALA B 1 192 ? -11.867 33.531 17.969 1 88.19 192 ALA B CA 1
ATOM 3107 C C . ALA B 1 192 ? -11.391 32.094 18.062 1 88.19 192 ALA B C 1
ATOM 3109 O O . ALA B 1 192 ? -10.469 31.781 18.828 1 88.19 192 ALA B O 1
ATOM 3110 N N . GLN B 1 193 ? -11.977 31.266 17.297 1 92.62 193 GLN B N 1
ATOM 3111 C CA . GLN B 1 193 ? -11.602 29.859 17.297 1 92.62 193 GLN B CA 1
ATOM 3112 C C . GLN B 1 193 ? -10.211 29.656 16.688 1 92.62 193 GLN B C 1
ATOM 3114 O O . GLN B 1 193 ? -9.461 28.781 17.125 1 92.62 193 GLN B O 1
ATOM 3119 N N . LYS B 1 194 ? -9.938 30.453 15.727 1 92.62 194 LYS B N 1
ATOM 3120 C CA . LYS B 1 194 ? -8.648 30.375 15.031 1 92.62 194 LYS B CA 1
ATOM 3121 C C . LYS B 1 194 ? -7.488 30.547 16 1 92.62 194 LYS B C 1
ATOM 3123 O O . LYS B 1 194 ? -6.496 29.828 15.93 1 92.62 194 LYS B O 1
ATOM 3128 N N . ASP B 1 195 ? -7.578 31.547 16.875 1 91.62 195 ASP B N 1
ATOM 3129 C CA . ASP B 1 195 ? -6.527 31.797 17.859 1 91.62 195 ASP B CA 1
ATOM 3130 C C . ASP B 1 195 ? -6.332 30.578 18.766 1 91.62 195 ASP B C 1
ATOM 3132 O O . ASP B 1 195 ? -5.199 30.203 19.078 1 91.62 195 ASP B O 1
ATOM 3136 N N . SER B 1 196 ? -7.414 30.078 19.156 1 92.5 196 SER B N 1
ATOM 3137 C CA . SER B 1 196 ? -7.367 28.891 20 1 92.5 196 SER B CA 1
ATOM 3138 C C . SER B 1 196 ? -6.723 27.703 19.266 1 92.5 196 SER B C 1
ATOM 3140 O O . SER B 1 196 ? -5.957 26.953 19.859 1 92.5 196 SER B O 1
ATOM 3142 N N . LEU B 1 197 ? -7.039 27.578 18.016 1 94.81 197 LEU B N 1
ATOM 3143 C CA . LEU B 1 197 ? -6.461 26.516 17.203 1 94.81 197 LEU B CA 1
ATOM 3144 C C . LEU B 1 197 ? -4.949 26.672 17.094 1 94.81 197 LEU B C 1
ATOM 3146 O O . LEU B 1 197 ? -4.203 25.703 17.25 1 94.81 197 LEU B O 1
ATOM 3150 N N . HIS B 1 198 ? -4.504 27.844 16.891 1 94 198 HIS B N 1
ATOM 3151 C CA . HIS B 1 198 ? -3.07 28.094 16.781 1 94 198 HIS B CA 1
ATOM 3152 C C . HIS B 1 198 ? -2.379 27.875 18.125 1 94 198 HIS B C 1
ATOM 3154 O O . HIS B 1 198 ? -1.235 27.406 18.172 1 94 198 HIS B O 1
ATOM 3160 N N . ALA B 1 199 ? -3.098 28.219 19.188 1 92.88 199 ALA B N 1
ATOM 3161 C CA . ALA B 1 199 ? -2.537 28 20.531 1 92.88 199 ALA B CA 1
ATOM 3162 C C . ALA B 1 199 ? -2.338 26.516 20.812 1 92.88 199 ALA B C 1
ATOM 3164 O O . ALA B 1 199 ? -1.362 26.125 21.453 1 92.88 199 ALA B O 1
ATOM 3165 N N . TRP B 1 200 ? -3.227 25.734 20.344 1 94.5 200 TRP B N 1
ATOM 3166 C CA . TRP B 1 200 ? -3.125 24.281 20.562 1 94.5 200 TRP B CA 1
ATOM 3167 C C . TRP B 1 200 ? -1.854 23.734 19.938 1 94.5 200 TRP B C 1
ATOM 3169 O O . TRP B 1 200 ? -1.121 22.969 20.562 1 94.5 200 TRP B O 1
ATOM 3179 N N . ARG B 1 201 ? -1.647 24.062 18.672 1 93.19 201 ARG B N 1
ATOM 3180 C CA . ARG B 1 201 ? -0.506 23.547 17.922 1 93.19 201 ARG B CA 1
ATOM 3181 C C . ARG B 1 201 ? 0.805 23.859 18.641 1 93.19 201 ARG B C 1
ATOM 3183 O O . ARG B 1 201 ? 1.737 23.047 18.625 1 93.19 201 ARG B O 1
ATOM 3190 N N . LYS B 1 202 ? 0.892 24.969 19.344 1 93.12 202 LYS B N 1
ATOM 3191 C CA . LYS B 1 202 ? 2.111 25.438 20 1 93.12 202 LYS B CA 1
ATOM 3192 C C . LYS B 1 202 ? 2.367 24.672 21.297 1 93.12 202 LYS B C 1
ATOM 3194 O O . LYS B 1 202 ? 3.52 24.453 21.672 1 93.12 202 LYS B O 1
ATOM 3199 N N . ASP B 1 203 ? 1.267 24.344 21.938 1 92.69 203 ASP B N 1
ATOM 3200 C CA . ASP B 1 203 ? 1.415 23.656 23.219 1 92.69 203 ASP B CA 1
ATOM 3201 C C . ASP B 1 203 ? 0.197 22.797 23.531 1 92.69 203 ASP B C 1
ATOM 3203 O O . ASP B 1 203 ? -0.567 23.078 24.453 1 92.69 203 ASP B O 1
ATOM 3207 N N . PRO B 1 204 ? 0.176 21.625 22.828 1 91.06 204 PRO B N 1
ATOM 3208 C CA . PRO B 1 204 ? -1.001 20.766 22.969 1 91.06 204 PRO B CA 1
ATOM 3209 C C . PRO B 1 204 ? -1.194 20.266 24.391 1 91.06 204 PRO B C 1
ATOM 3211 O O . PRO B 1 204 ? -2.33 20.156 24.875 1 91.06 204 PRO B O 1
ATOM 3214 N N . ALA B 1 205 ? -0.163 20.031 25.094 1 89.31 205 ALA B N 1
ATOM 3215 C CA . ALA B 1 205 ? -0.241 19.438 26.438 1 89.31 205 ALA B CA 1
ATOM 3216 C C . ALA B 1 205 ? -0.907 20.391 27.422 1 89.31 205 ALA B C 1
ATOM 3218 O O . ALA B 1 205 ? -1.494 19.953 28.406 1 89.31 205 ALA B O 1
ATOM 3219 N N . ASN B 1 206 ? -0.841 21.656 27.172 1 89.31 206 ASN B N 1
ATOM 3220 C CA . ASN B 1 206 ? -1.367 22.656 28.094 1 89.31 206 ASN B CA 1
ATOM 3221 C C . ASN B 1 206 ? -2.506 23.453 27.484 1 89.31 206 ASN B C 1
ATOM 3223 O O . ASN B 1 206 ? -2.801 24.562 27.922 1 89.31 206 ASN B O 1
ATOM 3227 N N . TRP B 1 207 ? -2.977 22.922 26.453 1 88.94 207 TRP B N 1
ATOM 3228 C CA . TRP B 1 207 ? -4.09 23.578 25.766 1 88.94 207 TRP B CA 1
ATOM 3229 C C . TRP B 1 207 ? -5.391 23.375 26.531 1 88.94 207 TRP B C 1
ATOM 3231 O O . TRP B 1 207 ? -5.668 22.281 27.031 1 88.94 207 TRP B O 1
ATOM 3241 N N . GLY B 1 208 ? -6.293 24.438 26.531 1 77.38 208 GLY B N 1
ATOM 3242 C CA . GLY B 1 208 ? -7.566 24.469 27.234 1 77.38 208 GLY B CA 1
ATOM 3243 C C . GLY B 1 208 ? -7.754 25.703 28.078 1 77.38 208 GLY B C 1
ATOM 3244 O O . GLY B 1 208 ? -6.797 26.438 28.328 1 77.38 208 GLY B O 1
#

pLDDT: mean 95.08, std 8.12, range [48.62, 99.0]

Sequence (416 aa):
MEFEQTVANDLLRIRAVTLRPDHPFTWASGIKAPIYTDNRLTISYPDVRQHIYQGMSDLIRRFYGEATVIAGTATAGIPHAAWVAEELGLPMIYVRSKPKDHGQGRQIEGVLAPDAKVVVIDDLLSTGGSVLNAVKAVQKEGAEVLGVVADFSYQLPALDENFAAANLTYHTVTNYTTLIEVAERNHMVTYAQKDSLHAWRKDPANWGMEFEQTVANDLLRIRAVTLRPDHPFTWASGIKAPIYTDNRLTISYPDVRQHIYQGMSDLIRRFYGEATVIAGTATAGIPHAAWVAEELGLPMIYVRSKPKDHGQGRQIEGVLAPDAKVVVIDDLLSTGGSVLNAVKAVQKEGAEVLGVVADFSYQLPALDENFAAANLTYHTVTNYTTLIEVAERNHMVTYAQKDSLHAWRKDPANWG

InterPro domains:
  IPR000836 Phosphoribosyltransferase domain [PF00156] (56-149)
  IPR000836 Phosphoribosyltransferase domain [cd06223] (56-150)
  IPR004467 Orotate phosphoribosyl transferase domain [TIGR00336] (23-178)
  IPR023031 Orotate phosphoribosyltransferase [MF_01208] (1-208)
  IPR029057 Phosphoribosyltransferase-like [G3DSA:3.40.50.2020] (1-208)
  IPR029057 Phosphoribosyltransferase-like [SSF53271] (11-207)

Nearest PDB structures (foldseek):
  3dez-assembly1_A  TM=9.795E-01  e=1.979E-26  Streptococcus mutans
  3m3h-assembly1_A-2  TM=9.622E-01  e=7.957E-26  Bacillus anthracis str. 'Ames Ancestor'
  4ohc-assembly1_D  TM=9.329E-01  e=2.362E-23  Burkholderia cenocepacia J2315
  4ohc-assembly4_C  TM=9.230E-01  e=1.193E-21  Burkholderia cenocepacia J2315
  2wns-assembly1_A  TM=8.989E-01  e=3.819E-17  Homo sapiens

Organism: Limosilactobacillus fermentum (strain NBRC 3956 / LMG 18251) (NCBI:txid334390)

Solvent-accessible surface area (backbone atoms only — not comparable to full-atom values): 21320 Å² total; per-residue (Å²): 118,78,40,26,58,52,45,33,49,45,34,48,72,72,56,23,35,46,81,30,75,91,66,52,43,70,42,95,88,64,42,59,29,38,60,49,77,44,67,55,40,39,53,30,34,58,71,51,37,49,47,44,30,52,30,43,44,50,50,36,57,72,76,43,62,77,52,54,30,28,29,5,33,56,67,73,7,29,44,51,21,38,52,28,15,59,74,71,67,31,24,21,33,36,30,44,85,55,52,45,91,82,69,86,55,57,33,70,42,36,64,79,55,56,85,33,28,27,36,40,23,39,44,69,37,53,51,41,62,72,61,50,52,42,48,50,57,48,40,72,65,52,26,45,70,69,31,37,40,25,45,30,27,54,69,29,64,54,24,59,51,50,30,55,75,66,72,47,52,73,50,50,38,26,36,42,70,59,34,52,52,52,33,40,77,68,67,72,42,48,74,74,49,47,56,54,52,56,48,28,43,75,37,42,88,73,51,128,119,79,41,28,58,52,46,32,49,44,33,48,73,73,56,24,36,44,81,30,76,91,63,52,42,69,43,96,87,64,42,59,29,40,58,48,77,45,66,55,40,39,54,28,33,57,70,50,38,48,46,43,31,51,30,44,44,52,50,36,57,73,74,43,62,77,52,52,32,27,27,5,34,56,69,73,7,28,43,52,22,39,52,28,14,60,75,70,67,32,23,20,34,37,30,45,86,55,52,44,91,80,69,86,51,59,33,69,43,36,64,79,55,54,85,34,28,28,36,39,24,38,47,70,36,53,52,41,62,72,62,50,52,43,48,48,55,47,40,73,64,54,25,46,71,70,31,38,41,25,45,31,28,53,69,28,62,54,24,59,53,50,30,56,75,66,73,48,54,73,49,49,38,26,35,43,68,60,34,51,54,51,34,38,76,68,66,73,42,49,74,73,50,47,55,52,52,56,48,28,42,74,37,42,89,73,49,130

Secondary structure (DSSP, 8-state):
-HHHHHHHHHHHHTTSEEE-TTS-EE-TTS-EESEEE-GGGGGG-HHHHHHHHHHHHHHHHHH-TT--EEEEETTTTHHHHHHHHHHHT--EEEE-SS--SSSS---EEE---TT-EEEEEEEEESSSHHHHHHHHHHHHTTPEEEEEEEEEE---HHHHHHHHHTT--EEEEEEHHHHHHHHHHTTSS-HHHHHHHHHHHH-GGG--/-HHHHHHHHHHHHTTSEEE-TTS-EE-TTS-EESEEE-GGGGGG-HHHHHHHHHHHHHHHHHH-TT--EEEEETTTTHHHHHHHHHHHT--EEEE-SS--SSSS---EEE---TT-EEEEEEEEESSSHHHHHHHHHHHHTTPEEEEEEEEEE---HHHHHHHHHTT--EEEEEEHHHHHHHHHHTTSS-HHHHHHHHHHHH-GGG--